Protein AF-0000000082319466 (afdb_homodimer)

Organism: Lepeophtheirus salmonis (NCBI:txid72036)

Foldseek 3Di:
DPPDPPPDPPPPDPPPPPPPPPDDDPDDDPPCPVPCPVPPVVVPVPPVDDDDDDQVQLVVQLCQCWVVVVPAQEWEDEDPDITRHHLVLLCVFVLSVVVCVPVPPRDHHYYDYDDDDDPLADPVLLSQLSSVSSHPDDDDDPVCLLSNLVNCLNSVVPVVNVVSLVVLLVPDDPVRLVSQLVSCVVSVPVVSVVSSVVVCCVVVLVVPPPVPNVPPVVPPPPPD/DPPDCPDDPPPPPPDPPPPPPDDDDPDDPCPCPVPVPVPPVVVPVPPVDDDDDDQVQLVVQLCQCWVVVVPAQEWEDEDDDITRHHLVLLCVFPLSVVVCVPVPPPDHHYYDYDDDDDPLADPVLLSQLSSVSSHPDDDDDPVCLLSNLVNCLNSVVPVVNVVSLVVLLVPDDPVRLVSQLVSCVVSVPVVSVVSSVVVCCVVVLVVPPPVPNVPPVVPPPPPD

pLDDT: mean 73.17, std 29.46, range [19.33, 98.75]

Solvent-accessible surface area (backbone atoms only — not comparable to full-atom values): 26877 Å² total; per-residue (Å²): 138,81,87,70,85,86,70,72,75,72,72,65,75,71,78,80,78,76,79,77,76,82,78,74,86,79,72,77,85,70,70,71,69,66,67,72,63,69,68,73,70,70,76,56,77,69,66,48,60,45,83,38,81,40,67,68,47,33,56,51,44,28,46,45,34,59,74,66,24,57,87,43,48,30,32,43,35,40,90,94,44,74,45,43,34,45,59,82,57,45,46,75,17,65,58,44,32,66,64,52,71,73,54,77,70,79,86,58,74,40,76,46,78,50,84,81,78,60,83,61,48,44,67,64,38,48,49,54,56,58,49,49,58,46,30,53,59,46,78,41,48,63,89,46,45,61,35,35,50,53,36,29,56,72,47,41,35,62,71,59,43,52,47,49,46,51,49,49,59,73,63,54,42,91,85,40,34,61,62,47,32,54,46,20,63,74,69,69,36,61,70,43,31,52,53,37,52,52,51,44,54,59,53,50,52,64,69,38,56,75,81,59,49,59,62,66,70,63,59,72,71,79,80,119,138,82,87,68,86,86,69,75,74,73,72,69,76,68,75,83,75,77,79,82,76,85,75,78,88,76,83,72,86,66,73,74,72,70,71,76,65,70,69,71,69,70,75,56,76,68,66,49,59,46,84,39,81,39,68,68,47,32,56,52,44,28,47,44,34,59,72,67,26,58,87,42,49,30,32,43,34,38,90,95,45,76,44,44,35,45,59,82,58,44,44,75,17,64,56,44,31,67,64,50,70,74,53,76,70,80,86,60,73,41,76,46,78,52,84,81,78,62,82,62,48,44,67,64,40,46,49,54,56,59,50,48,59,44,30,52,60,46,76,41,47,65,87,47,45,60,34,35,50,54,34,29,54,72,46,41,37,61,72,60,42,52,47,48,46,51,48,49,60,74,62,54,43,91,85,39,34,60,62,45,31,54,47,20,64,73,68,68,35,61,69,46,32,51,51,36,51,51,51,46,54,58,52,50,50,65,66,38,55,75,82,58,48,58,60,64,69,62,60,70,72,78,78,120

InterPro domains:
  IPR000210 BTB/POZ domain [PF00651] (64-170)
  IPR000210 BTB/POZ domain [PS50097] (72-142)
  IPR000210 BTB/POZ domain [SM00225] (72-172)
  IPR011333 SKP1/BTB/POZ domain superfamily [G3DSA:3.30.710.10] (43-202)
  IPR011333 SKP1/BTB/POZ domain superfamily [SSF54695] (60-169)
  IPR043380 Germ cell-less protein-like [PTHR23231] (22-211)

Secondary structure (DSSP, 8-state):
--------GGGG---------------S--------------------EEEEE-THHHHHHIIIIIIT-TT--EEEEETTEEEEE-HHHHTTSHHHHHHHTT----SS-EEEEE----TT--HHHHHHHHHHTT-SEEEEEGGGHHHHHHHHHHHT-HHHHHHHHHHHHHT--TTTHHHHHHHHHHHT-HHHHHHHHHHHHHHHHHHS-HHHHHHHHT------/--------GGGGGG-------------S--------------------EEEEE-THHHHHHIIIIIIT-TT--EEEEETTEEEEE-HHHHTTSHHHHHHHTT----SS-EEEEE----TT--HHHHHHHHHHTT-SEEEEEGGGHHHHHHHHHHHT-HHHHHHHHHHHHHT--TTTHHHHHHHHHHHT-HHHHHHHHHHHHHHHHHHS-HHHHHHHHT------

Structure (mmCIF, N/CA/C/O backbone):
data_AF-0000000082319466-model_v1
#
loop_
_entity.id
_entity.type
_entity.pdbx_description
1 polymer BTBD13
#
loop_
_atom_site.group_PDB
_atom_site.id
_atom_site.type_symbol
_atom_site.label_atom_id
_atom_site.label_alt_id
_a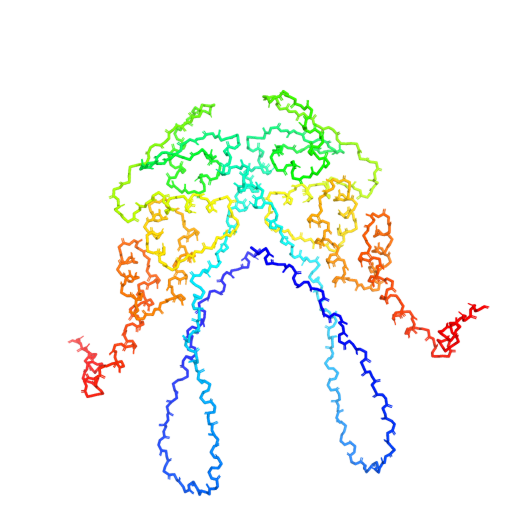tom_site.label_comp_id
_atom_site.label_asym_id
_atom_site.label_entity_id
_atom_site.label_seq_id
_atom_site.pdbx_PDB_ins_code
_atom_site.Cartn_x
_atom_site.Cartn_y
_atom_site.Cartn_z
_atom_site.occupancy
_atom_site.B_iso_or_equiv
_atom_site.auth_seq_id
_atom_site.auth_comp_id
_atom_site.auth_asym_id
_atom_site.auth_atom_id
_atom_site.pdbx_PDB_model_num
ATOM 1 N N . MET A 1 1 ? -4.402 -2.807 19.688 1 22.5 1 MET A N 1
ATOM 2 C CA . MET A 1 1 ? -5.305 -3.949 19.766 1 22.5 1 MET A CA 1
ATOM 3 C C . MET A 1 1 ? -6.145 -4.07 18.5 1 22.5 1 MET A C 1
ATOM 5 O O . MET A 1 1 ? -6.91 -3.166 18.172 1 22.5 1 MET A O 1
ATOM 9 N N . SER A 1 2 ? -5.527 -4.73 17.453 1 22.81 2 SER A N 1
ATOM 10 C CA . SER A 1 2 ? -5.367 -4.992 16.031 1 22.81 2 SER A CA 1
ATOM 11 C C . SER A 1 2 ? -6.629 -5.609 15.43 1 22.81 2 SER A C 1
ATOM 13 O O . SER A 1 2 ? -7.07 -6.672 15.867 1 22.81 2 SER A O 1
ATOM 15 N N . GLU A 1 3 ? -7.734 -4.75 15.141 1 24.84 3 GLU A N 1
ATOM 16 C CA . GLU A 1 3 ? -9.117 -5.066 14.805 1 24.84 3 GLU A CA 1
ATOM 17 C C . GLU A 1 3 ? -9.195 -6.156 13.742 1 24.84 3 GLU A C 1
ATOM 19 O O . GLU A 1 3 ? -8.609 -6.02 12.664 1 24.84 3 GLU A O 1
ATOM 24 N N . ASP A 1 4 ? -9.453 -7.461 14.164 1 24.33 4 ASP A N 1
ATOM 25 C CA . ASP A 1 4 ? -9.594 -8.859 13.75 1 24.33 4 ASP A CA 1
ATOM 26 C C . ASP A 1 4 ? -10.594 -8.992 12.602 1 24.33 4 ASP A C 1
ATOM 28 O O . ASP A 1 4 ? -11.57 -8.242 12.531 1 24.33 4 ASP A O 1
ATOM 32 N N . CYS A 1 5 ? -10.203 -9.508 11.43 1 24.47 5 CYS A N 1
ATOM 33 C CA . CYS A 1 5 ? -10.938 -10.055 10.289 1 24.47 5 CYS A CA 1
ATOM 34 C C . CYS A 1 5 ? -12.148 -10.852 10.75 1 24.47 5 CYS A C 1
ATOM 36 O O . CYS A 1 5 ? -12.023 -12 11.172 1 24.47 5 CYS A O 1
ATOM 38 N N . ARG A 1 6 ? -13.148 -10.266 11.445 1 25.3 6 ARG A N 1
ATOM 39 C CA . ARG A 1 6 ? -14.477 -10.781 11.758 1 25.3 6 ARG A CA 1
ATOM 40 C C . ARG A 1 6 ? -15.117 -11.438 10.539 1 25.3 6 ARG A C 1
ATOM 42 O O . ARG A 1 6 ? -15.633 -10.75 9.656 1 25.3 6 ARG A O 1
ATOM 49 N N . MET A 1 7 ? -14.445 -12.492 10.039 1 20.83 7 MET A N 1
ATOM 50 C CA . MET A 1 7 ? -14.672 -13.352 8.883 1 20.83 7 MET A CA 1
ATOM 51 C C . MET A 1 7 ? -16.109 -13.875 8.859 1 20.83 7 MET A C 1
ATOM 53 O O . MET A 1 7 ? -16.797 -13.742 7.852 1 20.83 7 MET A O 1
ATOM 57 N N . LEU A 1 8 ? -16.375 -15.094 9.531 1 23.03 8 LEU A N 1
ATOM 58 C CA . LEU A 1 8 ? -17.047 -16.297 9.031 1 23.03 8 LEU A CA 1
ATOM 59 C C . LEU A 1 8 ? -18.516 -16.312 9.43 1 23.03 8 LEU A C 1
ATOM 61 O O . LEU A 1 8 ? -19.203 -17.312 9.242 1 23.03 8 LEU A O 1
ATOM 65 N N . ASP A 1 9 ? -18.984 -15.305 10.07 1 23.44 9 ASP A N 1
ATOM 66 C CA . ASP A 1 9 ? -20.234 -15.656 10.727 1 23.44 9 ASP A CA 1
ATOM 67 C C . ASP A 1 9 ? -21.359 -15.844 9.711 1 23.44 9 ASP A C 1
ATOM 69 O O . ASP A 1 9 ? -22.531 -15.766 10.055 1 23.44 9 ASP A O 1
ATOM 73 N N . VAL A 1 10 ? -21.031 -15.828 8.43 1 22.72 10 VAL A N 1
ATOM 74 C CA . VAL A 1 10 ? -22.172 -15.742 7.527 1 22.72 10 VAL A CA 1
ATOM 75 C C . VAL A 1 10 ? -23.094 -16.938 7.75 1 22.72 10 VAL A C 1
ATOM 77 O O . VAL A 1 10 ? -24.297 -16.844 7.523 1 22.72 10 VAL A O 1
ATOM 80 N N . TRP A 1 11 ? -22.516 -18.109 8.047 1 23.78 11 TRP A N 1
ATOM 81 C CA . TRP A 1 11 ? -23.359 -19.219 7.605 1 23.78 11 TRP A CA 1
ATOM 82 C C . TRP A 1 11 ? -24.5 -19.453 8.586 1 23.78 11 TRP A C 1
ATOM 84 O O . TRP A 1 11 ? -25.188 -20.469 8.508 1 23.78 11 TRP A O 1
ATOM 94 N N . ARG A 1 12 ? -24.516 -18.719 9.688 1 21.55 12 ARG A N 1
ATOM 95 C CA . ARG A 1 12 ? -25.328 -19.328 10.734 1 21.55 12 ARG A CA 1
ATOM 96 C C . ARG A 1 12 ? -26.781 -19.453 10.289 1 21.55 12 ARG A C 1
ATOM 98 O O . ARG A 1 12 ? -27.484 -20.391 10.672 1 21.55 12 ARG A O 1
ATOM 105 N N . ARG A 1 13 ? -27.312 -18.375 9.844 1 23.38 13 ARG A N 1
ATOM 106 C CA . ARG A 1 13 ? -28.734 -18.297 10.211 1 23.38 13 ARG A CA 1
ATOM 107 C C . ARG A 1 13 ? -29.562 -19.25 9.375 1 23.38 13 ARG A C 1
ATOM 109 O O . ARG A 1 13 ? -30.062 -18.891 8.312 1 23.38 13 ARG A O 1
ATOM 116 N N . ARG A 1 14 ? -29.141 -20.344 8.766 1 21.97 14 ARG A N 1
ATOM 117 C CA . ARG A 1 14 ? -30.188 -20.984 7.98 1 21.97 14 ARG A CA 1
ATOM 118 C C . ARG A 1 14 ? -31.344 -21.422 8.867 1 21.97 14 ARG A C 1
ATOM 120 O O . ARG A 1 14 ? -31.172 -22.234 9.766 1 21.97 14 ARG A O 1
ATOM 127 N N . ARG A 1 15 ? -32.406 -20.453 9.164 1 22.78 15 ARG A N 1
ATOM 128 C CA . ARG A 1 15 ? -33.75 -20.688 9.719 1 22.78 15 ARG A CA 1
ATOM 129 C C . ARG A 1 15 ? -34.344 -21.969 9.156 1 22.78 15 ARG A C 1
ATOM 131 O O . ARG A 1 15 ? -34.406 -22.156 7.941 1 22.78 15 ARG A O 1
ATOM 138 N N . LEU A 1 16 ? -34.312 -23.078 9.852 1 21.94 16 LEU A N 1
ATOM 139 C CA . LEU A 1 16 ? -35.062 -24.312 9.727 1 21.94 16 LEU A CA 1
ATOM 140 C C . LEU A 1 16 ? -36.562 -24.031 9.609 1 21.94 16 LEU A C 1
ATOM 142 O O . LEU A 1 16 ? -37.188 -23.562 10.562 1 21.94 16 LEU A O 1
ATOM 146 N N . VAL A 1 17 ? -37.156 -23.453 8.461 1 20.98 17 VAL A N 1
ATOM 147 C CA . VAL A 1 17 ? -38.562 -23.281 8.156 1 20.98 17 VAL A CA 1
ATOM 148 C C . VAL A 1 17 ? -39.281 -24.609 8.375 1 20.98 17 VAL A C 1
ATOM 150 O O . VAL A 1 17 ? -39.031 -25.594 7.684 1 20.98 17 VAL A O 1
ATOM 153 N N . ASN A 1 18 ? -39.312 -25.141 9.602 1 20.48 18 ASN A N 1
ATOM 154 C CA . ASN A 1 18 ? -40.219 -26.266 9.859 1 20.48 18 ASN A CA 1
ATOM 155 C C . ASN A 1 18 ? -41.656 -25.922 9.461 1 20.48 18 ASN A C 1
ATOM 157 O O . ASN A 1 18 ? -42.312 -25.062 10.078 1 20.48 18 ASN A O 1
ATOM 161 N N . GLU A 1 19 ? -42.156 -25.812 8.117 1 22.05 19 GLU A N 1
ATOM 162 C CA . GLU A 1 19 ? -43.5 -25.625 7.594 1 22.05 19 GLU A CA 1
ATOM 163 C C . GLU A 1 19 ? -44.438 -26.688 8.117 1 22.05 19 GLU A C 1
ATOM 165 O O . GLU A 1 19 ? -44.375 -27.844 7.695 1 22.05 19 GLU A O 1
ATOM 170 N N . GLN A 1 20 ? -44.75 -26.766 9.453 1 21.5 20 GLN A N 1
ATOM 171 C CA . GLN A 1 20 ? -45.844 -27.578 9.891 1 21.5 20 GLN A CA 1
ATOM 172 C C . GLN A 1 20 ? -47.125 -27.25 9.109 1 21.5 20 GLN A C 1
ATOM 174 O O . GLN A 1 20 ? -47.469 -26.078 8.93 1 21.5 20 GLN A O 1
ATOM 179 N N . THR A 1 21 ? -47.844 -28.203 8.375 1 21.27 21 THR A N 1
ATOM 180 C CA . THR A 1 21 ? -48.906 -28.328 7.387 1 21.27 21 THR A CA 1
ATOM 181 C C . THR A 1 21 ? -50.25 -27.922 7.992 1 21.27 21 THR A C 1
ATOM 183 O O . THR A 1 21 ? -51.312 -28.125 7.379 1 21.27 21 THR A O 1
ATOM 186 N N . SER A 1 22 ? -50.406 -27.172 9.117 1 21.12 22 SER A N 1
ATOM 187 C CA . SER A 1 22 ? -51.75 -27.219 9.625 1 21.12 22 SER A CA 1
ATOM 188 C C . SER A 1 22 ? -52.75 -26.703 8.594 1 21.12 22 SER A C 1
ATOM 190 O O . SER A 1 22 ? -52.469 -25.75 7.863 1 21.12 22 SER A O 1
ATOM 192 N N . MET A 1 23 ? -53.969 -27.406 8.203 1 21.75 23 MET A N 1
ATOM 193 C CA . MET A 1 23 ? -55.031 -27.531 7.215 1 21.75 23 MET A CA 1
ATOM 194 C C . MET A 1 23 ? -55.969 -26.328 7.266 1 21.75 23 MET A C 1
ATOM 196 O O . MET A 1 23 ? -56.906 -26.234 6.492 1 21.75 23 MET A O 1
ATOM 200 N N . THR A 1 24 ? -55.938 -25.453 8.359 1 22.19 24 THR A N 1
ATOM 201 C CA . THR A 1 24 ? -57.281 -24.938 8.57 1 22.19 24 THR A CA 1
ATOM 202 C C . THR A 1 24 ? -57.719 -24.125 7.355 1 22.19 24 THR A C 1
ATOM 204 O O . THR A 1 24 ? -56.906 -23.688 6.551 1 22.19 24 THR A O 1
ATOM 207 N N . GLU A 1 25 ? -58.969 -23.297 7.527 1 25.48 25 GLU A N 1
ATOM 208 C CA . GLU A 1 25 ? -60.156 -22.781 6.859 1 25.48 25 GLU A CA 1
ATOM 209 C C . GLU A 1 25 ? -59.812 -21.531 6.039 1 25.48 25 GLU A C 1
ATOM 211 O O . GLU A 1 25 ? -60.656 -20.625 5.91 1 25.48 25 GLU A O 1
ATOM 216 N N . MET A 1 26 ? -58.75 -21.406 5.316 1 24.67 26 MET A N 1
ATOM 217 C CA . MET A 1 26 ? -58.125 -20.141 4.918 1 24.67 26 MET A CA 1
ATOM 218 C C . MET A 1 26 ? -58.906 -19.484 3.779 1 24.67 26 MET A C 1
ATOM 220 O O . MET A 1 26 ? -58.875 -19.984 2.648 1 24.67 26 MET A O 1
ATOM 224 N N . CYS A 1 27 ? -60.156 -18.953 4.273 1 22.39 27 CYS A N 1
ATOM 225 C CA . CYS A 1 27 ? -61.094 -18.484 3.234 1 22.39 27 CYS A CA 1
ATOM 226 C C . CYS A 1 27 ? -60.312 -17.766 2.131 1 22.39 27 CYS A C 1
ATOM 228 O O . CYS A 1 27 ? -60.125 -18.312 1.046 1 22.39 27 CYS A O 1
ATOM 230 N N . GLY A 1 28 ? -60.812 -16.391 1.995 1 21.19 28 GLY A N 1
ATOM 231 C CA . GLY A 1 28 ? -61.219 -15.602 0.848 1 21.19 28 GLY A CA 1
ATOM 232 C C . GLY A 1 28 ? -60.094 -15.227 -0.073 1 21.19 28 GLY A C 1
ATOM 233 O O . GLY A 1 28 ? -59 -15.828 -0.014 1 21.19 28 GLY A O 1
ATOM 234 N N . GLY A 1 29 ? -60.156 -13.75 -0.476 1 23.27 29 GLY A N 1
ATOM 235 C CA . GLY A 1 29 ? -59.719 -12.961 -1.621 1 23.27 29 GLY A CA 1
ATOM 236 C C . GLY A 1 29 ? -58.219 -12.953 -1.821 1 23.27 29 GLY A C 1
ATOM 237 O O . GLY A 1 29 ? -57.469 -12.438 -0.982 1 23.27 29 GLY A O 1
ATOM 238 N N . GLU A 1 30 ? -57.844 -13.992 -2.324 1 23.28 30 GLU A N 1
ATOM 239 C CA . GLU A 1 30 ? -56.469 -14.484 -2.371 1 23.28 30 GLU A CA 1
ATOM 240 C C . GLU A 1 30 ? -55.562 -13.547 -3.174 1 23.28 30 GLU A C 1
ATOM 242 O O . GLU A 1 30 ? -55.625 -13.523 -4.406 1 23.28 30 GLU A O 1
ATOM 247 N N . GLU A 1 31 ? -55.781 -12.133 -2.805 1 24.34 31 GLU A N 1
ATOM 248 C CA . GLU A 1 31 ? -54.906 -11.211 -3.502 1 24.34 31 GLU A CA 1
ATOM 249 C C . GLU A 1 31 ? -53.531 -11.82 -3.715 1 24.34 31 GLU A C 1
ATOM 251 O O . GLU A 1 31 ? -52.938 -12.391 -2.787 1 24.34 31 GLU A O 1
ATOM 256 N N . ARG A 1 32 ? -53.438 -12.258 -4.984 1 21.7 32 ARG A N 1
ATOM 257 C CA . ARG A 1 32 ? -52.25 -12.797 -5.652 1 21.7 32 ARG A CA 1
ATOM 258 C C . ARG A 1 32 ? -51 -12.078 -5.195 1 21.7 32 ARG A C 1
ATOM 260 O O . ARG A 1 32 ? -50.75 -10.93 -5.555 1 21.7 32 ARG A O 1
ATOM 267 N N . LYS A 1 33 ? -50.875 -11.953 -3.863 1 25.41 33 LYS A N 1
ATOM 268 C CA . LYS A 1 33 ? -49.531 -11.492 -3.531 1 25.41 33 LYS A CA 1
ATOM 269 C C . LYS A 1 33 ? -48.5 -12.055 -4.508 1 25.41 33 LYS A C 1
ATOM 271 O O . LYS A 1 33 ? -48.25 -13.258 -4.539 1 25.41 33 LYS A O 1
ATOM 276 N N . ARG A 1 34 ? -48.656 -11.641 -5.77 1 21.27 34 ARG A N 1
ATOM 277 C CA . ARG A 1 34 ? -47.562 -11.891 -6.703 1 21.27 34 ARG A CA 1
ATOM 278 C C . ARG A 1 34 ? -46.219 -11.859 -5.984 1 21.27 34 ARG A C 1
ATOM 280 O O . ARG A 1 34 ? -45.844 -10.836 -5.402 1 21.27 34 ARG A O 1
ATOM 287 N N . LYS A 1 35 ? -46.031 -12.766 -5.242 1 25.02 35 LYS A N 1
ATOM 288 C CA . LYS A 1 35 ? -44.656 -12.977 -4.82 1 25.02 35 LYS A CA 1
ATOM 289 C C . LYS A 1 35 ? -43.656 -12.531 -5.906 1 25.02 35 LYS A C 1
ATOM 291 O O . LYS A 1 35 ? -43.688 -13.055 -7.023 1 25.02 35 LYS A O 1
ATOM 296 N N . ARG A 1 36 ? -43.625 -11.172 -6.117 1 22.42 36 ARG A N 1
ATOM 297 C CA . ARG A 1 36 ? -42.469 -10.688 -6.867 1 22.42 36 ARG A CA 1
ATOM 298 C C . ARG A 1 36 ? -41.25 -11.586 -6.656 1 22.42 36 ARG A C 1
ATOM 300 O O . ARG A 1 36 ? -40.719 -11.641 -5.555 1 22.42 36 ARG A O 1
ATOM 307 N N . ILE A 1 37 ? -41.438 -12.844 -6.973 1 24.7 37 ILE A N 1
ATOM 308 C CA . ILE A 1 37 ? -40.281 -13.664 -7.262 1 24.7 37 ILE A CA 1
ATOM 309 C C . ILE A 1 37 ? -39.188 -12.797 -7.891 1 24.7 37 ILE A C 1
ATOM 311 O O . ILE A 1 37 ? -39.344 -12.281 -9 1 24.7 37 ILE A O 1
ATOM 315 N N . HIS A 1 38 ? -38.781 -11.82 -7.086 1 24.53 38 HIS A N 1
ATOM 316 C CA . HIS A 1 38 ? -37.562 -11.211 -7.594 1 24.53 38 HIS A CA 1
ATOM 317 C C . HIS A 1 38 ? -36.75 -12.195 -8.43 1 24.53 38 HIS A C 1
ATOM 319 O O . HIS A 1 38 ? -36.344 -13.258 -7.938 1 24.53 38 HIS A O 1
ATOM 325 N N . GLU A 1 39 ? -37.219 -12.469 -9.656 1 27.17 39 GLU A N 1
ATOM 326 C CA . GLU A 1 39 ? -36.375 -13 -10.719 1 27.17 39 GLU A CA 1
ATOM 327 C C . GLU A 1 39 ? -34.906 -12.719 -10.438 1 27.17 39 GLU A C 1
ATOM 329 O O . GLU A 1 39 ? -34.5 -11.562 -10.336 1 27.17 39 GLU A O 1
ATOM 334 N N . PHE A 1 40 ? -34.406 -13.461 -9.539 1 26.25 40 PHE A N 1
ATOM 335 C CA . PHE A 1 40 ? -32.938 -13.594 -9.531 1 26.25 40 PHE A CA 1
ATOM 336 C C . PHE A 1 40 ? -32.375 -13.5 -10.945 1 26.25 40 PHE A C 1
ATOM 338 O O . PHE A 1 40 ? -32.531 -14.438 -11.734 1 26.25 40 PHE A O 1
ATOM 345 N N . ASP A 1 41 ? -32.875 -12.547 -11.789 1 30.42 41 ASP A N 1
ATOM 346 C CA . ASP A 1 41 ? -32.125 -12.281 -13 1 30.42 41 ASP A CA 1
ATOM 347 C C . ASP A 1 41 ? -30.641 -12.609 -12.797 1 30.42 41 ASP A C 1
ATOM 349 O O . ASP A 1 41 ? -29.938 -11.922 -12.055 1 30.42 41 ASP A O 1
ATOM 353 N N . LEU A 1 42 ? -30.156 -13.758 -12.664 1 29.36 42 LEU A N 1
ATOM 354 C CA . LEU A 1 42 ? -28.984 -14.617 -12.789 1 29.36 42 LEU A CA 1
ATOM 355 C C . LEU A 1 42 ? -27.984 -14.047 -13.789 1 29.36 42 LEU A C 1
ATOM 357 O O . LEU A 1 42 ? -26.969 -14.672 -14.086 1 29.36 42 LEU A O 1
ATOM 361 N N . THR A 1 43 ? -28.484 -13.297 -14.797 1 32.97 43 THR A N 1
ATOM 362 C CA . THR A 1 43 ? -27.406 -12.844 -15.672 1 32.97 43 THR A CA 1
ATOM 363 C C . THR A 1 43 ? -26.391 -12.023 -14.891 1 32.97 43 THR A C 1
ATOM 365 O O . THR A 1 43 ? -26.406 -10.789 -14.945 1 32.97 43 THR A O 1
ATOM 368 N N . GLU A 1 44 ? -26.516 -12.008 -13.648 1 35.84 44 GLU A N 1
ATOM 369 C CA . GLU A 1 44 ? -25.484 -11.25 -12.945 1 35.84 44 GLU A CA 1
ATOM 370 C C . GLU A 1 44 ? -24.156 -11.312 -13.68 1 35.84 44 GLU A C 1
ATOM 372 O O . GLU A 1 44 ? -23.625 -12.398 -13.93 1 35.84 44 GLU A O 1
ATOM 377 N N . TYR A 1 45 ? -23.922 -10.594 -14.617 1 37.19 45 TYR A N 1
ATOM 378 C CA . TYR A 1 45 ? -22.594 -10.352 -15.172 1 37.19 45 TYR A CA 1
ATOM 379 C C . TYR A 1 45 ? -21.516 -10.578 -14.117 1 37.19 45 TYR A C 1
ATOM 381 O O . TYR A 1 45 ? -21.484 -9.906 -13.094 1 37.19 45 TYR A O 1
ATOM 389 N N . VAL A 1 46 ? -21.328 -11.805 -13.578 1 43.81 46 VAL A N 1
ATOM 390 C CA . VAL A 1 46 ? -20.266 -12.242 -12.688 1 43.81 46 VAL A CA 1
ATOM 391 C C . VAL A 1 46 ? -19.016 -11.375 -12.883 1 43.81 46 VAL A C 1
ATOM 393 O O . VAL A 1 46 ? -18.391 -11.422 -13.945 1 43.81 46 VAL A O 1
ATOM 396 N N . ASN A 1 47 ? -19.031 -10.297 -12.672 1 52.03 47 ASN A N 1
ATOM 397 C CA . ASN A 1 47 ? -17.797 -9.516 -12.539 1 52.03 47 ASN A CA 1
ATOM 398 C C . ASN A 1 47 ? -16.641 -10.383 -12.07 1 52.03 47 ASN A C 1
ATOM 400 O O . ASN A 1 47 ? -16.578 -10.789 -10.906 1 52.03 47 ASN A O 1
ATOM 404 N N . THR A 1 48 ? -16.125 -11.141 -13.039 1 64.56 48 THR A N 1
ATOM 405 C CA . THR A 1 48 ? -15.086 -12.156 -12.875 1 64.56 48 THR A CA 1
ATOM 406 C C . THR A 1 48 ? -13.859 -11.555 -12.195 1 64.56 48 THR A C 1
ATOM 408 O O . THR A 1 48 ? -12.93 -12.281 -11.836 1 64.56 48 THR A O 1
ATOM 411 N N . ARG A 1 49 ? -13.953 -10.211 -12.055 1 65.5 49 ARG A N 1
ATOM 412 C CA . ARG A 1 49 ? -12.82 -9.594 -11.383 1 65.5 49 ARG A CA 1
ATOM 413 C C . ARG A 1 49 ? -13.18 -9.203 -9.953 1 65.5 49 ARG A C 1
ATOM 415 O O . ARG A 1 49 ? -14.203 -8.562 -9.719 1 65.5 49 ARG A O 1
ATOM 422 N N . LYS A 1 50 ? -12.375 -9.766 -9.047 1 72.12 50 LYS A N 1
ATOM 423 C CA . LYS A 1 50 ? -12.562 -9.477 -7.629 1 72.12 50 LYS A CA 1
ATOM 424 C C . LYS A 1 50 ? -11.336 -8.789 -7.039 1 72.12 50 LYS A C 1
ATOM 426 O O . LYS A 1 50 ? -10.203 -9.172 -7.34 1 72.12 50 LYS A O 1
ATOM 431 N N . ARG A 1 51 ? -11.594 -7.664 -6.34 1 66.44 51 ARG A N 1
ATOM 432 C CA . ARG A 1 51 ? -10.523 -6.891 -5.715 1 66.44 51 ARG A CA 1
ATOM 433 C C . ARG A 1 51 ? -10.109 -7.512 -4.383 1 66.44 51 ARG A C 1
ATOM 435 O O . ARG A 1 51 ? -10.961 -7.879 -3.57 1 66.44 51 ARG A O 1
ATOM 442 N N . CYS A 1 52 ? -8.656 -7.73 -4.238 1 69.5 52 CYS A N 1
ATOM 443 C CA . CYS A 1 52 ? -8.078 -8.297 -3.025 1 69.5 52 CYS A CA 1
ATOM 444 C C . CYS A 1 52 ? -7.113 -7.316 -2.373 1 69.5 52 CYS A C 1
ATOM 446 O O . CYS A 1 52 ? -6.246 -6.758 -3.041 1 69.5 52 CYS A O 1
ATOM 448 N N . LYS A 1 53 ? -7.359 -7.02 -1.065 1 65.75 53 LYS A N 1
ATOM 449 C CA . LYS A 1 53 ? -6.496 -6.113 -0.316 1 65.75 53 LYS A CA 1
ATOM 450 C C . LYS A 1 53 ? -5.344 -6.871 0.342 1 65.75 53 LYS A C 1
ATOM 452 O O . LYS A 1 53 ? -5.535 -7.977 0.858 1 65.75 53 LYS A O 1
ATOM 457 N N . LEU A 1 54 ? -4.207 -6.27 0.152 1 67.06 54 LEU A N 1
ATOM 458 C CA . LEU A 1 54 ? -3.008 -6.875 0.725 1 67.06 54 LEU A CA 1
ATOM 459 C C . LEU A 1 54 ? -2.35 -5.934 1.728 1 67.06 54 LEU A C 1
ATOM 461 O O . LEU A 1 54 ? -1.365 -5.266 1.404 1 67.06 54 LEU A O 1
ATOM 465 N N . ARG A 1 55 ? -2.732 -5.812 3.016 1 63.38 55 ARG A N 1
ATOM 466 C CA . ARG A 1 55 ? -2.291 -4.859 4.027 1 63.38 55 ARG A CA 1
ATOM 467 C C . ARG A 1 55 ? -0.939 -5.258 4.605 1 63.38 55 ARG A C 1
ATOM 469 O O . ARG A 1 55 ? -0.135 -4.398 4.973 1 63.38 55 ARG A O 1
ATOM 476 N N . SER A 1 56 ? -0.575 -6.465 4.551 1 70.88 56 SER A N 1
ATOM 477 C CA . SER A 1 56 ? 0.621 -6.961 5.223 1 70.88 56 SER A CA 1
ATOM 478 C C . SER A 1 56 ? 1.888 -6.402 4.586 1 70.88 56 SER A C 1
ATOM 480 O O . SER A 1 56 ? 2.857 -6.098 5.281 1 70.88 56 SER A O 1
ATOM 482 N N . THR A 1 57 ? 1.762 -6.023 3.408 1 75.94 57 THR A N 1
ATOM 483 C CA . THR A 1 57 ? 2.938 -5.523 2.705 1 75.94 57 THR A CA 1
ATOM 484 C C . THR A 1 57 ? 3.297 -4.121 3.184 1 75.94 57 THR A C 1
ATOM 486 O O . THR A 1 57 ? 4.469 -3.82 3.42 1 75.94 57 THR A O 1
ATOM 489 N N . CYS A 1 58 ? 2.322 -3.393 3.475 1 78.56 58 CYS A N 1
ATOM 490 C CA . CYS A 1 58 ? 2.547 -2.006 3.863 1 78.56 58 CYS A CA 1
ATOM 491 C C . CYS A 1 58 ? 3.264 -1.925 5.203 1 78.56 58 CYS A C 1
ATOM 493 O O . CYS A 1 58 ? 4.199 -1.141 5.367 1 78.56 58 CYS A O 1
ATOM 495 N N . ASP A 1 59 ? 2.867 -2.764 6.098 1 86.44 59 ASP A N 1
ATOM 496 C CA . ASP A 1 59 ? 3.488 -2.758 7.418 1 86.44 59 ASP A CA 1
ATOM 497 C C . ASP A 1 59 ? 4.957 -3.178 7.336 1 86.44 59 ASP A C 1
ATOM 499 O O . ASP A 1 59 ? 5.812 -2.582 7.992 1 86.44 59 ASP A O 1
ATOM 503 N N . HIS A 1 60 ? 5.137 -4.176 6.574 1 90.75 60 HIS A N 1
ATOM 504 C CA . HIS A 1 60 ? 6.5 -4.664 6.391 1 90.75 60 HIS A CA 1
ATOM 505 C C . HIS A 1 60 ? 7.391 -3.59 5.781 1 90.75 60 HIS A C 1
ATOM 507 O O . HIS A 1 60 ? 8.492 -3.34 6.27 1 90.75 60 HIS A O 1
ATOM 513 N N . ILE A 1 61 ? 6.953 -2.98 4.855 1 91.56 61 ILE A N 1
ATOM 514 C CA . ILE A 1 61 ? 7.695 -1.96 4.129 1 91.56 61 ILE A CA 1
ATOM 515 C C . ILE A 1 61 ? 7.93 -0.75 5.031 1 91.56 61 ILE A C 1
ATOM 517 O O . ILE A 1 61 ? 9.039 -0.213 5.086 1 91.56 61 ILE A O 1
ATOM 521 N N . TYR A 1 62 ? 6.895 -0.379 5.703 1 93.44 62 TYR A N 1
ATOM 522 C CA . TYR A 1 62 ? 7.035 0.712 6.66 1 93.44 62 TYR A CA 1
ATOM 523 C C . TYR A 1 62 ? 8.133 0.412 7.672 1 93.44 62 TYR A C 1
ATOM 525 O O . TYR A 1 62 ? 9.008 1.247 7.914 1 93.44 62 TYR A O 1
ATOM 533 N N . GLY A 1 63 ? 8.133 -0.763 8.18 1 95.38 63 GLY A N 1
ATOM 534 C CA . GLY A 1 63 ? 9.125 -1.155 9.164 1 95.38 63 GLY A CA 1
ATOM 535 C C . GLY A 1 63 ? 10.531 -1.217 8.609 1 95.38 63 GLY A C 1
ATOM 536 O O . GLY A 1 63 ? 11.438 -0.569 9.133 1 95.38 63 GLY A O 1
ATOM 537 N N . ARG A 1 64 ? 10.727 -1.852 7.527 1 94.69 64 ARG A N 1
ATOM 538 C CA . ARG A 1 64 ? 12.055 -2.135 6.996 1 94.69 64 ARG A CA 1
ATOM 539 C C . ARG A 1 64 ? 12.648 -0.903 6.316 1 94.69 64 ARG A C 1
ATOM 541 O O . ARG A 1 64 ? 13.844 -0.632 6.445 1 94.69 64 ARG A O 1
ATOM 548 N N . LEU A 1 65 ? 11.781 -0.167 5.637 1 95.31 65 LEU A N 1
ATOM 549 C CA . LEU A 1 65 ? 12.305 0.936 4.836 1 95.31 65 LEU A CA 1
ATOM 550 C C . LEU A 1 65 ? 12.242 2.246 5.617 1 95.31 65 LEU A C 1
ATOM 552 O O . LEU A 1 65 ? 13.266 2.922 5.777 1 95.31 65 LEU A O 1
ATOM 556 N N . PHE A 1 66 ? 11.164 2.561 6.18 1 97 66 PHE A N 1
ATOM 557 C CA . PHE A 1 66 ? 11.047 3.863 6.824 1 97 66 PHE A CA 1
ATOM 558 C C . PHE A 1 66 ? 11.719 3.852 8.195 1 97 66 PHE A C 1
ATOM 560 O O . PHE A 1 66 ? 12.531 4.723 8.5 1 97 66 PHE A O 1
ATOM 567 N N . LEU A 1 67 ? 11.312 2.879 9.016 1 97.31 67 LEU A N 1
ATOM 568 C CA . LEU A 1 67 ? 11.797 2.877 10.391 1 97.31 67 LEU A CA 1
ATOM 569 C C . LEU A 1 67 ? 13.266 2.48 10.453 1 97.31 67 LEU A C 1
ATOM 571 O O . LEU A 1 67 ? 14.062 3.133 11.133 1 97.31 67 LEU A O 1
ATOM 575 N N . GLU A 1 68 ? 13.664 1.427 9.695 1 96.56 68 GLU A N 1
ATOM 576 C CA . GLU A 1 68 ? 15.023 0.895 9.781 1 96.56 68 GLU A CA 1
ATOM 577 C C . GLU A 1 68 ? 15.945 1.564 8.766 1 96.56 68 GLU A C 1
ATOM 579 O O . GLU A 1 68 ? 17.172 1.514 8.906 1 96.56 68 GLU A O 1
ATOM 584 N N . GLY A 1 69 ? 15.406 2.143 7.703 1 96.12 69 GLY A N 1
ATOM 585 C CA . GLY A 1 69 ? 16.203 2.82 6.699 1 96.12 69 GLY A CA 1
ATOM 586 C C . GLY A 1 69 ? 17 1.863 5.82 1 96.12 69 GLY A C 1
ATOM 587 O O . GLY A 1 69 ? 18.078 2.201 5.34 1 96.12 69 GLY A O 1
ATOM 588 N N . HIS A 1 70 ? 16.453 0.619 5.668 1 92.69 70 HIS A N 1
ATOM 589 C CA . HIS A 1 70 ? 17.141 -0.38 4.863 1 92.69 70 HIS A CA 1
ATOM 590 C C . HIS A 1 70 ? 17.328 0.1 3.426 1 92.69 70 HIS A C 1
ATOM 592 O O . HIS A 1 70 ? 16.375 0.534 2.785 1 92.69 70 HIS A O 1
ATOM 598 N N . ASN A 1 71 ? 18.578 0.149 2.979 1 89.81 71 ASN A N 1
ATOM 599 C CA . ASN A 1 71 ? 18.953 0.507 1.616 1 89.81 71 ASN A CA 1
ATOM 600 C C . ASN A 1 71 ? 18.547 1.938 1.277 1 89.81 71 ASN A C 1
ATOM 602 O O . ASN A 1 71 ? 18.172 2.227 0.142 1 89.81 71 ASN A O 1
ATOM 606 N N . SER A 1 72 ? 18.516 2.814 2.264 1 94 72 SER A N 1
ATOM 607 C CA . SER A 1 72 ? 18.219 4.219 2.02 1 94 72 SER A CA 1
ATOM 608 C C . SER A 1 72 ? 19.25 4.859 1.098 1 94 72 SER A C 1
ATOM 610 O O . SER A 1 72 ? 20.406 4.438 1.071 1 94 72 SER A O 1
ATOM 612 N N . ASP A 1 73 ? 18.797 5.875 0.342 1 92.12 73 ASP A N 1
ATOM 613 C CA . ASP A 1 73 ? 19.703 6.543 -0.583 1 92.12 73 ASP A CA 1
ATOM 614 C C . ASP A 1 73 ? 19.656 8.055 -0.41 1 92.12 73 ASP A C 1
ATOM 616 O O . ASP A 1 73 ? 20.312 8.797 -1.152 1 92.12 73 ASP A O 1
ATOM 620 N N . VAL A 1 74 ? 18.984 8.547 0.65 1 94.62 74 VAL A N 1
ATOM 621 C CA . VAL A 1 74 ? 18.953 9.969 0.954 1 94.62 74 VAL A CA 1
ATOM 622 C C . VAL A 1 74 ? 18.656 10.172 2.438 1 94.62 74 VAL A C 1
ATOM 624 O O . VAL A 1 74 ? 17.875 9.422 3.029 1 94.62 74 VAL A O 1
ATOM 627 N N . VAL A 1 75 ? 19.234 11.117 2.984 1 96.56 75 VAL A N 1
ATOM 628 C CA . VAL A 1 75 ? 18.984 11.523 4.359 1 96.56 75 VAL A CA 1
ATOM 629 C C . VAL A 1 75 ? 18.328 12.906 4.367 1 96.56 75 VAL A C 1
ATOM 631 O O . VAL A 1 75 ? 18.859 13.852 3.768 1 96.56 75 VAL A O 1
ATOM 634 N N . ILE A 1 76 ? 17.203 13.031 5.008 1 97.31 76 ILE A N 1
ATOM 635 C CA . ILE A 1 76 ? 16.531 14.312 5.195 1 97.31 76 ILE A CA 1
ATOM 636 C C . ILE A 1 76 ? 16.766 14.812 6.621 1 97.31 76 ILE A C 1
ATOM 638 O O . ILE A 1 76 ? 16.562 14.078 7.586 1 97.31 76 ILE A O 1
ATOM 642 N N . ARG A 1 77 ? 17.266 15.977 6.727 1 97.75 77 ARG A N 1
ATOM 643 C CA . ARG A 1 77 ? 17.453 16.609 8.031 1 97.75 77 ARG A CA 1
ATOM 644 C C . ARG A 1 77 ? 16.578 17.844 8.164 1 97.75 77 ARG A C 1
ATOM 646 O O . ARG A 1 77 ? 16.547 18.688 7.273 1 97.75 77 ARG A O 1
ATOM 653 N N . ALA A 1 78 ? 15.844 17.938 9.227 1 97.62 78 ALA A N 1
ATOM 654 C CA . ALA A 1 78 ? 15 19.094 9.531 1 97.62 78 ALA A CA 1
ATOM 655 C C . ALA A 1 78 ? 14.789 19.234 11.031 1 97.62 78 ALA A C 1
ATOM 657 O O . ALA A 1 78 ? 14.484 18.266 11.719 1 97.62 78 ALA A O 1
ATOM 658 N N . LEU A 1 79 ? 14.953 20.438 11.414 1 97.5 79 LEU A N 1
ATOM 659 C CA . LEU A 1 79 ? 14.82 20.719 12.836 1 97.5 79 LEU A CA 1
ATOM 660 C C . LEU A 1 79 ? 15.766 19.859 13.656 1 97.5 79 LEU A C 1
ATOM 662 O O . LEU A 1 79 ? 16.984 19.922 13.492 1 97.5 79 LEU A O 1
ATOM 666 N N . ASP A 1 80 ? 15.328 18.922 14.539 1 96.38 80 ASP A N 1
ATOM 667 C CA . ASP A 1 80 ? 16.203 18.156 15.422 1 96.38 80 ASP A CA 1
ATOM 668 C C . ASP A 1 80 ? 16.203 16.672 15.031 1 96.38 80 ASP A C 1
ATOM 670 O O . ASP A 1 80 ? 16.578 15.812 15.828 1 96.38 80 ASP A O 1
ATOM 674 N N . ARG A 1 81 ? 15.766 16.469 13.781 1 97.75 81 ARG A N 1
ATOM 675 C CA . ARG A 1 81 ? 15.609 15.062 13.43 1 97.75 81 ARG A CA 1
ATOM 676 C C . ARG A 1 81 ? 16.172 14.781 12.039 1 97.75 81 ARG A C 1
ATOM 678 O O . ARG A 1 81 ? 16.328 15.695 11.227 1 97.75 81 ARG A O 1
ATOM 685 N N . GLU A 1 82 ? 16.562 13.539 11.93 1 97.88 82 GLU A N 1
ATOM 686 C CA . GLU A 1 82 ? 17.031 13.047 10.641 1 97.88 82 GLU A CA 1
ATOM 687 C C . GLU A 1 82 ? 16.25 11.797 10.219 1 97.88 82 GLU A C 1
ATOM 689 O O . GLU A 1 82 ? 15.891 10.977 11.062 1 97.88 82 GLU A O 1
ATOM 694 N N . TRP A 1 83 ? 15.938 11.625 8.922 1 98.12 83 TRP A N 1
ATOM 695 C CA . TRP A 1 83 ? 15.281 10.461 8.336 1 98.12 83 TRP A CA 1
ATOM 696 C C . TRP A 1 83 ? 16.125 9.852 7.227 1 98.12 83 TRP A C 1
ATOM 698 O O . TRP A 1 83 ? 16.578 10.562 6.32 1 98.12 83 TRP A O 1
ATOM 708 N N . ARG A 1 84 ? 16.453 8.602 7.316 1 97.31 84 ARG A N 1
ATOM 709 C CA . ARG A 1 84 ? 17.031 7.852 6.203 1 97.31 84 ARG A CA 1
ATOM 710 C C . ARG A 1 84 ? 15.945 7.293 5.297 1 97.31 84 ARG A C 1
ATOM 712 O O . ARG A 1 84 ? 15.227 6.363 5.68 1 97.31 84 ARG A O 1
ATOM 719 N N . LEU A 1 85 ? 15.859 7.859 4.102 1 96.69 85 LEU A N 1
ATOM 720 C CA . LEU A 1 85 ? 14.695 7.602 3.25 1 96.69 85 LEU A CA 1
ATOM 721 C C . LEU A 1 85 ? 15.133 7.148 1.861 1 96.69 85 LEU A C 1
ATOM 723 O O . LEU A 1 85 ? 16.266 6.703 1.677 1 96.69 85 LEU A O 1
ATOM 727 N N . HIS A 1 86 ? 14.258 7.047 0.94 1 94.69 86 HIS A N 1
ATOM 728 C CA . HIS A 1 86 ? 14.453 6.574 -0.426 1 94.69 86 HIS A CA 1
ATOM 729 C C . HIS A 1 86 ? 13.922 7.582 -1.438 1 94.69 86 HIS A C 1
ATOM 731 O O . HIS A 1 86 ? 12.75 7.98 -1.37 1 94.69 86 HIS A O 1
ATOM 737 N N . LYS A 1 87 ? 14.711 7.992 -2.365 1 94 87 LYS A N 1
ATOM 738 C CA . LYS A 1 87 ? 14.328 8.992 -3.361 1 94 87 LYS A CA 1
ATOM 739 C C . LYS A 1 87 ? 13.078 8.562 -4.121 1 94 87 LYS A C 1
ATOM 741 O O . LYS A 1 87 ? 12.227 9.398 -4.441 1 94 87 LYS A O 1
ATOM 746 N N . VAL A 1 88 ? 12.93 7.273 -4.371 1 93.25 88 VAL A N 1
ATOM 747 C CA . VAL A 1 88 ? 11.812 6.754 -5.16 1 93.25 88 VAL A CA 1
ATOM 748 C C . VAL A 1 88 ? 10.492 7.055 -4.457 1 93.25 88 VAL A C 1
ATOM 750 O O . VAL A 1 88 ? 9.477 7.297 -5.109 1 93.25 88 VAL A O 1
ATOM 753 N N . TYR A 1 89 ? 10.477 7.043 -3.162 1 94.38 89 TYR A N 1
ATOM 754 C CA . TYR A 1 89 ? 9.273 7.379 -2.404 1 94.38 89 TYR A CA 1
ATOM 755 C C . TYR A 1 89 ? 9.07 8.891 -2.354 1 94.38 89 TYR A C 1
ATOM 757 O O . TYR A 1 89 ? 7.941 9.375 -2.504 1 94.38 89 TYR A O 1
ATOM 765 N N . LEU A 1 90 ? 10.141 9.625 -2.227 1 95.12 90 LEU A N 1
ATOM 766 C CA . LEU A 1 90 ? 10.078 11.07 -2.049 1 95.12 90 LEU A CA 1
ATOM 767 C C . LEU A 1 90 ? 9.711 11.758 -3.359 1 95.12 90 LEU A C 1
ATOM 769 O O . LEU A 1 90 ? 9.047 12.797 -3.354 1 95.12 90 LEU A O 1
ATOM 773 N N . GLU A 1 91 ? 10.156 11.203 -4.398 1 92.5 91 GLU A N 1
ATOM 774 C CA . GLU A 1 91 ? 9.992 11.852 -5.695 1 92.5 91 GLU A CA 1
ATOM 775 C C . GLU A 1 91 ? 8.523 11.906 -6.105 1 92.5 91 GLU A C 1
ATOM 777 O O . GLU A 1 91 ? 8.18 12.531 -7.109 1 92.5 91 GLU A O 1
ATOM 782 N N . GLN A 1 92 ? 7.684 11.227 -5.355 1 90.56 92 GLN A N 1
ATOM 783 C CA . GLN A 1 92 ? 6.25 11.367 -5.582 1 90.56 92 GLN A CA 1
ATOM 784 C C . GLN A 1 92 ? 5.793 12.805 -5.344 1 90.56 92 GLN A C 1
ATOM 786 O O . GLN A 1 92 ? 4.742 13.211 -5.84 1 90.56 92 GLN A O 1
ATOM 791 N N . SER A 1 93 ? 6.5 13.555 -4.562 1 93.5 93 SER A N 1
ATOM 792 C CA . SER A 1 93 ? 6.246 14.961 -4.266 1 93.5 93 SER A CA 1
ATOM 793 C C . SER A 1 93 ? 7.012 15.875 -5.223 1 93.5 93 SER A C 1
ATOM 795 O O . SER A 1 93 ? 8.227 15.734 -5.383 1 93.5 93 SER A O 1
ATOM 797 N N . PRO A 1 94 ? 6.336 16.859 -5.801 1 93.75 94 PRO A N 1
ATOM 798 C CA . PRO A 1 94 ? 7.055 17.828 -6.625 1 93.75 94 PRO A CA 1
ATOM 799 C C . PRO A 1 94 ? 8.148 18.562 -5.852 1 93.75 94 PRO A C 1
ATOM 801 O O . PRO A 1 94 ? 9.188 18.906 -6.422 1 93.75 94 PRO A O 1
ATOM 804 N N . TYR A 1 95 ? 7.949 18.812 -4.598 1 94.31 95 TYR A N 1
ATOM 805 C CA . TYR A 1 95 ? 8.93 19.453 -3.732 1 94.31 95 TYR A CA 1
ATOM 806 C C . TYR A 1 95 ? 10.266 18.719 -3.787 1 94.31 95 TYR A C 1
ATOM 808 O O . TYR A 1 95 ? 11.312 19.328 -4.023 1 94.31 95 TYR A O 1
ATOM 816 N N . PHE A 1 96 ? 10.219 17.406 -3.689 1 93.31 96 PHE A N 1
ATOM 817 C CA . PHE A 1 96 ? 11.438 16.594 -3.662 1 93.31 96 PHE A CA 1
ATOM 818 C C . PHE A 1 96 ? 11.898 16.266 -5.074 1 93.31 96 PHE A C 1
ATOM 820 O O . PHE A 1 96 ? 13.102 16.125 -5.324 1 93.31 96 PHE A O 1
ATOM 827 N N . GLN A 1 97 ? 10.922 16.078 -5.945 1 89.69 97 GLN A N 1
ATOM 828 C CA . GLN A 1 97 ? 11.273 15.789 -7.332 1 89.69 97 GLN A CA 1
ATOM 829 C C . GLN A 1 97 ? 12.227 16.844 -7.887 1 89.69 97 GLN A C 1
ATOM 831 O O . GLN A 1 97 ? 13.203 16.5 -8.57 1 89.69 97 GLN A O 1
ATOM 836 N N . SER A 1 98 ? 11.984 18.078 -7.629 1 85.25 98 SER A N 1
ATOM 837 C CA . SER A 1 98 ? 12.805 19.203 -8.109 1 85.25 98 SER A CA 1
ATOM 838 C C . SER A 1 98 ? 14.195 19.172 -7.484 1 85.25 98 SER A C 1
ATOM 840 O O . SER A 1 98 ? 15.164 19.641 -8.086 1 85.25 98 SER A O 1
ATOM 842 N N . MET A 1 99 ? 14.32 18.562 -6.383 1 84.19 99 MET A N 1
ATOM 843 C CA . MET A 1 99 ? 15.578 18.547 -5.633 1 84.19 99 MET A CA 1
ATOM 844 C C . MET A 1 99 ? 16.5 17.453 -6.168 1 84.19 99 MET A C 1
ATOM 846 O O . MET A 1 99 ? 17.734 17.594 -6.109 1 84.19 99 MET A O 1
ATOM 850 N N . PHE A 1 100 ? 15.836 16.391 -6.633 1 82.56 100 PHE A N 1
ATOM 851 C CA . PHE A 1 100 ? 16.625 15.242 -7.059 1 82.56 100 PHE A CA 1
ATOM 852 C C . PHE A 1 100 ? 16.922 15.312 -8.555 1 82.56 100 PHE A C 1
ATOM 854 O O . PHE A 1 100 ? 17.781 14.57 -9.055 1 82.56 100 PHE A O 1
ATOM 861 N N . SER A 1 101 ? 16.203 15.977 -9.344 1 73.44 101 SER A N 1
ATOM 862 C CA . SER A 1 101 ? 16.375 16.062 -10.789 1 73.44 101 SER A CA 1
ATOM 863 C C . SER A 1 101 ? 17.766 16.578 -11.141 1 73.44 101 SER A C 1
ATOM 865 O O . SER A 1 101 ? 18.297 16.266 -12.211 1 73.44 101 SER A O 1
ATOM 867 N N . GLY A 1 102 ? 18.422 17.406 -10.398 1 61.53 102 GLY A N 1
ATOM 868 C CA . GLY A 1 102 ? 19.734 17.922 -10.734 1 61.53 102 GLY A CA 1
ATOM 869 C C . GLY A 1 102 ? 20.859 17 -10.32 1 61.53 102 GLY A C 1
ATOM 870 O O . GLY A 1 102 ? 22.031 17.234 -10.656 1 61.53 102 GLY A O 1
ATOM 871 N N . SER A 1 103 ? 20.516 16.078 -9.445 1 57.44 103 SER A N 1
ATOM 872 C CA . SER A 1 103 ? 21.609 15.305 -8.859 1 57.44 103 SER A CA 1
ATOM 873 C C . SER A 1 103 ? 22.016 14.148 -9.766 1 57.44 103 SER A C 1
ATOM 875 O O . SER A 1 103 ? 21.25 13.211 -9.969 1 57.44 103 SER A O 1
ATOM 877 N N . TRP A 1 104 ? 22.656 14.5 -10.797 1 53.12 104 TRP A N 1
ATOM 878 C CA . TRP A 1 104 ? 23.203 13.5 -11.703 1 53.12 104 TRP A CA 1
ATOM 879 C C . TRP A 1 104 ? 23.938 12.406 -10.93 1 53.12 104 TRP A C 1
ATOM 881 O O . TRP A 1 104 ? 24.453 11.461 -11.523 1 53.12 104 TRP A O 1
ATOM 891 N N . ILE A 1 105 ? 24.422 12.711 -9.695 1 50.5 105 ILE A N 1
ATOM 892 C CA . ILE A 1 105 ? 25.375 11.734 -9.156 1 50.5 105 ILE A CA 1
ATOM 893 C C . ILE A 1 105 ? 24.609 10.656 -8.383 1 50.5 105 ILE A C 1
ATOM 895 O O . ILE A 1 105 ? 23.922 10.945 -7.402 1 50.5 105 ILE A O 1
ATOM 899 N N . GLU A 1 106 ? 24.266 9.547 -8.984 1 51 106 GLU A N 1
ATOM 900 C CA . GLU A 1 106 ? 23.531 8.375 -8.508 1 51 106 GLU A CA 1
ATOM 901 C C . GLU A 1 106 ? 23.938 8.016 -7.082 1 51 106 GLU A C 1
ATOM 903 O O . GLU A 1 106 ? 23.094 7.59 -6.285 1 51 106 GLU A O 1
ATOM 908 N N . SER A 1 107 ? 25.297 7.605 -6.867 1 53.16 107 SER A N 1
ATOM 909 C CA . SER A 1 107 ? 25.75 6.551 -5.965 1 53.16 107 SER A CA 1
ATOM 910 C C . SER A 1 107 ? 25.672 7 -4.512 1 53.16 107 SER A C 1
ATOM 912 O O . SER A 1 107 ? 25.609 6.172 -3.602 1 53.16 107 SER A O 1
ATOM 914 N N . SER A 1 108 ? 25.969 8.344 -4.113 1 62.22 108 SER A N 1
ATOM 915 C CA . SER A 1 108 ? 26.281 8.578 -2.705 1 62.22 108 SER A CA 1
ATOM 916 C C . SER A 1 108 ? 25.047 9.047 -1.938 1 62.22 108 SER A C 1
ATOM 918 O O . SER A 1 108 ? 24.109 9.586 -2.531 1 62.22 108 SER A O 1
ATOM 920 N N . LEU A 1 109 ? 24.969 8.422 -0.792 1 71.5 109 LEU A N 1
ATOM 921 C CA . LEU A 1 109 ? 23.984 8.906 0.172 1 71.5 109 LEU A CA 1
ATOM 922 C C . LEU A 1 109 ? 23.984 10.43 0.231 1 71.5 109 LEU A C 1
ATOM 924 O O . LEU A 1 109 ? 25 11.039 0.569 1 71.5 109 LEU A O 1
ATOM 928 N N . GLU A 1 110 ? 22.953 11.07 -0.287 1 84.12 110 GLU A N 1
ATOM 929 C CA . GLU A 1 110 ? 22.781 12.516 -0.309 1 84.12 110 GLU A CA 1
ATOM 930 C C . GLU A 1 110 ? 22.031 13 0.93 1 84.12 110 GLU A C 1
ATOM 932 O O . GLU A 1 110 ? 21.141 12.32 1.431 1 84.12 110 GLU A O 1
ATOM 937 N N . THR A 1 111 ? 22.562 14.039 1.513 1 91.06 111 THR A N 1
ATOM 938 C CA . THR A 1 111 ? 21.859 14.648 2.635 1 91.06 111 THR A CA 1
ATOM 939 C C . THR A 1 111 ? 21.156 15.93 2.197 1 91.06 111 THR A C 1
ATOM 941 O O . THR A 1 111 ? 21.766 16.797 1.58 1 91.06 111 THR A O 1
ATOM 944 N N . VAL A 1 112 ? 19.938 16.047 2.42 1 92.69 112 VAL A N 1
ATOM 945 C CA . VAL A 1 112 ? 19.125 17.219 2.111 1 92.69 112 VAL A CA 1
ATOM 946 C C . VAL A 1 112 ? 18.703 17.906 3.406 1 92.69 112 VAL A C 1
ATOM 948 O O . VAL A 1 112 ? 18.109 17.281 4.293 1 92.69 112 VAL A O 1
ATOM 951 N N . GLU A 1 113 ? 18.984 19.172 3.547 1 95 113 GLU A N 1
ATOM 952 C CA . GLU A 1 113 ? 18.594 19.969 4.707 1 95 113 GLU A CA 1
ATOM 953 C C . GLU A 1 113 ? 17.344 20.797 4.414 1 95 113 GLU A C 1
ATOM 955 O O . GLU A 1 113 ? 17.328 21.594 3.484 1 95 113 GLU A O 1
ATOM 960 N N . LEU A 1 114 ? 16.359 20.578 5.191 1 96.19 114 LEU A N 1
ATOM 961 C CA . LEU A 1 114 ? 15.148 21.391 5.062 1 96.19 114 LEU A CA 1
ATOM 962 C C . LEU A 1 114 ? 15.164 22.547 6.051 1 96.19 114 LEU A C 1
ATOM 964 O O . LEU A 1 114 ? 15.352 22.344 7.254 1 96.19 114 LEU A O 1
ATOM 968 N N . ASN A 1 115 ? 15.008 23.688 5.574 1 95.75 115 ASN A N 1
ATOM 969 C CA . ASN A 1 115 ? 14.883 24.875 6.414 1 95.75 115 ASN A CA 1
ATOM 970 C C . ASN A 1 115 ? 13.422 25.203 6.719 1 95.75 115 ASN A C 1
ATOM 972 O O . ASN A 1 115 ? 12.734 25.797 5.891 1 95.75 115 ASN A O 1
ATOM 976 N N . ILE A 1 116 ? 13.094 24.875 7.883 1 97.88 116 ILE A N 1
ATOM 977 C CA . ILE A 1 116 ? 11.703 25.047 8.289 1 97.88 116 ILE A CA 1
ATOM 978 C C . ILE A 1 116 ? 11.508 26.406 8.945 1 97.88 116 ILE A C 1
ATOM 980 O O . ILE A 1 116 ? 12.047 26.656 10.031 1 97.88 116 ILE A O 1
ATOM 984 N N . ILE A 1 117 ? 10.703 27.281 8.398 1 97.19 117 ILE A N 1
ATOM 985 C CA . ILE A 1 117 ? 10.469 28.625 8.898 1 97.19 117 ILE A CA 1
ATOM 986 C C . ILE A 1 117 ? 9.109 28.688 9.578 1 97.19 117 ILE A C 1
ATOM 988 O O . ILE A 1 117 ? 8.938 29.406 10.578 1 97.19 117 ILE A O 1
ATOM 992 N N . ASP A 1 118 ? 8.156 27.906 9.062 1 97.88 118 ASP A N 1
ATOM 993 C CA . ASP A 1 118 ? 6.801 27.891 9.602 1 97.88 118 ASP A CA 1
ATOM 994 C C . ASP A 1 118 ? 6.773 27.281 11 1 97.88 118 ASP A C 1
ATOM 996 O O . ASP A 1 118 ? 7.117 26.109 11.172 1 97.88 118 ASP A O 1
ATOM 1000 N N . PRO A 1 119 ? 6.367 28.031 11.984 1 97.69 119 PRO A N 1
ATOM 1001 C CA . PRO A 1 119 ? 6.43 27.547 13.367 1 97.69 119 PRO A CA 1
ATOM 1002 C C . PRO A 1 119 ? 5.418 26.438 13.648 1 97.69 119 PRO A C 1
ATOM 1004 O O . PRO A 1 119 ? 5.5 25.781 14.68 1 97.69 119 PRO A O 1
ATOM 1007 N N . LEU A 1 120 ? 4.461 26.234 12.773 1 98 120 LEU A N 1
ATOM 1008 C CA . LEU A 1 120 ? 3.465 25.188 13.008 1 98 120 LEU A CA 1
ATOM 1009 C C . LEU A 1 120 ? 4.02 23.828 12.633 1 98 120 LEU A C 1
ATOM 1011 O O . LEU A 1 120 ? 3.443 22.797 13 1 98 120 LEU A O 1
ATOM 1015 N N . ILE A 1 121 ? 5.062 23.828 11.906 1 98.56 121 ILE A N 1
ATOM 1016 C CA . ILE A 1 121 ? 5.648 22.578 11.453 1 98.56 121 ILE A CA 1
ATOM 1017 C C . ILE A 1 121 ? 6.629 22.047 12.5 1 98.56 121 ILE A C 1
ATOM 1019 O O . ILE A 1 121 ? 7.5 22.797 12.969 1 98.56 121 ILE A O 1
ATOM 1023 N N . SER A 1 122 ? 6.441 20.828 12.898 1 98.25 122 SER A N 1
ATOM 1024 C CA . SER A 1 122 ? 7.277 20.188 13.906 1 98.25 122 SER A CA 1
ATOM 1025 C C . SER A 1 122 ? 7.902 18.906 13.375 1 98.25 122 SER A C 1
ATOM 1027 O O . SER A 1 122 ? 7.539 18.438 12.297 1 98.25 122 SER A O 1
ATOM 1029 N N . SER A 1 123 ? 8.836 18.359 14.172 1 98.12 123 SER A N 1
ATOM 1030 C CA . SER A 1 123 ? 9.438 17.062 13.828 1 98.12 123 SER A CA 1
ATOM 1031 C C . SER A 1 123 ? 8.383 15.961 13.781 1 98.12 123 SER A C 1
ATOM 1033 O O . SER A 1 123 ? 8.477 15.039 12.977 1 98.12 123 SER A O 1
ATOM 1035 N N . GLU A 1 124 ? 7.387 16.109 14.578 1 97.38 124 GLU A N 1
ATOM 1036 C CA . GLU A 1 124 ? 6.324 15.117 14.633 1 97.38 124 GLU A CA 1
ATOM 1037 C C . GLU A 1 124 ? 5.469 15.148 13.375 1 97.38 124 GLU A C 1
ATOM 1039 O O . GLU A 1 124 ? 5.148 14.094 12.812 1 97.38 124 GLU A O 1
ATOM 1044 N N . THR A 1 125 ? 5.094 16.312 12.922 1 98.06 125 THR A N 1
ATOM 1045 C CA . THR A 1 125 ? 4.27 16.406 11.727 1 98.06 125 THR A CA 1
ATOM 1046 C C . THR A 1 125 ? 5.074 16.016 10.484 1 98.06 125 THR A C 1
ATOM 1048 O O . THR A 1 125 ? 4.539 15.43 9.547 1 98.06 125 THR A O 1
ATOM 1051 N N . LEU A 1 126 ? 6.391 16.375 10.508 1 98.56 126 LEU A N 1
ATOM 1052 C CA . LEU A 1 126 ? 7.262 15.93 9.422 1 98.56 126 LEU A CA 1
ATOM 1053 C C . LEU A 1 126 ? 7.344 14.406 9.383 1 98.56 126 LEU A C 1
ATOM 1055 O O . LEU A 1 126 ? 7.234 13.805 8.312 1 98.56 126 LEU A O 1
ATOM 1059 N N . ASN A 1 127 ? 7.523 13.82 10.516 1 98 127 ASN A N 1
ATOM 1060 C CA . ASN A 1 127 ? 7.586 12.367 10.609 1 98 127 ASN A CA 1
ATOM 1061 C C . ASN A 1 127 ? 6.305 11.719 10.102 1 98 127 ASN A C 1
ATOM 1063 O O . ASN A 1 127 ? 6.352 10.742 9.359 1 98 127 ASN A O 1
ATOM 1067 N N . THR A 1 128 ? 5.164 12.242 10.492 1 96.44 128 THR A N 1
ATOM 1068 C CA . THR A 1 128 ? 3.875 11.711 10.07 1 96.44 128 THR A CA 1
ATOM 1069 C C . THR A 1 128 ? 3.713 11.836 8.555 1 96.44 128 THR A C 1
ATOM 1071 O O . THR A 1 128 ? 3.311 10.875 7.891 1 96.44 128 THR A O 1
ATOM 1074 N N . ALA A 1 129 ? 4.059 12.961 8.016 1 97 129 ALA A N 1
ATOM 1075 C CA . ALA A 1 129 ? 3.922 13.18 6.578 1 97 129 ALA A CA 1
ATOM 1076 C C . ALA A 1 129 ? 4.859 12.273 5.789 1 97 129 ALA A C 1
ATOM 1078 O O . ALA A 1 129 ? 4.43 11.586 4.859 1 97 129 ALA A O 1
ATOM 1079 N N . LEU A 1 130 ? 6.098 12.227 6.203 1 97.25 130 LEU A N 1
ATOM 1080 C CA . LEU A 1 130 ? 7.082 11.406 5.504 1 97.25 130 LEU A CA 1
ATOM 1081 C C . LEU A 1 130 ? 6.723 9.922 5.602 1 97.25 130 LEU A C 1
ATOM 1083 O O . LEU A 1 130 ? 6.855 9.18 4.625 1 97.25 130 LEU A O 1
ATOM 1087 N N . SER A 1 131 ? 6.301 9.516 6.742 1 95.62 131 SER A N 1
ATOM 1088 C CA . SER A 1 131 ? 5.938 8.117 6.941 1 95.62 131 SER A CA 1
ATOM 1089 C C . SER A 1 131 ? 4.766 7.719 6.051 1 95.62 131 SER A C 1
ATOM 1091 O O . SER A 1 131 ? 4.668 6.562 5.625 1 95.62 131 SER A O 1
ATOM 1093 N N . SER A 1 132 ? 3.902 8.656 5.727 1 93.5 132 SER A N 1
ATOM 1094 C CA . SER A 1 132 ? 2.715 8.359 4.93 1 93.5 132 SER A CA 1
ATOM 1095 C C . SER A 1 132 ? 3.092 7.887 3.531 1 93.5 132 SER A C 1
ATOM 1097 O O . SER A 1 132 ? 2.324 7.168 2.887 1 93.5 132 SER A O 1
ATOM 1099 N N . LEU A 1 133 ? 4.246 8.234 3.066 1 93.38 133 LEU A N 1
ATOM 1100 C CA . LEU A 1 133 ? 4.707 7.809 1.748 1 93.38 133 LEU A CA 1
ATOM 1101 C C . LEU A 1 133 ? 5 6.312 1.729 1 93.38 133 LEU A C 1
ATOM 1103 O O . LEU A 1 133 ? 5.098 5.707 0.658 1 93.38 133 LEU A O 1
ATOM 1107 N N . TYR A 1 134 ? 5.148 5.707 2.939 1 91.88 134 TYR A N 1
ATOM 1108 C CA . TYR A 1 134 ? 5.52 4.301 3.059 1 91.88 134 TYR A CA 1
ATOM 1109 C C . TYR A 1 134 ? 4.336 3.463 3.521 1 91.88 134 TYR A C 1
ATOM 1111 O O . TYR A 1 134 ? 4.461 2.25 3.709 1 91.88 134 TYR A O 1
ATOM 1119 N N . ARG A 1 135 ? 3.307 4.148 3.729 1 86.56 135 ARG A N 1
ATOM 1120 C CA . ARG A 1 135 ? 2.143 3.475 4.293 1 86.56 135 ARG A CA 1
ATOM 1121 C C . ARG A 1 135 ? 0.939 3.586 3.363 1 86.56 135 ARG A C 1
ATOM 1123 O O . ARG A 1 135 ? 0.853 4.52 2.562 1 86.56 135 ARG A O 1
ATOM 1130 N N . GLY A 1 136 ? 0.015 2.605 3.436 1 77.19 136 GLY A N 1
ATOM 1131 C CA . GLY A 1 136 ? -1.219 2.658 2.668 1 77.19 136 GLY A CA 1
ATOM 1132 C C . GLY A 1 136 ? -2.336 3.391 3.387 1 77.19 136 GLY A C 1
ATOM 1133 O O . GLY A 1 136 ? -3.314 3.809 2.762 1 77.19 136 GLY A O 1
ATOM 1134 N N . GLU A 1 137 ? -2.141 3.545 4.688 1 80.69 137 GLU A N 1
ATOM 1135 C CA . GLU A 1 137 ? -3.125 4.23 5.516 1 80.69 137 GLU A CA 1
ATOM 1136 C C . GLU A 1 137 ? -2.475 4.84 6.754 1 80.69 137 GLU A C 1
ATOM 1138 O O . GLU A 1 137 ? -1.411 4.391 7.188 1 80.69 137 GLU A O 1
ATOM 1143 N N . ILE A 1 138 ? -3.178 5.949 7.215 1 84.44 138 ILE A N 1
ATOM 1144 C CA . ILE A 1 138 ? -2.65 6.574 8.422 1 84.44 138 ILE A CA 1
ATOM 1145 C C . ILE A 1 138 ? -3.803 7 9.328 1 84.44 138 ILE A C 1
ATOM 1147 O O . ILE A 1 138 ? -4.879 7.359 8.852 1 84.44 138 ILE A O 1
ATOM 1151 N N . ASP A 1 139 ? -3.539 6.859 10.625 1 86.38 139 ASP A N 1
ATOM 1152 C CA . ASP A 1 139 ? -4.469 7.352 11.641 1 86.38 139 ASP A CA 1
ATOM 1153 C C . ASP A 1 139 ? -4.059 8.742 12.125 1 86.38 139 ASP A C 1
ATOM 1155 O O . ASP A 1 139 ? -2.945 8.93 12.625 1 86.38 139 ASP A O 1
ATOM 1159 N N . LEU A 1 140 ? -5.047 9.656 11.977 1 92.81 140 LEU A N 1
ATOM 1160 C CA . LEU A 1 140 ? -4.727 11.023 12.359 1 92.81 140 LEU A CA 1
ATOM 1161 C C . LEU A 1 140 ? -5.617 11.484 13.516 1 92.81 140 LEU A C 1
ATOM 1163 O O . LEU A 1 140 ? -6.809 11.172 13.547 1 92.81 140 LEU A O 1
ATOM 1167 N N . GLU A 1 141 ? -5.016 12.195 14.414 1 91.81 141 GLU A N 1
ATOM 1168 C CA . GLU A 1 141 ? -5.766 12.836 15.492 1 91.81 141 GLU A CA 1
ATOM 1169 C C . GLU A 1 141 ? -6.211 14.242 15.086 1 91.81 141 GLU A C 1
ATOM 1171 O O . GLU A 1 141 ? -5.496 14.938 14.367 1 91.81 141 GLU A O 1
ATOM 1176 N N . VAL A 1 142 ? -7.242 14.695 15.68 1 93.12 142 VAL A N 1
ATOM 1177 C CA . VAL A 1 142 ? -7.855 15.969 15.32 1 93.12 142 VAL A CA 1
ATOM 1178 C C . VAL A 1 142 ? -6.902 17.109 15.656 1 93.12 142 VAL A C 1
ATOM 1180 O O . VAL A 1 142 ? -6.773 18.078 14.891 1 93.12 142 VAL A O 1
ATOM 1183 N N . ASP A 1 143 ? -6.211 16.969 16.719 1 94.69 143 ASP A N 1
ATOM 1184 C CA . ASP A 1 143 ? -5.363 18.062 17.188 1 94.69 143 ASP A CA 1
ATOM 1185 C C . ASP A 1 143 ? -4.148 18.25 16.281 1 94.69 143 ASP A C 1
ATOM 1187 O O . ASP A 1 143 ? -3.467 19.266 16.344 1 94.69 143 ASP A O 1
ATOM 1191 N N . MET A 1 144 ? -3.961 17.297 15.438 1 95.88 144 MET A N 1
ATOM 1192 C CA . MET A 1 144 ? -2.779 17.359 14.578 1 95.88 144 MET A CA 1
ATOM 1193 C C . MET A 1 144 ? -3.143 17.906 13.203 1 95.88 144 MET A C 1
ATOM 1195 O O . MET A 1 144 ? -2.26 18.156 12.375 1 95.88 144 MET A O 1
ATOM 1199 N N . LEU A 1 145 ? -4.344 18.156 12.938 1 97.81 145 LEU A N 1
ATOM 1200 C CA . LEU A 1 145 ? -4.781 18.438 11.57 1 97.81 145 LEU A CA 1
ATOM 1201 C C . LEU A 1 145 ? -4.242 19.766 11.086 1 97.81 145 LEU A C 1
ATOM 1203 O O . LEU A 1 145 ? -3.771 19.875 9.953 1 97.81 145 LEU A O 1
ATOM 1207 N N . VAL A 1 146 ? -4.25 20.75 11.938 1 98.38 146 VAL A N 1
ATOM 1208 C CA . VAL A 1 146 ? -3.805 22.078 11.531 1 98.38 146 VAL A CA 1
ATOM 1209 C C . VAL A 1 146 ? -2.297 22.062 11.289 1 98.38 146 VAL A C 1
ATOM 1211 O O . VAL A 1 146 ? -1.833 22.422 10.203 1 98.38 146 VAL A O 1
ATOM 1214 N N . PRO A 1 147 ? -1.537 21.625 12.242 1 98.75 147 PRO A N 1
ATOM 1215 C CA . PRO A 1 147 ? -0.098 21.578 11.961 1 98.75 147 PRO A CA 1
ATOM 1216 C C . PRO A 1 147 ? 0.257 20.656 10.805 1 98.75 147 PRO A C 1
ATOM 1218 O O . PRO A 1 147 ? 1.209 20.922 10.062 1 98.75 147 PRO A O 1
ATOM 1221 N N . LEU A 1 148 ? -0.457 19.609 10.602 1 98.56 148 LEU A N 1
ATOM 1222 C CA . LEU A 1 148 ? -0.193 18.688 9.508 1 98.56 148 LEU A CA 1
ATOM 1223 C C . LEU A 1 148 ? -0.511 19.328 8.164 1 98.56 148 LEU A C 1
ATOM 1225 O O . LEU A 1 148 ? 0.18 19.078 7.172 1 98.56 148 LEU A O 1
ATOM 1229 N N . LEU A 1 149 ? -1.531 20.172 8.133 1 98.69 149 LEU A N 1
ATOM 1230 C CA . LEU A 1 149 ? -1.839 20.891 6.906 1 98.69 149 LEU A CA 1
ATOM 1231 C C . LEU A 1 149 ? -0.671 21.797 6.5 1 98.69 149 LEU A C 1
ATOM 1233 O O . LEU A 1 149 ? -0.309 21.844 5.324 1 98.69 149 LEU A O 1
ATOM 1237 N N . ALA A 1 150 ? -0.083 22.453 7.457 1 98.75 150 ALA A N 1
ATOM 1238 C CA . ALA A 1 150 ? 1.093 23.281 7.195 1 98.75 150 ALA A CA 1
ATOM 1239 C C . ALA A 1 150 ? 2.229 22.438 6.609 1 98.75 150 ALA A C 1
ATOM 1241 O O . ALA A 1 150 ? 2.846 22.828 5.617 1 98.75 150 ALA A O 1
ATOM 1242 N N . THR A 1 151 ? 2.461 21.281 7.145 1 98.75 151 THR A N 1
ATOM 1243 C CA . THR A 1 151 ? 3.566 20.406 6.773 1 98.75 151 THR A CA 1
ATOM 1244 C C . THR A 1 151 ? 3.385 19.875 5.355 1 98.75 151 THR A C 1
ATOM 1246 O O . THR A 1 151 ? 4.305 19.953 4.535 1 98.75 151 THR A O 1
ATOM 1249 N N . VAL A 1 152 ? 2.188 19.391 5.066 1 98.06 152 VAL A N 1
ATOM 1250 C CA . VAL A 1 152 ? 1.961 18.734 3.781 1 98.06 152 VAL A CA 1
ATOM 1251 C C . VAL A 1 152 ? 1.911 19.797 2.672 1 98.06 152 VAL A C 1
ATOM 1253 O O . VAL A 1 152 ? 2.219 19.5 1.515 1 98.06 152 VAL A O 1
ATOM 1256 N N . THR A 1 153 ? 1.497 21.031 3.047 1 97.94 153 THR A N 1
ATOM 1257 C CA . THR A 1 153 ? 1.542 22.125 2.082 1 97.94 153 THR A CA 1
ATOM 1258 C C . THR A 1 153 ? 2.984 22.469 1.724 1 97.94 153 THR A C 1
ATOM 1260 O O . THR A 1 153 ? 3.322 22.609 0.545 1 97.94 153 THR A O 1
ATOM 1263 N N . LEU A 1 154 ? 3.867 22.578 2.674 1 97.81 154 LEU A N 1
ATOM 1264 C CA . LEU A 1 154 ? 5.281 22.844 2.42 1 97.81 154 LEU A CA 1
ATOM 1265 C C . LEU A 1 154 ? 5.887 21.734 1.55 1 97.81 154 LEU A C 1
ATOM 1267 O O . LEU A 1 154 ? 6.582 22.031 0.574 1 97.81 154 LEU A O 1
ATOM 1271 N N . LEU A 1 155 ? 5.598 20.484 1.866 1 97.44 155 LEU A N 1
ATOM 1272 C CA . LEU A 1 155 ? 6.227 19.344 1.208 1 97.44 155 LEU A CA 1
ATOM 1273 C C . LEU A 1 155 ? 5.488 18.984 -0.077 1 97.44 155 LEU A C 1
ATOM 1275 O O . LEU A 1 155 ? 5.918 18.094 -0.817 1 97.44 155 LEU A O 1
ATOM 1279 N N . GLN A 1 156 ? 4.363 19.562 -0.241 1 96.88 156 GLN A N 1
ATOM 1280 C CA . GLN A 1 156 ? 3.531 19.359 -1.422 1 96.88 156 GLN A CA 1
ATOM 1281 C C . GLN A 1 156 ? 3.059 17.922 -1.521 1 96.88 156 GLN A C 1
ATOM 1283 O O . GLN A 1 156 ? 3.158 17.297 -2.582 1 96.88 156 GLN A O 1
ATOM 1288 N N . PHE A 1 157 ? 2.629 17.359 -0.456 1 95.69 157 PHE A N 1
ATOM 1289 C CA . PHE A 1 157 ? 1.984 16.047 -0.414 1 95.69 157 PHE A CA 1
ATOM 1290 C C . PHE A 1 157 ? 0.49 16.172 -0.687 1 95.69 157 PHE A C 1
ATOM 1292 O O . PHE A 1 157 ? -0.32 16.141 0.242 1 95.69 157 PHE A O 1
ATOM 1299 N N . HIS A 1 158 ? 0.108 16.188 -1.922 1 92.88 158 HIS A N 1
ATOM 1300 C CA . HIS A 1 158 ? -1.253 16.531 -2.324 1 92.88 158 HIS A CA 1
ATOM 1301 C C . HIS A 1 158 ? -2.242 15.453 -1.89 1 92.88 158 HIS A C 1
ATOM 1303 O O . HIS A 1 158 ? -3.346 15.766 -1.438 1 92.88 158 HIS A O 1
ATOM 1309 N N . GLY A 1 159 ? -1.874 14.227 -2.002 1 91.19 159 GLY A N 1
ATOM 1310 C CA . GLY A 1 159 ? -2.762 13.164 -1.562 1 91.19 159 GLY A CA 1
ATOM 1311 C C . GLY A 1 159 ? -3.102 13.242 -0.085 1 91.19 159 GLY A C 1
ATOM 1312 O O . GLY A 1 159 ? -4.273 13.148 0.293 1 91.19 159 GLY A O 1
ATOM 1313 N N . LEU A 1 160 ? -2.162 13.391 0.648 1 94 160 LEU A N 1
ATOM 1314 C CA . LEU A 1 160 ? -2.365 13.492 2.09 1 94 160 LEU A CA 1
ATOM 1315 C C . LEU A 1 160 ? -3.09 14.789 2.441 1 94 160 LEU A C 1
ATOM 1317 O O . LEU A 1 160 ? -3.898 14.82 3.373 1 94 160 LEU A O 1
ATOM 1321 N N . GLN A 1 161 ? -2.832 15.852 1.733 1 96.31 161 GLN A N 1
ATOM 1322 C CA . GLN A 1 161 ? -3.521 17.125 1.952 1 96.31 161 GLN A CA 1
ATOM 1323 C C . GLN A 1 161 ? -5.031 16.953 1.797 1 96.31 161 GLN A C 1
ATOM 1325 O O . GLN A 1 161 ? -5.801 17.438 2.631 1 96.31 161 GLN A O 1
ATOM 1330 N N . LEU A 1 162 ? -5.371 16.266 0.821 1 94.69 162 LEU A N 1
ATOM 1331 C CA . LEU A 1 162 ? -6.793 16.062 0.567 1 94.69 162 LEU A CA 1
ATOM 1332 C C . LEU A 1 162 ? -7.438 15.273 1.707 1 94.69 162 LEU A C 1
ATOM 1334 O O . LEU A 1 162 ? -8.562 15.578 2.111 1 94.69 162 LEU A O 1
ATOM 1338 N N . GLN A 1 163 ? -6.742 14.328 2.184 1 93.88 163 GLN A N 1
ATOM 1339 C CA . GLN A 1 163 ? -7.266 13.539 3.295 1 93.88 163 GLN A CA 1
ATOM 1340 C C . GLN A 1 163 ? -7.41 14.391 4.551 1 93.88 163 GLN A C 1
ATOM 1342 O O . GLN A 1 163 ? -8.391 14.258 5.293 1 93.88 163 GLN A O 1
ATOM 1347 N N . ILE A 1 164 ? -6.492 15.188 4.805 1 96.19 164 ILE A N 1
ATOM 1348 C CA . ILE A 1 164 ? -6.535 16.078 5.957 1 96.19 164 ILE A CA 1
ATOM 1349 C C . ILE A 1 164 ? -7.727 17.031 5.832 1 96.19 164 ILE A C 1
ATOM 1351 O O . ILE A 1 164 ? -8.469 17.234 6.793 1 96.19 164 ILE A O 1
ATOM 1355 N N . GLU A 1 165 ? -7.891 17.578 4.648 1 96.94 165 GLU A N 1
ATOM 1356 C CA . GLU A 1 165 ? -9.008 18.484 4.395 1 96.94 165 GLU A CA 1
ATOM 1357 C C . GLU A 1 165 ? -10.344 17.781 4.609 1 96.94 165 GLU A C 1
ATOM 1359 O O . GLU A 1 165 ? -11.25 18.344 5.227 1 96.94 165 GLU A O 1
ATOM 1364 N N . ALA A 1 166 ? -10.406 16.594 4.145 1 95.06 166 ALA A N 1
ATOM 1365 C CA . ALA A 1 166 ? -11.633 15.828 4.332 1 95.06 166 ALA A CA 1
ATOM 1366 C C . ALA A 1 166 ? -11.906 15.586 5.812 1 95.06 166 ALA A C 1
ATOM 1368 O O . ALA A 1 166 ? -13.055 15.695 6.262 1 95.06 166 ALA A O 1
ATOM 1369 N N . LEU A 1 167 ? -10.953 15.297 6.508 1 95.25 167 LEU A N 1
ATOM 1370 C CA . LEU A 1 167 ? -11.102 15.055 7.938 1 95.25 167 LEU A CA 1
ATOM 1371 C C . LEU A 1 167 ? -11.484 16.344 8.672 1 95.25 167 LEU A C 1
ATOM 1373 O O . LEU A 1 167 ? -12.281 16.312 9.609 1 95.25 167 LEU A O 1
ATOM 1377 N N . MET A 1 168 ? -10.898 17.453 8.266 1 96.69 168 MET A N 1
ATOM 1378 C CA . MET A 1 168 ? -11.266 18.734 8.852 1 96.69 168 MET A CA 1
ATOM 1379 C C . MET A 1 168 ? -12.75 19.031 8.648 1 96.69 168 MET A C 1
ATOM 1381 O O . MET A 1 168 ? -13.43 19.453 9.57 1 96.69 168 MET A O 1
ATOM 1385 N N . ILE A 1 169 ? -13.195 18.703 7.473 1 96.56 169 ILE A N 1
ATOM 1386 C CA . ILE A 1 169 ? -14.602 18.938 7.156 1 96.56 169 ILE A CA 1
ATOM 1387 C C . ILE A 1 169 ? -15.484 18.031 8.008 1 96.56 169 ILE A C 1
ATOM 1389 O O . ILE A 1 169 ? -16.484 18.484 8.578 1 96.56 169 ILE A O 1
ATOM 1393 N N . GLU A 1 170 ? -15.062 16.797 8.141 1 95.25 170 GLU A N 1
ATOM 1394 C CA . GLU A 1 170 ? -15.828 15.797 8.891 1 95.25 170 GLU A CA 1
ATOM 1395 C C . GLU A 1 170 ? -15.859 16.141 10.375 1 95.25 170 GLU A C 1
ATOM 1397 O O . GLU A 1 170 ? -16.844 15.836 11.062 1 95.25 170 GLU A O 1
ATOM 1402 N N . THR A 1 171 ? -14.859 16.75 10.82 1 95.06 171 THR A N 1
ATOM 1403 C CA . THR A 1 171 ? -14.727 16.953 12.258 1 95.06 171 THR A CA 1
ATOM 1404 C C . THR A 1 171 ? -14.992 18.406 12.625 1 95.06 171 THR A C 1
ATOM 1406 O O . THR A 1 171 ? -14.688 18.844 13.734 1 95.06 171 THR A O 1
ATOM 1409 N N . MET A 1 172 ? -15.531 19.219 11.75 1 95.38 172 MET A N 1
ATOM 1410 C CA . MET A 1 172 ? -15.789 20.641 11.969 1 95.38 172 MET A CA 1
ATOM 1411 C C . MET A 1 172 ? -16.891 20.844 13.008 1 95.38 172 MET A C 1
ATOM 1413 O O . MET A 1 172 ? -17.938 20.203 12.938 1 95.38 172 MET A O 1
ATOM 1417 N N . ASN A 1 173 ? -16.609 21.547 14 1 92.88 173 ASN A N 1
ATOM 1418 C CA . ASN A 1 173 ? -17.562 21.922 15.047 1 92.88 173 ASN A CA 1
ATOM 1419 C C . ASN A 1 173 ? -17.25 23.297 15.617 1 92.88 173 ASN A C 1
ATOM 1421 O O . ASN A 1 173 ? -16.453 24.047 15.047 1 92.88 173 ASN A O 1
ATOM 1425 N N . GLU A 1 174 ? -17.906 23.641 16.766 1 92.88 174 GLU A N 1
ATOM 1426 C CA . GLU A 1 174 ? -17.797 24.984 17.312 1 92.88 174 GLU A CA 1
ATOM 1427 C C . GLU A 1 174 ? -16.359 25.266 17.781 1 92.88 174 GLU A C 1
ATOM 1429 O O . GLU A 1 174 ? -15.891 26.406 17.688 1 92.88 174 GLU A O 1
ATOM 1434 N N . ASP A 1 175 ? -15.656 24.25 18.172 1 94.31 175 ASP A N 1
ATOM 1435 C CA . ASP A 1 175 ? -14.312 24.438 18.719 1 94.31 175 ASP A CA 1
ATOM 1436 C C . ASP A 1 175 ? -13.266 24.438 17.594 1 94.31 175 ASP A C 1
ATOM 1438 O O . ASP A 1 175 ? -12.195 25.031 17.75 1 94.31 175 ASP A O 1
ATOM 1442 N N . THR A 1 176 ? -13.648 23.812 16.438 1 95.94 176 THR A N 1
ATOM 1443 C CA . THR A 1 176 ? -12.609 23.594 15.438 1 95.94 176 THR A CA 1
ATOM 1444 C C . THR A 1 176 ? -12.805 24.516 14.242 1 95.94 176 THR A C 1
ATOM 1446 O O . THR A 1 176 ? -11.883 24.734 13.461 1 95.94 176 THR A O 1
ATOM 1449 N N . VAL A 1 177 ? -13.938 25.078 14.062 1 96.56 177 VAL A N 1
ATOM 1450 C CA . VAL A 1 177 ? -14.289 25.781 12.828 1 96.56 177 VAL A CA 1
ATOM 1451 C C . VAL A 1 177 ? -13.359 26.984 12.641 1 96.56 177 VAL A C 1
ATOM 1453 O O . VAL A 1 177 ? -12.875 27.219 11.531 1 96.56 177 VAL A O 1
ATOM 1456 N N . LEU A 1 178 ? -13.078 27.688 13.664 1 96.38 178 LEU A N 1
ATOM 1457 C CA . LEU A 1 178 ? -12.273 28.891 13.508 1 96.38 178 LEU A CA 1
ATOM 1458 C C . LEU A 1 178 ? -10.812 28.547 13.242 1 96.38 178 LEU A C 1
ATOM 1460 O O . LEU A 1 178 ? -10.211 29.047 12.297 1 96.38 178 LEU A O 1
ATOM 1464 N N . PRO A 1 179 ? -10.234 27.656 14.039 1 97.25 179 PRO A N 1
ATOM 1465 C CA . PRO A 1 179 ? -8.875 27.219 13.703 1 97.25 179 PRO A CA 1
ATOM 1466 C C . PRO A 1 179 ? -8.773 26.641 12.297 1 97.25 179 PRO A C 1
ATOM 1468 O O . PRO A 1 179 ? -7.777 26.875 11.602 1 97.25 179 PRO A O 1
ATOM 1471 N N . TYR A 1 180 ? -9.742 25.969 11.859 1 97.94 180 TYR A N 1
ATOM 1472 C CA . TYR A 1 180 ? -9.742 25.359 10.539 1 97.94 180 TYR A CA 1
ATOM 1473 C C . TYR A 1 180 ? -9.781 26.422 9.445 1 97.94 180 TYR A C 1
ATOM 1475 O O . TYR A 1 180 ? -9.016 26.344 8.484 1 97.94 180 TYR A O 1
ATOM 1483 N N . ILE A 1 181 ? -10.711 27.281 9.562 1 97.81 181 ILE A N 1
ATOM 1484 C CA . ILE A 1 181 ? -10.844 28.281 8.508 1 97.81 181 ILE A CA 1
ATOM 1485 C C . ILE A 1 181 ? -9.57 29.125 8.438 1 97.81 181 ILE A C 1
ATOM 1487 O O . ILE A 1 181 ? -9.117 29.484 7.348 1 97.81 181 ILE A O 1
ATOM 1491 N N . ASN A 1 182 ? -8.945 29.516 9.57 1 97.69 182 ASN A N 1
ATOM 1492 C CA . ASN A 1 182 ? -7.691 30.25 9.586 1 97.69 182 ASN A CA 1
ATOM 1493 C C . ASN A 1 182 ? -6.574 29.484 8.898 1 97.69 182 ASN A C 1
ATOM 1495 O O . ASN A 1 182 ? -5.855 30.031 8.062 1 97.69 182 ASN A O 1
ATOM 1499 N N . ALA A 1 183 ? -6.426 28.234 9.25 1 98.31 183 ALA A N 1
ATOM 1500 C CA . ALA A 1 183 ? -5.402 27.391 8.641 1 98.31 183 ALA A CA 1
ATOM 1501 C C . ALA A 1 183 ? -5.645 27.234 7.141 1 98.31 183 ALA A C 1
ATOM 1503 O O . ALA A 1 183 ? -4.719 27.375 6.34 1 98.31 183 ALA A O 1
ATOM 1504 N N . ALA A 1 184 ? -6.867 26.953 6.812 1 98.5 184 ALA A N 1
ATOM 1505 C CA . ALA A 1 184 ? -7.227 26.734 5.414 1 98.5 184 ALA A CA 1
ATOM 1506 C C . ALA A 1 184 ? -6.949 27.969 4.566 1 98.5 184 ALA A C 1
ATOM 1508 O O . ALA A 1 184 ? -6.504 27.859 3.422 1 98.5 184 ALA A O 1
ATOM 1509 N N . SER A 1 185 ? -7.23 29.094 5.098 1 97.88 185 SER A N 1
ATOM 1510 C CA . SER A 1 185 ? -6.953 30.344 4.402 1 97.88 185 SER A CA 1
ATOM 1511 C C . SER A 1 185 ? -5.453 30.578 4.238 1 97.88 185 SER A C 1
ATOM 1513 O O . SER A 1 185 ? -5 31.062 3.201 1 97.88 185 SER A O 1
ATOM 1515 N N . THR A 1 186 ? -4.75 30.266 5.211 1 97.75 186 THR A N 1
ATOM 1516 C CA . THR A 1 186 ? -3.303 30.469 5.211 1 97.75 186 THR A CA 1
ATOM 1517 C C . THR A 1 186 ? -2.625 29.516 4.234 1 97.75 186 THR A C 1
ATOM 1519 O O . THR A 1 186 ? -1.694 29.906 3.525 1 97.75 186 THR A O 1
ATOM 1522 N N . TYR A 1 187 ? -3.107 28.266 4.152 1 98.19 187 TYR A N 1
ATOM 1523 C CA . TYR A 1 187 ? -2.389 27.234 3.416 1 98.19 187 TYR A CA 1
ATOM 1524 C C . TYR A 1 187 ? -3.109 26.891 2.117 1 98.19 187 TYR A C 1
ATOM 1526 O O . TYR A 1 187 ? -2.73 25.938 1.421 1 98.19 187 TYR A O 1
ATOM 1534 N N . GLY A 1 188 ? -4.145 27.516 1.814 1 96.81 188 GLY A N 1
ATOM 1535 C CA . GLY A 1 188 ? -4.766 27.438 0.502 1 96.81 188 GLY A CA 1
ATOM 1536 C C . GLY A 1 188 ? -5.695 26.25 0.354 1 96.81 188 GLY A C 1
ATOM 1537 O O . GLY A 1 188 ? -5.703 25.578 -0.687 1 96.81 188 GLY A O 1
ATOM 1538 N N . SER A 1 189 ? -6.441 25.922 1.328 1 97.31 189 SER A N 1
ATOM 1539 C CA . SER A 1 189 ? -7.445 24.859 1.266 1 97.31 189 SER A CA 1
ATOM 1540 C C . SER A 1 189 ? -8.844 25.438 1.062 1 97.31 189 SER A C 1
ATOM 1542 O O . SER A 1 189 ? -9.594 25.625 2.025 1 97.31 189 SER A O 1
ATOM 1544 N N . PHE A 1 190 ? -9.281 25.578 -0.098 1 96 190 PHE A N 1
ATOM 1545 C CA . PHE A 1 190 ? -10.492 26.312 -0.437 1 96 190 PHE A CA 1
ATOM 1546 C C . PHE A 1 190 ? -11.734 25.531 -0.032 1 96 190 PHE A C 1
ATOM 1548 O O . PHE A 1 190 ? -12.727 26.125 0.404 1 96 190 PHE A O 1
ATOM 1555 N N . SER A 1 191 ? -11.664 24.25 -0.178 1 96.94 191 SER A N 1
ATOM 1556 C CA . SER A 1 191 ? -12.82 23.438 0.192 1 96.94 191 SER A CA 1
ATOM 1557 C C . SER A 1 191 ? -13.141 23.594 1.675 1 96.94 191 SER A C 1
ATOM 1559 O O . SER A 1 191 ? -14.312 23.672 2.055 1 96.94 191 SER A O 1
ATOM 1561 N N . VAL A 1 192 ? -12.156 23.625 2.426 1 98.25 192 VAL A N 1
ATOM 1562 C CA . VAL A 1 192 ? -12.344 23.766 3.867 1 98.25 192 VAL A CA 1
ATOM 1563 C C . VAL A 1 192 ? -12.859 25.156 4.188 1 98.25 192 VAL A C 1
ATOM 1565 O O . VAL A 1 192 ? -13.75 25.328 5.023 1 98.25 192 VAL A O 1
ATOM 1568 N N . VAL A 1 193 ? -12.336 26.188 3.551 1 97.94 193 VAL A N 1
ATOM 1569 C CA . VAL A 1 193 ? -12.789 27.562 3.75 1 97.94 193 VAL A CA 1
ATOM 1570 C C . VAL A 1 193 ? -14.273 27.672 3.412 1 97.94 193 VAL A C 1
ATOM 1572 O O . VAL A 1 193 ? -15.055 28.234 4.188 1 97.94 193 VAL A O 1
ATOM 1575 N N . GLU A 1 194 ? -14.586 27.109 2.342 1 97.69 194 GLU A N 1
ATOM 1576 C CA . GLU A 1 194 ? -15.969 27.172 1.889 1 97.69 194 GLU A CA 1
ATOM 1577 C C . GLU A 1 194 ? -16.906 26.484 2.879 1 97.69 194 GLU A C 1
ATOM 1579 O O . GLU A 1 194 ? -17.906 27.062 3.291 1 97.69 194 GLU A O 1
ATOM 1584 N N . THR A 1 195 ? -16.562 25.359 3.244 1 97.19 195 THR A N 1
ATOM 1585 C CA . THR A 1 195 ? -17.391 24.594 4.164 1 97.19 195 THR A CA 1
ATOM 1586 C C . THR A 1 195 ? -17.484 25.297 5.523 1 97.19 195 THR A C 1
ATOM 1588 O O . THR A 1 195 ? -18.547 25.328 6.137 1 97.19 195 THR A O 1
ATOM 1591 N N . ALA A 1 196 ? -16.391 25.828 5.973 1 96.31 196 ALA A N 1
ATOM 1592 C CA . ALA A 1 196 ? -16.359 26.516 7.258 1 96.31 196 ALA A CA 1
ATOM 1593 C C . ALA A 1 196 ? -17.203 27.781 7.215 1 96.31 196 ALA A C 1
ATOM 1595 O O . ALA A 1 196 ? -17.938 28.078 8.164 1 96.31 196 ALA A O 1
ATOM 1596 N N . THR A 1 197 ? -17.094 28.516 6.121 1 95 197 THR A N 1
ATOM 1597 C CA . THR A 1 197 ? -17.906 29.719 5.941 1 95 197 THR A CA 1
ATOM 1598 C C . THR A 1 197 ? -19.391 29.375 5.961 1 95 197 THR A C 1
ATOM 1600 O O . THR A 1 197 ? -20.172 30.047 6.625 1 95 197 THR A O 1
ATOM 1603 N N . ASP A 1 198 ? -19.703 28.359 5.289 1 94.06 198 ASP A N 1
ATOM 1604 C CA . ASP A 1 198 ? -21.094 27.906 5.277 1 94.06 198 ASP A CA 1
ATOM 1605 C C . ASP A 1 198 ? -21.547 27.469 6.672 1 94.06 198 ASP A C 1
ATOM 1607 O O . ASP A 1 198 ? -22.656 27.766 7.09 1 94.06 198 ASP A O 1
ATOM 1611 N N . TRP A 1 199 ? -20.734 26.75 7.34 1 94.62 199 TRP A N 1
ATOM 1612 C CA . TRP A 1 199 ? -21.016 26.297 8.695 1 94.62 199 TRP A CA 1
ATOM 1613 C C . TRP A 1 199 ? -21.281 27.484 9.617 1 94.62 199 TRP A C 1
ATOM 1615 O O . TRP A 1 199 ? -22.234 27.469 10.398 1 94.62 199 TRP A O 1
ATOM 1625 N N . LEU A 1 200 ? -20.5 28.516 9.562 1 92 200 LEU A N 1
ATOM 1626 C CA . LEU A 1 200 ? -20.641 29.703 10.391 1 92 200 LEU A CA 1
ATOM 1627 C C . LEU A 1 200 ? -21.922 30.453 10.062 1 92 200 LEU A C 1
ATOM 1629 O O . LEU A 1 200 ? -22.625 30.906 10.961 1 92 200 LEU A O 1
ATOM 1633 N N . LYS A 1 201 ? -22.203 30.578 8.789 1 89.94 201 LYS A N 1
ATOM 1634 C CA . LYS A 1 201 ? -23.438 31.234 8.367 1 89.94 201 LYS A CA 1
ATOM 1635 C C . LYS A 1 201 ? -24.656 30.547 8.945 1 89.94 201 LYS A C 1
ATOM 1637 O O . LYS A 1 201 ? -25.562 31.203 9.477 1 89.94 201 LYS A O 1
ATOM 1642 N N . VAL A 1 202 ? -24.672 29.312 8.938 1 88.5 202 VAL A N 1
ATOM 1643 C CA . VAL A 1 202 ? -25.828 28.531 9.375 1 88.5 202 VAL A CA 1
ATOM 1644 C C . VAL A 1 202 ? -25.922 28.547 10.898 1 88.5 202 VAL A C 1
ATOM 1646 O O . VAL A 1 202 ? -27 28.688 11.461 1 88.5 202 VAL A O 1
ATOM 1649 N N . ASN A 1 203 ? -24.844 28.469 11.555 1 86.38 203 ASN A N 1
ATOM 1650 C CA . ASN A 1 203 ? -24.844 28.359 13.008 1 86.38 203 ASN A CA 1
ATOM 1651 C C . ASN A 1 203 ? -24.844 29.719 13.688 1 86.38 203 ASN A C 1
ATOM 1653 O O . ASN A 1 203 ? -25.359 29.859 14.797 1 86.38 203 ASN A O 1
ATOM 1657 N N . LEU A 1 204 ? -24.172 30.688 13.164 1 77.62 204 LEU A N 1
ATOM 1658 C CA . LEU A 1 204 ? -24.219 32.031 13.719 1 77.62 204 LEU A CA 1
ATOM 1659 C C . LEU A 1 204 ? -25.578 32.688 13.461 1 77.62 204 LEU A C 1
ATOM 1661 O O . LEU A 1 204 ? -26.109 33.375 14.32 1 77.62 204 LEU A O 1
ATOM 1665 N N . LEU A 1 205 ? -26.078 32.469 12.32 1 69.5 205 LEU A N 1
ATOM 1666 C CA . LEU A 1 205 ? -27.438 32.938 12.031 1 69.5 205 LEU A CA 1
ATOM 1667 C C . LEU A 1 205 ? -28.438 32.344 13 1 69.5 205 LEU A C 1
ATOM 1669 O O . LEU A 1 205 ? -29.391 33.031 13.414 1 69.5 205 LEU A O 1
ATOM 1673 N N . HIS A 1 206 ? -28.141 31.141 13.344 1 65.5 206 HIS A N 1
ATOM 1674 C CA . HIS A 1 206 ? -29.062 30.484 14.258 1 65.5 206 HIS A CA 1
ATOM 1675 C C . HIS A 1 206 ? -28.922 31.016 15.68 1 65.5 206 HIS A C 1
ATOM 1677 O O . HIS A 1 206 ? -29.844 30.953 16.484 1 65.5 206 HIS A O 1
ATOM 1683 N N . SER A 1 207 ? -27.75 31.5 16 1 62.09 207 SER A N 1
ATOM 1684 C CA . SER A 1 207 ? -27.547 32.062 17.328 1 62.09 207 SER A CA 1
ATOM 1685 C C . SER A 1 207 ? -28.016 33.5 17.406 1 62.09 207 SER A C 1
ATOM 1687 O O . SER A 1 207 ? -28.078 34.094 18.5 1 62.09 207 SER A O 1
ATOM 1689 N N . LEU A 1 208 ? -28.203 34.219 16.266 1 60.94 208 LEU A N 1
ATOM 1690 C CA . LEU A 1 208 ? -28.734 35.562 16.266 1 60.94 208 LEU A CA 1
ATOM 1691 C C . LEU A 1 208 ? -30.234 35.562 16.578 1 60.94 208 LEU A C 1
ATOM 1693 O O . LEU A 1 208 ? -30.953 34.688 16.109 1 60.94 208 LEU A O 1
ATOM 1697 N N . PRO A 1 209 ? -30.641 36.344 17.625 1 57.88 209 PRO A N 1
ATOM 1698 C CA . PRO A 1 209 ? -32.062 36.469 17.891 1 57.88 209 PRO A CA 1
ATOM 1699 C C . PRO A 1 209 ? -32.875 36.719 16.609 1 57.88 209 PRO A C 1
ATOM 1701 O O . PRO A 1 209 ? -32.375 37.312 15.664 1 57.88 209 PRO A O 1
ATOM 1704 N N . GLN A 1 210 ? -33.938 35.844 16.422 1 54.84 210 GLN A N 1
ATOM 1705 C CA . GLN A 1 210 ? -34.844 35.938 15.281 1 54.84 210 GLN A CA 1
ATOM 1706 C C . GLN A 1 210 ? -35.062 37.375 14.867 1 54.84 210 GLN A C 1
ATOM 1708 O O . GLN A 1 210 ? -35.25 37.656 13.68 1 54.84 210 GLN A O 1
ATOM 1713 N N . ASN A 1 211 ? -35 38.156 15.828 1 55.06 211 ASN A N 1
ATOM 1714 C CA . ASN A 1 211 ? -35.281 39.562 15.531 1 55.06 211 ASN A CA 1
ATOM 1715 C C . ASN A 1 211 ? -34.156 40.219 14.758 1 55.06 211 ASN A C 1
ATOM 1717 O O . ASN A 1 211 ? -34.344 41.281 14.133 1 55.06 211 ASN A O 1
ATOM 1721 N N . LEU A 1 212 ? -33 39.75 14.82 1 51.5 212 LEU A N 1
ATOM 1722 C CA . LEU A 1 212 ? -31.859 40.375 14.156 1 51.5 212 LEU A CA 1
ATOM 1723 C C . LEU A 1 212 ? -31.625 39.75 12.781 1 51.5 212 LEU A C 1
ATOM 1725 O O . LEU A 1 212 ? -30.938 40.344 11.945 1 51.5 212 LEU A O 1
ATOM 1729 N N . THR A 1 213 ? -32 38.562 12.633 1 52.34 213 THR A N 1
ATOM 1730 C CA . THR A 1 213 ? -31.688 37.844 11.391 1 52.34 213 THR A CA 1
ATOM 1731 C C . THR A 1 213 ? -32.531 38.406 10.234 1 52.34 213 THR A C 1
ATOM 1733 O O . THR A 1 213 ? -32.156 38.219 9.07 1 52.34 213 THR A O 1
ATOM 1736 N N . THR A 1 214 ? -33.688 38.969 10.445 1 49.88 214 THR A N 1
ATOM 1737 C CA . THR A 1 214 ? -34.531 39.438 9.367 1 49.88 214 THR A CA 1
ATOM 1738 C C . THR A 1 214 ? -33.875 40.562 8.594 1 49.88 214 THR A C 1
ATOM 1740 O O . THR A 1 214 ? -33.969 40.625 7.363 1 49.88 214 THR A O 1
ATOM 1743 N N . PRO A 1 215 ? -33.281 41.562 9.273 1 45.97 215 PRO A N 1
ATOM 1744 C CA . PRO A 1 215 ? -32.812 42.656 8.453 1 45.97 215 PRO A CA 1
ATOM 1745 C C . PRO A 1 215 ? -31.562 42.312 7.621 1 45.97 215 PRO A C 1
ATOM 1747 O O . PRO A 1 215 ? -31.406 42.812 6.512 1 45.97 215 PRO A O 1
ATOM 1750 N N . LEU A 1 216 ? -30.688 41.5 8.125 1 46.34 216 LEU A N 1
ATOM 1751 C CA . LEU A 1 216 ? -29.391 41.375 7.453 1 46.34 216 LEU A CA 1
ATOM 1752 C C . LEU A 1 216 ? -29.547 40.625 6.129 1 46.34 216 LEU A C 1
ATOM 1754 O O . LEU A 1 216 ? -28.797 40.875 5.184 1 46.34 216 LEU A O 1
ATOM 1758 N N . PHE A 1 217 ? -30.312 39.594 6.027 1 44.31 217 PHE A N 1
ATOM 1759 C CA . PHE A 1 217 ? -30.469 38.906 4.754 1 44.31 217 PHE A CA 1
ATOM 1760 C C . PHE A 1 217 ? -31.344 39.719 3.811 1 44.31 217 PHE A C 1
ATOM 1762 O O . PHE A 1 217 ? -31.422 39.438 2.617 1 44.31 217 PHE A O 1
ATOM 1769 N N . SER A 1 218 ? -32.125 40.594 4.266 1 42.16 218 SER A N 1
ATOM 1770 C CA . SER A 1 218 ? -32.906 41.344 3.312 1 42.16 218 SER A CA 1
ATOM 1771 C C . SER A 1 218 ? -32.031 42.344 2.564 1 42.16 218 SER A C 1
ATOM 1773 O O . SER A 1 218 ? -32.531 43.062 1.673 1 42.16 218 SER A O 1
ATOM 1775 N N . SER A 1 219 ? -30.844 42.75 3.078 1 38.53 219 SER A N 1
ATOM 1776 C CA . SER A 1 219 ? -30.156 43.781 2.279 1 38.53 219 SER A CA 1
ATOM 1777 C C . SER A 1 219 ? -29.5 43.156 1.055 1 38.53 219 SER A C 1
ATOM 1779 O O . SER A 1 219 ? -28.297 43.312 0.842 1 38.53 219 SER A O 1
ATOM 1781 N N . ASN A 1 220 ? -29.891 42.062 0.449 1 40.69 220 ASN A N 1
ATOM 1782 C CA . ASN A 1 220 ? -29.516 41.969 -0.956 1 40.69 220 ASN A CA 1
ATOM 1783 C C . ASN A 1 220 ? -29.688 43.281 -1.684 1 40.69 220 ASN A C 1
ATOM 1785 O O . ASN A 1 220 ? -30.797 43.812 -1.799 1 40.69 220 ASN A O 1
ATOM 1789 N N . GLY A 1 221 ? -28.781 44.344 -1.466 1 36.31 221 GLY A N 1
ATOM 1790 C CA . GLY A 1 221 ? -28.516 45.5 -2.307 1 36.31 221 GLY A CA 1
ATOM 1791 C C . GLY A 1 221 ? -28.5 45.188 -3.787 1 36.31 221 GLY A C 1
ATOM 1792 O O . GLY A 1 221 ? -27.688 44.375 -4.242 1 36.31 221 GLY A O 1
ATOM 1793 N N . THR A 1 222 ? -29.609 45.156 -4.488 1 31.81 222 THR A N 1
ATOM 1794 C CA . THR A 1 222 ? -29.781 45.531 -5.887 1 31.81 222 THR A CA 1
ATOM 1795 C C . THR A 1 222 ? -29.047 46.844 -6.18 1 31.81 222 THR A C 1
ATOM 1797 O O . THR A 1 222 ? -29.516 47.938 -5.789 1 31.81 222 THR A O 1
ATOM 1800 N N . PHE A 1 223 ? -27.703 46.969 -5.957 1 28.94 223 PHE A N 1
ATOM 1801 C CA . PHE A 1 223 ? -26.969 48 -6.664 1 28.94 223 PHE A CA 1
ATOM 1802 C C . PHE A 1 223 ? -27.141 47.844 -8.172 1 28.94 223 PHE A C 1
ATOM 1804 O O . PHE A 1 223 ? -26.656 46.875 -8.766 1 28.94 223 PHE A O 1
ATOM 1811 N N . ASN A 1 224 ? -28.359 48.125 -8.727 1 22.2 224 ASN A N 1
ATOM 1812 C CA . ASN A 1 224 ? -28.406 48.812 -10.016 1 22.2 224 ASN A CA 1
ATOM 1813 C C . ASN A 1 224 ? -27.781 50.188 -9.93 1 22.2 224 ASN A C 1
ATOM 1815 O O . ASN A 1 224 ? -27.969 50.906 -8.938 1 22.2 224 ASN A O 1
ATOM 1819 N N . MET B 1 1 ? -10.195 2.877 -17.156 1 21.05 1 MET B N 1
ATOM 1820 C CA . MET B 1 1 ? -11.18 3.898 -16.797 1 21.05 1 MET B CA 1
ATOM 1821 C C . MET B 1 1 ? -11.422 3.908 -15.289 1 21.05 1 MET B C 1
ATOM 1823 O O . MET B 1 1 ? -11.805 2.889 -14.711 1 21.05 1 MET B O 1
ATOM 1827 N N . SER B 1 2 ? -10.648 4.801 -14.594 1 21.64 2 SER B N 1
ATOM 1828 C CA . SER B 1 2 ? -10.078 5.258 -13.328 1 21.64 2 SER B CA 1
ATOM 1829 C C . SER B 1 2 ? -11.172 5.625 -12.328 1 21.64 2 SER B C 1
ATOM 1831 O O . SER B 1 2 ? -11.938 6.562 -12.562 1 21.64 2 SER B O 1
ATOM 1833 N N . GLU B 1 3 ? -11.922 4.574 -11.797 1 23.8 3 GLU B N 1
ATOM 1834 C CA . GLU B 1 3 ? -13.133 4.691 -10.984 1 23.8 3 GLU B CA 1
ATOM 1835 C C . GLU B 1 3 ? -12.945 5.695 -9.852 1 23.8 3 GLU B C 1
ATOM 1837 O O . GLU B 1 3 ? -12.031 5.547 -9.031 1 23.8 3 GLU B O 1
ATOM 1842 N N . ASP B 1 4 ? -13.391 6.988 -10.047 1 23.55 4 ASP B N 1
ATOM 1843 C CA . ASP B 1 4 ? -13.484 8.336 -9.5 1 23.55 4 ASP B CA 1
ATOM 1844 C C . ASP B 1 4 ? -14.039 8.312 -8.078 1 23.55 4 ASP B C 1
ATOM 1846 O O . ASP B 1 4 ? -14.875 7.469 -7.742 1 23.55 4 ASP B O 1
ATOM 1850 N N . CYS B 1 5 ? -13.328 8.859 -7.098 1 22.86 5 CYS B N 1
ATOM 1851 C CA . CYS B 1 5 ? -13.68 9.305 -5.754 1 22.86 5 CYS B CA 1
ATOM 1852 C C . CYS B 1 5 ? -15.047 9.969 -5.738 1 22.86 5 CYS B C 1
ATOM 1854 O O . CYS B 1 5 ? -15.18 11.141 -6.109 1 22.86 5 CYS B O 1
ATOM 1856 N N . ARG B 1 6 ? -16.188 9.32 -6.09 1 25.94 6 ARG B N 1
ATOM 1857 C CA . ARG B 1 6 ? -17.578 9.695 -5.941 1 25.94 6 ARG B CA 1
ATOM 1858 C C . ARG B 1 6 ? -17.859 10.25 -4.551 1 25.94 6 ARG B C 1
ATOM 1860 O O . ARG B 1 6 ? -18.047 9.492 -3.598 1 25.94 6 ARG B O 1
ATOM 1867 N N . MET B 1 7 ? -17.094 11.297 -4.207 1 20.52 7 MET B N 1
ATOM 1868 C CA . MET B 1 7 ? -17.031 12.023 -2.941 1 20.52 7 MET B CA 1
ATOM 1869 C C . MET B 1 7 ? -18.406 12.445 -2.471 1 20.52 7 MET B C 1
ATOM 1871 O O . MET B 1 7 ? -18.828 12.102 -1.358 1 20.52 7 MET B O 1
ATOM 1875 N N . LEU B 1 8 ? -18.781 13.844 -2.57 1 22.3 8 LEU B N 1
ATOM 1876 C CA . LEU B 1 8 ? -19.312 14.836 -1.643 1 22.3 8 LEU B CA 1
ATOM 1877 C C . LEU B 1 8 ? -20.828 14.977 -1.799 1 22.3 8 LEU B C 1
ATOM 1879 O O . LEU B 1 8 ? -21.422 15.938 -1.317 1 22.3 8 LEU B O 1
ATOM 1883 N N . ASP B 1 9 ? -21.484 14.047 -2.342 1 24.08 9 ASP B N 1
ATOM 1884 C CA . ASP B 1 9 ? -22.875 14.352 -2.678 1 24.08 9 ASP B CA 1
ATOM 1885 C C . ASP B 1 9 ? -23.719 14.5 -1.418 1 24.08 9 ASP B C 1
ATOM 1887 O O . ASP B 1 9 ? -24.953 14.5 -1.489 1 24.08 9 ASP B O 1
ATOM 1891 N N . VAL B 1 10 ? -23.109 14.273 -0.257 1 23.05 10 VAL B N 1
ATOM 1892 C CA . VAL B 1 10 ? -24.047 14.102 0.84 1 23.05 10 VAL B CA 1
ATOM 1893 C C . VAL B 1 10 ? -24.875 15.375 1.012 1 23.05 10 VAL B C 1
ATOM 1895 O O . VAL B 1 10 ? -26.031 15.32 1.434 1 23.05 10 VAL B O 1
ATOM 1898 N N . TRP B 1 11 ? -24.281 16.562 0.71 1 23.28 11 TRP B N 1
ATOM 1899 C CA . TRP B 1 11 ? -24.859 17.656 1.489 1 23.28 11 TRP B CA 1
ATOM 1900 C C . TRP B 1 11 ? -26.188 18.109 0.893 1 23.28 11 TRP B C 1
ATOM 1902 O O . TRP B 1 11 ? -26.781 19.078 1.357 1 23.28 11 TRP B O 1
ATOM 1912 N N . ARG B 1 12 ? -26.516 17.625 -0.264 1 22.88 12 ARG B N 1
ATOM 1913 C CA . ARG B 1 12 ? -27.5 18.453 -0.947 1 22.88 12 ARG B CA 1
ATOM 1914 C C . ARG B 1 12 ? -28.844 18.406 -0.236 1 22.88 12 ARG B C 1
ATOM 1916 O O . ARG B 1 12 ? -29.766 19.156 -0.571 1 22.88 12 ARG B O 1
ATOM 1923 N N . ARG B 1 13 ? -29.141 17.266 0.355 1 25.25 13 ARG B N 1
ATOM 1924 C CA . ARG B 1 13 ? -30.594 17.109 0.432 1 25.25 13 ARG B CA 1
ATOM 1925 C C . ARG B 1 13 ? -31.203 18.094 1.417 1 25.25 13 ARG B C 1
ATOM 1927 O O . ARG B 1 13 ? -32.344 17.922 1.878 1 25.25 13 ARG B O 1
ATOM 1934 N N . ARG B 1 14 ? -30.562 19.094 2.037 1 21.88 14 ARG B N 1
ATOM 1935 C CA . ARG B 1 14 ? -31.25 19.641 3.201 1 21.88 14 ARG B CA 1
ATOM 1936 C C . ARG B 1 14 ? -32.531 20.359 2.791 1 21.88 14 ARG B C 1
ATOM 1938 O O . ARG B 1 14 ? -33.531 20.297 3.498 1 21.88 14 ARG B O 1
ATOM 1945 N N . ARG B 1 15 ? -32.656 21.328 1.886 1 22.94 15 ARG B N 1
ATOM 1946 C CA . ARG B 1 15 ? -33.406 22.484 2.412 1 22.94 15 ARG B CA 1
ATOM 1947 C C . ARG B 1 15 ? -34.906 22.328 2.182 1 22.94 15 ARG B C 1
ATOM 1949 O O . ARG B 1 15 ? -35.656 23.234 2.48 1 22.94 15 ARG B O 1
ATOM 1956 N N . LEU B 1 16 ? -35.625 21.328 1.567 1 21.8 16 LEU B N 1
ATOM 1957 C CA . LEU B 1 16 ? -36.875 21.812 1.018 1 21.8 16 LEU B CA 1
ATOM 1958 C C . LEU B 1 16 ? -37.906 22.031 2.123 1 21.8 16 LEU B C 1
ATOM 1960 O O . LEU B 1 16 ? -38.469 21.062 2.645 1 21.8 16 LEU B O 1
ATOM 1964 N N . VAL B 1 17 ? -37.75 22.812 3.213 1 20.64 17 VAL B N 1
ATOM 1965 C CA . VAL B 1 17 ? -38.781 23.031 4.234 1 20.64 17 VAL B CA 1
ATOM 1966 C C . VAL B 1 17 ? -40 23.719 3.605 1 20.64 17 VAL B C 1
ATOM 1968 O O . VAL B 1 17 ? -39.906 24.859 3.156 1 20.64 17 VAL B O 1
ATOM 1971 N N . ASN B 1 18 ? -40.75 23.047 2.625 1 19.33 18 ASN B N 1
ATOM 1972 C CA . ASN B 1 18 ? -42 23.625 2.162 1 19.33 18 ASN B CA 1
ATOM 1973 C C . ASN B 1 18 ? -42.969 23.859 3.318 1 19.33 18 ASN B C 1
ATOM 1975 O O . ASN B 1 18 ? -43.375 22.922 3.99 1 19.33 18 ASN B O 1
ATOM 1979 N N . GLU B 1 19 ? -43.094 25 4.062 1 21.42 19 GLU B N 1
ATOM 1980 C CA . GLU B 1 19 ? -43.938 25.469 5.172 1 21.42 19 GLU B CA 1
ATOM 1981 C C . GLU B 1 19 ? -45.375 25.578 4.766 1 21.42 19 GLU B C 1
ATOM 1983 O O . GLU B 1 19 ? -45.906 26.672 4.512 1 21.42 19 GLU B O 1
ATOM 1988 N N . GLN B 1 20 ? -46.062 24.734 3.811 1 20.83 20 GLN B N 1
ATOM 1989 C CA . GLN B 1 20 ? -47.438 25.172 3.57 1 20.83 20 GLN B CA 1
ATOM 1990 C C . GLN B 1 20 ? -48.281 25.062 4.836 1 20.83 20 GLN B C 1
ATOM 1992 O O . GLN B 1 20 ? -48.281 24.016 5.496 1 20.83 20 GLN B O 1
ATOM 1997 N N . THR B 1 21 ? -48.969 26.188 5.414 1 20.33 21 THR B N 1
ATOM 1998 C CA . THR B 1 21 ? -49.688 26.625 6.609 1 20.33 21 THR B CA 1
ATOM 1999 C C . THR B 1 21 ? -51.062 26 6.668 1 20.33 21 THR B C 1
ATOM 2001 O O . THR B 1 21 ? -51.875 26.328 7.543 1 20.33 21 THR B O 1
ATOM 2004 N N . SER B 1 22 ? -51.531 24.953 5.926 1 20.44 22 SER B N 1
ATOM 2005 C CA . SER B 1 22 ? -53 24.875 5.941 1 20.44 22 SER B CA 1
ATOM 2006 C C . SER B 1 22 ? -53.531 24.594 7.348 1 20.44 22 SER B C 1
ATOM 2008 O O . SER B 1 22 ? -52.938 23.812 8.094 1 20.44 22 SER B O 1
ATOM 2010 N N . MET B 1 23 ? -54.625 25.328 7.988 1 20.94 23 MET B N 1
ATOM 2011 C CA . MET B 1 23 ? -55.281 25.688 9.25 1 20.94 23 MET B CA 1
ATOM 2012 C C . MET B 1 23 ? -56.125 24.516 9.766 1 20.94 23 MET B C 1
ATOM 2014 O O . MET B 1 23 ? -56.656 24.578 10.875 1 20.94 23 MET B O 1
ATOM 2018 N N . THR B 1 24 ? -56.562 23.562 8.945 1 21.52 24 THR B N 1
ATOM 2019 C CA . THR B 1 24 ? -57.875 23.141 9.383 1 21.52 24 THR B CA 1
ATOM 2020 C C . THR B 1 24 ? -57.812 22.594 10.805 1 21.52 24 THR B C 1
ATOM 2022 O O . THR B 1 24 ? -56.75 22.266 11.312 1 21.52 24 THR B O 1
ATOM 2025 N N . GLU B 1 25 ? -58.969 21.641 11.203 1 24.5 25 GLU B N 1
ATOM 2026 C CA . GLU B 1 25 ? -59.844 21.203 12.312 1 24.5 25 GLU B CA 1
ATOM 2027 C C . GLU B 1 25 ? -59.062 20.328 13.289 1 24.5 25 GLU B C 1
ATOM 2029 O O . GLU B 1 25 ? -58.469 19.312 12.898 1 24.5 25 GLU B O 1
ATOM 2034 N N . MET B 1 26 ? -58.594 20.859 14.453 1 23.89 26 MET B N 1
ATOM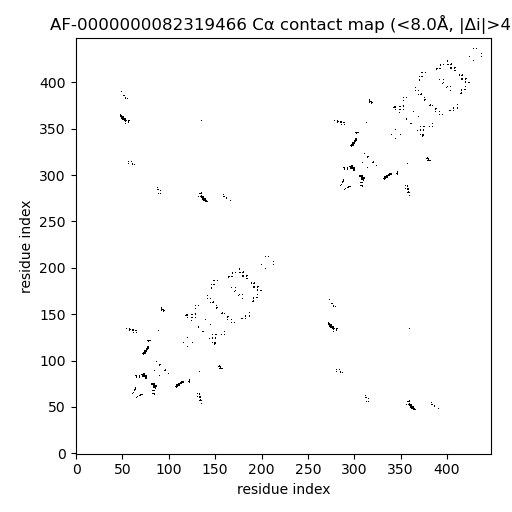 2035 C CA . MET B 1 26 ? -57.531 20.562 15.406 1 23.89 26 MET B CA 1
ATOM 2036 C C . MET B 1 26 ? -57.938 19.469 16.391 1 23.89 26 MET B C 1
ATOM 2038 O O . MET B 1 26 ? -58.312 19.766 17.531 1 23.89 26 MET B O 1
ATOM 2042 N N . CYS B 1 27 ? -58.969 18.531 15.906 1 22.86 27 CYS B N 1
ATOM 2043 C CA . CYS B 1 27 ? -59.469 17.781 17.047 1 22.86 27 CYS B CA 1
ATOM 2044 C C . CYS B 1 27 ? -58.312 17.25 17.891 1 22.86 27 CYS B C 1
ATOM 2046 O O . CYS B 1 27 ? -57.188 17.141 17.422 1 22.86 27 CYS B O 1
ATOM 2048 N N . GLY B 1 28 ? -58.625 17.016 19.391 1 20.23 28 GLY B N 1
ATOM 2049 C CA . GLY B 1 28 ? -58 17.188 20.688 1 20.23 28 GLY B CA 1
ATOM 2050 C C . GLY B 1 28 ? -56.938 16.141 20.969 1 20.23 28 GLY B C 1
ATOM 2051 O O . GLY B 1 28 ? -56.062 16.344 21.812 1 20.23 28 GLY B O 1
ATOM 2052 N N . GLY B 1 29 ? -57.344 14.875 20.766 1 23.77 29 GLY B N 1
ATOM 2053 C CA . GLY B 1 29 ? -56.781 13.859 21.625 1 23.77 29 GLY B CA 1
ATOM 2054 C C . GLY B 1 29 ? -55.281 13.727 21.453 1 23.77 29 GLY B C 1
ATOM 2055 O O . GLY B 1 29 ? -54.781 13.281 20.406 1 23.77 29 GLY B O 1
ATOM 2056 N N . GLU B 1 30 ? -54.594 14.695 21.906 1 22.58 30 GLU B N 1
ATOM 2057 C CA . GLU B 1 30 ? -53.219 15.055 21.578 1 22.58 30 GLU B CA 1
ATOM 2058 C C . GLU B 1 30 ? -52.219 13.969 22.047 1 22.58 30 GLU B C 1
ATOM 2060 O O . GLU B 1 30 ? -51.938 13.875 23.234 1 22.58 30 GLU B O 1
ATOM 2065 N N . GLU B 1 31 ? -52.656 12.633 21.828 1 25.19 31 GLU B N 1
ATOM 2066 C CA . GLU B 1 31 ? -51.656 11.695 22.328 1 25.19 31 GLU B CA 1
ATOM 2067 C C . GLU B 1 31 ? -50.25 12.172 22 1 25.19 31 GLU B C 1
ATOM 2069 O O . GLU B 1 31 ? -49.969 12.57 20.859 1 25.19 31 GLU B O 1
ATOM 2074 N N . ARG B 1 32 ? -49.594 12.609 23.031 1 23.78 32 ARG B N 1
ATOM 2075 C CA . ARG B 1 32 ? -48.219 13.125 23.219 1 23.78 32 ARG B CA 1
ATOM 2076 C C . ARG B 1 32 ? -47.219 12.266 22.469 1 23.78 32 ARG B C 1
ATOM 2078 O O . ARG B 1 32 ? -46.969 11.109 22.828 1 23.78 32 ARG B O 1
ATOM 2085 N N . LYS B 1 33 ? -47.406 12.125 21.234 1 23.73 33 LYS B N 1
ATOM 2086 C CA . LYS B 1 33 ? -46.281 11.555 20.516 1 23.73 33 LYS B CA 1
ATOM 2087 C C . LYS B 1 33 ? -44.938 12.055 21.078 1 23.73 33 LYS B C 1
ATOM 2089 O O . LYS B 1 33 ? -44.625 13.234 20.922 1 23.73 33 LYS B O 1
ATOM 2094 N N . ARG B 1 34 ? -44.688 11.719 22.312 1 23.19 34 ARG B N 1
ATOM 2095 C CA . ARG B 1 34 ? -43.344 11.938 22.828 1 23.19 34 ARG B CA 1
ATOM 2096 C C . ARG B 1 34 ? -42.312 11.703 21.734 1 23.19 34 ARG B C 1
ATOM 2098 O O . ARG B 1 34 ? -42.25 10.625 21.141 1 23.19 34 ARG B O 1
ATOM 2105 N N . LYS B 1 35 ? -42.062 12.664 20.984 1 24.55 35 LYS B N 1
ATOM 2106 C CA . LYS B 1 35 ? -40.844 12.781 20.156 1 24.55 35 LYS B CA 1
ATOM 2107 C C . LYS B 1 35 ? -39.656 12.109 20.828 1 24.55 35 LYS B C 1
ATOM 2109 O O . LYS B 1 35 ? -39.25 12.484 21.938 1 24.55 35 LYS B O 1
ATOM 2114 N N . ARG B 1 36 ? -39.688 10.82 20.906 1 20.89 36 ARG B N 1
ATOM 2115 C CA . ARG B 1 36 ? -38.406 10.164 21.203 1 20.89 36 ARG B CA 1
ATOM 2116 C C . ARG B 1 36 ? -37.25 10.914 20.578 1 20.89 36 ARG B C 1
ATOM 2118 O O . ARG B 1 36 ? -37.094 10.945 19.344 1 20.89 36 ARG B O 1
ATOM 2125 N N . ILE B 1 37 ? -37.094 12.172 20.938 1 23.59 37 ILE B N 1
ATOM 2126 C CA . ILE B 1 37 ? -35.844 12.891 20.781 1 23.59 37 ILE B CA 1
ATOM 2127 C C . ILE B 1 37 ? -34.656 11.93 21 1 23.59 37 ILE B C 1
ATOM 2129 O O . ILE B 1 37 ? -34.5 11.398 22.094 1 23.59 37 ILE B O 1
ATOM 2133 N N . HIS B 1 38 ? -34.594 10.945 20.156 1 23.48 38 HIS B N 1
ATOM 2134 C CA . HIS B 1 38 ? -33.312 10.25 20.188 1 23.48 38 HIS B CA 1
ATOM 2135 C C . HIS B 1 38 ? -32.188 11.164 20.688 1 23.48 38 HIS B C 1
ATOM 2137 O O . HIS B 1 38 ? -31.969 12.25 20.141 1 23.48 38 HIS B O 1
ATOM 2143 N N . GLU B 1 39 ? -32.125 11.391 21.953 1 25.58 39 GLU B N 1
ATOM 2144 C CA . GLU B 1 39 ? -30.953 11.906 22.641 1 25.58 39 GLU B CA 1
ATOM 2145 C C . GLU B 1 39 ? -29.688 11.609 21.859 1 25.58 39 GLU B C 1
ATOM 2147 O O . GLU B 1 39 ? -29.359 10.453 21.609 1 25.58 39 GLU B O 1
ATOM 2152 N N . PHE B 1 40 ? -29.531 12.305 20.766 1 26.14 40 PHE B N 1
ATOM 2153 C CA . PHE B 1 40 ? -28.172 12.422 20.25 1 26.14 40 PHE B CA 1
ATOM 2154 C C . PHE B 1 40 ? -27.156 12.344 21.391 1 26.14 40 PHE B C 1
ATOM 2156 O O . PHE B 1 40 ? -27.031 13.289 22.172 1 26.14 40 PHE B O 1
ATOM 2163 N N . ASP B 1 41 ? -27.328 11.406 22.312 1 29.38 41 ASP B N 1
ATOM 2164 C CA . ASP B 1 41 ? -26.188 11.164 23.172 1 29.38 41 ASP B CA 1
ATOM 2165 C C . ASP B 1 41 ? -24.875 11.586 22.484 1 29.38 41 ASP B C 1
ATOM 2167 O O . ASP B 1 41 ? -24.453 10.961 21.516 1 29.38 41 ASP B O 1
ATOM 2171 N N . LEU B 1 42 ? -24.562 12.742 22.188 1 29 42 LEU B N 1
ATOM 2172 C CA . LEU B 1 42 ? -23.438 13.633 21.922 1 29 42 LEU B CA 1
ATOM 2173 C C . LEU B 1 42 ? -22.156 13.094 22.531 1 29 42 LEU B C 1
ATOM 2175 O O . LEU B 1 42 ? -21.109 13.758 22.469 1 29 42 LEU B O 1
ATOM 2179 N N . THR B 1 43 ? -22.281 12.312 23.625 1 32.72 43 THR B N 1
ATOM 2180 C CA . THR B 1 43 ? -20.969 11.906 24.094 1 32.72 43 THR B CA 1
ATOM 2181 C C . THR B 1 43 ? -20.219 11.141 23.016 1 32.72 43 THR B C 1
ATOM 2183 O O . THR B 1 43 ? -20.156 9.914 23.047 1 32.72 43 THR B O 1
ATOM 2186 N N . GLU B 1 44 ? -20.734 11.094 21.891 1 35.66 44 GLU B N 1
ATOM 2187 C CA . GLU B 1 44 ? -19.953 10.391 20.875 1 35.66 44 GLU B CA 1
ATOM 2188 C C . GLU B 1 44 ? -18.469 10.531 21.141 1 35.66 44 GLU B C 1
ATOM 2190 O O . GLU B 1 44 ? -17.938 11.641 21.172 1 35.66 44 GLU B O 1
ATOM 2195 N N . TYR B 1 45 ? -17.938 9.852 21.969 1 36.88 45 TYR B N 1
ATOM 2196 C CA . TYR B 1 45 ? -16.484 9.656 22.078 1 36.88 45 TYR B CA 1
ATOM 2197 C C . TYR B 1 45 ? -15.812 9.867 20.719 1 36.88 45 TYR B C 1
ATOM 2199 O O . TYR B 1 45 ? -16.094 9.156 19.766 1 36.88 45 TYR B O 1
ATOM 2207 N N . VAL B 1 46 ? -15.852 11.031 20.109 1 43.53 46 VAL B N 1
ATOM 2208 C CA . VAL B 1 46 ? -15.172 11.484 18.906 1 43.53 46 VAL B CA 1
ATOM 2209 C C . VAL B 1 46 ? -13.891 10.672 18.703 1 43.53 46 VAL B C 1
ATOM 2211 O O . VAL B 1 46 ? -12.945 10.781 19.484 1 43.53 46 VAL B O 1
ATOM 2214 N N . ASN B 1 47 ? -13.93 9.57 18.531 1 51.47 47 ASN B N 1
ATOM 2215 C CA . ASN B 1 47 ? -12.781 8.844 18 1 51.47 47 ASN B CA 1
ATOM 2216 C C . ASN B 1 47 ? -11.883 9.75 17.156 1 51.47 47 ASN B C 1
ATOM 2218 O O . ASN B 1 47 ? -12.266 10.148 16.062 1 51.47 47 ASN B O 1
ATOM 2222 N N . THR B 1 48 ? -11.141 10.562 17.891 1 63.88 48 THR B N 1
ATOM 2223 C CA . THR B 1 48 ? -10.266 11.617 17.391 1 63.88 48 THR B CA 1
ATOM 2224 C C . THR B 1 48 ? -9.312 11.07 16.328 1 63.88 48 THR B C 1
ATOM 2226 O O . THR B 1 48 ? -8.594 11.828 15.688 1 63.88 48 THR B O 1
ATOM 2229 N N . ARG B 1 49 ? -9.406 9.703 16.219 1 65.31 49 ARG B N 1
ATOM 2230 C CA . ARG B 1 49 ? -8.539 9.133 15.195 1 65.31 49 ARG B CA 1
ATOM 2231 C C . ARG B 1 49 ? -9.352 8.703 13.977 1 65.31 49 ARG B C 1
ATOM 2233 O O . ARG B 1 49 ? -10.367 8.016 14.109 1 65.31 49 ARG B O 1
ATOM 2240 N N . LYS B 1 50 ? -8.914 9.281 12.852 1 72.12 50 LYS B N 1
ATOM 2241 C CA . LYS B 1 50 ? -9.562 8.969 11.586 1 72.12 50 LYS B CA 1
ATOM 2242 C C . LYS B 1 50 ? -8.578 8.32 10.609 1 72.12 50 LYS B C 1
ATOM 2244 O O . LYS B 1 50 ? -7.43 8.75 10.5 1 72.12 50 LYS B O 1
ATOM 2249 N N . ARG B 1 51 ? -9.031 7.188 10.062 1 67.44 51 ARG B N 1
ATOM 2250 C CA . ARG B 1 51 ? -8.211 6.445 9.109 1 67.44 51 ARG B CA 1
ATOM 2251 C C . ARG B 1 51 ? -8.281 7.074 7.723 1 67.44 51 ARG B C 1
ATOM 2253 O O . ARG B 1 51 ? -9.367 7.395 7.238 1 67.44 51 ARG B O 1
ATOM 2260 N N . CYS B 1 52 ? -6.984 7.344 7.07 1 69.31 52 CYS B N 1
ATOM 2261 C CA . CYS B 1 52 ? -6.863 7.922 5.734 1 69.31 52 CYS B CA 1
ATOM 2262 C C . CYS B 1 52 ? -6.125 6.973 4.797 1 69.31 52 CYS B C 1
ATOM 2264 O O . CYS B 1 52 ? -5.059 6.461 5.137 1 69.31 52 CYS B O 1
ATOM 2266 N N . LYS B 1 53 ? -6.797 6.641 3.668 1 66.38 53 LYS B N 1
ATOM 2267 C CA . LYS B 1 53 ? -6.191 5.766 2.67 1 66.38 53 LYS B CA 1
ATOM 2268 C C . LYS B 1 53 ? -5.355 6.562 1.672 1 66.38 53 LYS B C 1
ATOM 2270 O O . LYS B 1 53 ? -5.75 7.652 1.257 1 66.38 53 LYS B O 1
ATOM 2275 N N . LEU B 1 54 ? -4.211 6 1.443 1 67.69 54 LEU B N 1
ATOM 2276 C CA . LEU B 1 54 ? -3.293 6.652 0.516 1 67.69 54 LEU B CA 1
ATOM 2277 C C . LEU B 1 54 ? -2.967 5.738 -0.661 1 67.69 54 LEU B C 1
ATOM 2279 O O . LEU B 1 54 ? -1.918 5.094 -0.677 1 67.69 54 LEU B O 1
ATOM 2283 N N . ARG B 1 55 ? -3.76 5.559 -1.738 1 63.31 55 ARG B N 1
ATOM 2284 C CA . ARG B 1 55 ? -3.646 4.605 -2.84 1 63.31 55 ARG B CA 1
ATOM 2285 C C . ARG B 1 55 ? -2.59 5.055 -3.842 1 63.31 55 ARG B C 1
ATOM 2287 O O . ARG B 1 55 ? -1.928 4.219 -4.465 1 63.31 55 ARG B O 1
ATOM 2294 N N . SER B 1 56 ? -2.256 6.309 -3.9 1 70.25 56 SER B N 1
ATOM 2295 C CA . SER B 1 56 ? -1.375 6.848 -4.934 1 70.25 56 SER B CA 1
ATOM 2296 C C . SER B 1 56 ? 0.051 6.332 -4.766 1 70.25 56 SER B C 1
ATOM 2298 O O . SER B 1 56 ? 0.734 6.047 -5.75 1 70.25 56 SER B O 1
ATOM 2300 N N . THR B 1 57 ? 0.334 5.969 -3.607 1 75.88 57 THR B N 1
ATOM 2301 C CA . THR B 1 57 ? 1.693 5.512 -3.344 1 75.88 57 THR B CA 1
ATOM 2302 C C . THR B 1 57 ? 1.918 4.117 -3.924 1 75.88 57 THR B C 1
ATOM 2304 O O . THR B 1 57 ? 2.953 3.854 -4.539 1 75.88 57 THR B O 1
ATOM 2307 N N . CYS B 1 58 ? 0.932 3.357 -3.879 1 78.69 58 CYS B N 1
ATOM 2308 C CA . CYS B 1 58 ? 1.058 1.978 -4.332 1 78.69 58 CYS B CA 1
ATOM 2309 C C . CYS B 1 58 ? 1.288 1.915 -5.836 1 78.69 58 CYS B C 1
ATOM 2311 O O . CYS B 1 58 ? 2.145 1.164 -6.309 1 78.69 58 CYS B O 1
ATOM 2313 N N . ASP B 1 59 ? 0.583 2.734 -6.543 1 86.5 59 ASP B N 1
ATOM 2314 C CA . ASP B 1 59 ? 0.724 2.744 -7.996 1 86.5 59 ASP B CA 1
ATOM 2315 C C . ASP B 1 59 ? 2.117 3.213 -8.406 1 86.5 59 ASP B C 1
ATOM 2317 O O . ASP B 1 59 ? 2.727 2.641 -9.312 1 86.5 59 ASP B O 1
ATOM 2321 N N . HIS B 1 60 ? 2.518 4.227 -7.75 1 90.69 60 HIS B N 1
ATOM 2322 C CA . HIS B 1 60 ? 3.846 4.762 -8.031 1 90.69 60 HIS B CA 1
ATOM 2323 C C . HIS B 1 60 ? 4.926 3.719 -7.762 1 90.69 60 HIS B C 1
ATOM 2325 O O . HIS B 1 60 ? 5.812 3.506 -8.594 1 90.69 60 HIS B O 1
ATOM 2331 N N . ILE B 1 61 ? 4.844 3.104 -6.746 1 91.62 61 ILE B N 1
ATOM 2332 C CA . ILE B 1 61 ? 5.824 2.109 -6.316 1 91.62 61 ILE B CA 1
ATOM 2333 C C . ILE B 1 61 ? 5.781 0.907 -7.258 1 91.62 61 ILE B C 1
ATOM 2335 O O . ILE B 1 61 ? 6.828 0.414 -7.691 1 91.62 61 ILE B O 1
ATOM 2339 N N . TYR B 1 62 ? 4.59 0.496 -7.539 1 93.5 62 TYR B N 1
ATOM 2340 C CA . TYR B 1 62 ? 4.438 -0.594 -8.5 1 93.5 62 TYR B CA 1
ATOM 2341 C C . TYR B 1 62 ? 5.125 -0.26 -9.812 1 93.5 62 TYR B C 1
ATOM 2343 O O . TYR B 1 62 ? 5.895 -1.065 -10.344 1 93.5 62 TYR B O 1
ATOM 2351 N N . GLY B 1 63 ? 4.895 0.923 -10.289 1 95.44 63 GLY B N 1
ATOM 2352 C CA . GLY B 1 63 ? 5.48 1.345 -11.547 1 95.44 63 GLY B CA 1
ATOM 2353 C C . GLY B 1 63 ? 6.992 1.456 -11.492 1 95.44 63 GLY B C 1
ATOM 2354 O O . GLY B 1 63 ? 7.695 0.832 -12.297 1 95.44 63 GLY B O 1
ATOM 2355 N N . ARG B 1 64 ? 7.531 2.102 -10.539 1 94.69 64 ARG B N 1
ATOM 2356 C CA . ARG B 1 64 ? 8.953 2.432 -10.477 1 94.69 64 ARG B CA 1
ATOM 2357 C C . ARG B 1 64 ? 9.773 1.227 -10.039 1 94.69 64 ARG B C 1
ATOM 2359 O O . ARG B 1 64 ? 10.875 0.996 -10.562 1 94.69 64 ARG B O 1
ATOM 2366 N N . LEU B 1 65 ? 9.227 0.459 -9.117 1 95.19 65 LEU B N 1
ATOM 2367 C CA . LEU B 1 65 ? 10.023 -0.622 -8.547 1 95.19 65 LEU B CA 1
ATOM 2368 C C . LEU B 1 65 ? 9.75 -1.937 -9.266 1 95.19 65 LEU B C 1
ATOM 2370 O O . LEU B 1 65 ? 10.68 -2.57 -9.773 1 95.19 65 LEU B O 1
ATOM 2374 N N . PHE B 1 66 ? 8.547 -2.297 -9.422 1 97 66 PHE B N 1
ATOM 2375 C CA . PHE B 1 66 ? 8.266 -3.607 -10 1 97 66 PHE B CA 1
ATOM 2376 C C . PHE B 1 66 ? 8.438 -3.582 -11.516 1 97 66 PHE B C 1
ATOM 2378 O O . PHE B 1 66 ? 9.133 -4.43 -12.078 1 97 66 PHE B O 1
ATOM 2385 N N . LEU B 1 67 ? 7.754 -2.623 -12.148 1 97.31 67 LEU B N 1
ATOM 2386 C CA . LEU B 1 67 ? 7.75 -2.615 -13.609 1 97.31 67 LEU B CA 1
ATOM 2387 C C . LEU B 1 67 ? 9.102 -2.17 -14.148 1 97.31 67 LEU B C 1
ATOM 2389 O O . LEU B 1 67 ? 9.648 -2.801 -15.062 1 97.31 67 LEU B O 1
ATOM 2393 N N . GLU B 1 68 ? 9.688 -1.087 -13.57 1 96.56 68 GLU B N 1
ATOM 2394 C CA . GLU B 1 68 ? 10.922 -0.51 -14.102 1 96.56 68 GLU B CA 1
ATOM 2395 C C . GLU B 1 68 ? 12.148 -1.144 -13.461 1 96.56 68 GLU B C 1
ATOM 2397 O O . GLU B 1 68 ? 13.258 -1.055 -14 1 96.56 68 GLU B O 1
ATOM 2402 N N . GLY B 1 69 ? 12.016 -1.729 -12.273 1 96.12 69 GLY B N 1
ATOM 2403 C CA . GLY B 1 69 ? 13.133 -2.371 -11.594 1 96.12 69 GLY B CA 1
ATOM 2404 C C . GLY B 1 69 ? 14.133 -1.381 -11.023 1 96.12 69 GLY B C 1
ATOM 2405 O O . GLY B 1 69 ? 15.32 -1.677 -10.938 1 96.12 69 GLY B O 1
ATOM 2406 N N . HIS B 1 70 ? 13.633 -0.151 -10.695 1 92.62 70 HIS B N 1
ATOM 2407 C CA . HIS B 1 70 ? 14.516 0.877 -10.164 1 92.62 70 HIS B CA 1
ATOM 2408 C C . HIS B 1 70 ? 15.195 0.414 -8.875 1 92.62 70 HIS B C 1
ATOM 2410 O O . HIS B 1 70 ? 14.523 -0.051 -7.953 1 92.62 70 HIS B O 1
ATOM 2416 N N . ASN B 1 71 ? 16.531 0.406 -8.883 1 89.81 71 ASN B N 1
ATOM 2417 C CA . ASN B 1 71 ? 17.359 0.069 -7.73 1 89.81 71 ASN B CA 1
ATOM 2418 C C . ASN B 1 71 ? 17.141 -1.373 -7.281 1 89.81 71 ASN B C 1
ATOM 2420 O O . ASN B 1 71 ? 17.172 -1.668 -6.086 1 89.81 71 ASN B O 1
ATOM 2424 N N . SER B 1 72 ? 16.797 -2.266 -8.211 1 94 72 SER B N 1
ATOM 2425 C CA . SER B 1 72 ? 16.625 -3.678 -7.887 1 94 72 SER B CA 1
ATOM 2426 C C . SER B 1 72 ? 17.938 -4.277 -7.367 1 94 72 SER B C 1
ATOM 2428 O O . SER B 1 72 ? 19.016 -3.824 -7.734 1 94 72 SER B O 1
ATOM 2430 N N . ASP B 1 73 ? 17.797 -5.305 -6.5 1 92.12 73 ASP B N 1
ATOM 2431 C CA . ASP B 1 73 ? 19 -5.934 -5.941 1 92.12 73 ASP B CA 1
ATOM 2432 C C . ASP B 1 73 ? 18.938 -7.453 -6.098 1 92.12 73 ASP B C 1
ATOM 2434 O O . ASP B 1 73 ? 19.828 -8.164 -5.613 1 92.12 73 ASP B O 1
ATOM 2438 N N . VAL B 1 74 ? 17.969 -7.969 -6.879 1 94.62 74 VAL B N 1
ATOM 2439 C CA . VAL B 1 74 ? 17.891 -9.398 -7.16 1 94.62 74 VAL B CA 1
ATOM 2440 C C . VAL B 1 74 ? 17.109 -9.617 -8.461 1 94.62 74 VAL B C 1
ATOM 2442 O O . VAL B 1 74 ? 16.156 -8.898 -8.75 1 94.62 74 VAL B O 1
ATOM 2445 N N . VAL B 1 75 ? 17.516 -10.547 -9.172 1 96.56 75 VAL B N 1
ATOM 2446 C CA . VAL B 1 75 ? 16.812 -10.977 -10.375 1 96.56 75 VAL B CA 1
ATOM 2447 C C . VAL B 1 75 ? 16.25 -12.383 -10.18 1 96.56 75 VAL B C 1
ATOM 2449 O O . VAL B 1 75 ? 16.984 -13.305 -9.797 1 96.56 75 VAL B O 1
ATOM 2452 N N . ILE B 1 76 ? 14.984 -12.539 -10.398 1 97.31 76 ILE B N 1
ATOM 2453 C CA . ILE B 1 76 ? 14.336 -13.844 -10.359 1 97.31 76 ILE B CA 1
ATOM 2454 C C . ILE B 1 76 ? 14.094 -14.344 -11.789 1 97.31 76 ILE B C 1
ATOM 2456 O O . ILE B 1 76 ? 13.539 -13.617 -12.617 1 97.31 76 ILE B O 1
ATOM 2460 N N . ARG B 1 77 ? 14.57 -15.484 -12.062 1 97.75 77 ARG B N 1
ATOM 2461 C CA . ARG B 1 77 ? 14.336 -16.109 -13.352 1 97.75 77 ARG B CA 1
ATOM 2462 C C . ARG B 1 77 ? 13.508 -17.391 -13.203 1 97.75 77 ARG B C 1
ATOM 2464 O O . ARG B 1 77 ? 13.812 -18.234 -12.359 1 97.75 77 ARG B O 1
ATOM 2471 N N . ALA B 1 78 ? 12.469 -17.5 -13.961 1 97.62 78 ALA B N 1
ATOM 2472 C CA . ALA B 1 78 ? 11.609 -18.688 -13.969 1 97.62 78 ALA B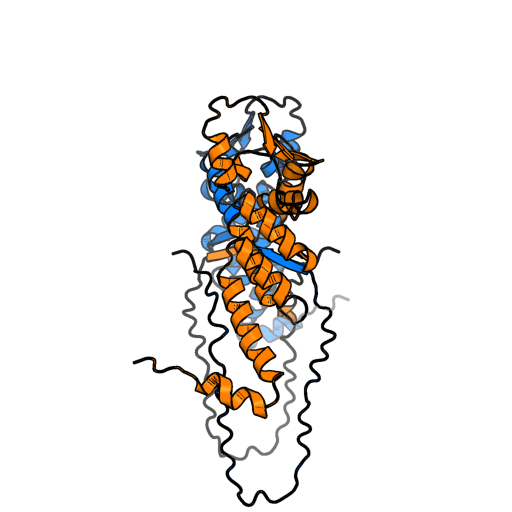 CA 1
ATOM 2473 C C . ALA B 1 78 ? 10.914 -18.844 -15.312 1 97.62 78 ALA B C 1
ATOM 2475 O O . ALA B 1 78 ? 10.367 -17.875 -15.859 1 97.62 78 ALA B O 1
ATOM 2476 N N . LEU B 1 79 ? 10.984 -20.047 -15.742 1 97.56 79 LEU B N 1
ATOM 2477 C CA . LEU B 1 79 ? 10.383 -20.344 -17.047 1 97.56 79 LEU B CA 1
ATOM 2478 C C . LEU B 1 79 ? 10.969 -19.453 -18.125 1 97.56 79 LEU B C 1
ATOM 2480 O O . LEU B 1 79 ? 12.18 -19.484 -18.375 1 97.56 79 LEU B O 1
ATOM 2484 N N . ASP B 1 80 ? 10.234 -18.531 -18.797 1 96.38 80 ASP B N 1
ATOM 2485 C CA . ASP B 1 80 ? 10.734 -17.734 -19.906 1 96.38 80 ASP B CA 1
ATOM 2486 C C . ASP B 1 80 ? 10.812 -16.25 -19.531 1 96.38 80 ASP B C 1
ATOM 2488 O O . ASP B 1 80 ? 10.875 -15.391 -20.406 1 96.38 80 ASP B O 1
ATOM 2492 N N . ARG B 1 81 ? 10.805 -16.078 -18.203 1 97.75 81 ARG B N 1
ATOM 2493 C CA . ARG B 1 81 ? 10.727 -14.672 -17.812 1 97.75 81 ARG B CA 1
ATOM 2494 C C . ARG B 1 81 ? 11.719 -14.359 -16.703 1 97.75 81 ARG B C 1
ATOM 2496 O O . ARG B 1 81 ? 12.164 -15.266 -15.992 1 97.75 81 ARG B O 1
ATOM 2503 N N . GLU B 1 82 ? 12.086 -13.102 -16.719 1 97.88 82 GLU B N 1
ATOM 2504 C CA . GLU B 1 82 ? 12.938 -12.578 -15.648 1 97.88 82 GLU B CA 1
ATOM 2505 C C . GLU B 1 82 ? 12.312 -11.352 -14.984 1 97.88 82 GLU B C 1
ATOM 2507 O O . GLU B 1 82 ? 11.664 -10.547 -15.656 1 97.88 82 GLU B O 1
ATOM 2512 N N . TRP B 1 83 ? 12.438 -11.195 -13.656 1 98.06 83 TRP B N 1
ATOM 2513 C CA . TRP B 1 83 ? 11.977 -10.055 -12.875 1 98.06 83 TRP B CA 1
ATOM 2514 C C . TRP B 1 83 ? 13.125 -9.414 -12.109 1 98.06 83 TRP B C 1
ATOM 2516 O O . TRP B 1 83 ? 13.875 -10.102 -11.414 1 98.06 83 TRP B O 1
ATOM 2526 N N . ARG B 1 84 ? 13.367 -8.148 -12.305 1 97.25 84 ARG B N 1
ATOM 2527 C CA . ARG B 1 84 ? 14.25 -7.371 -11.445 1 97.25 84 ARG B CA 1
ATOM 2528 C C . ARG B 1 84 ? 13.508 -6.852 -10.219 1 97.25 84 ARG B C 1
ATOM 2530 O O . ARG B 1 84 ? 12.672 -5.949 -10.336 1 97.25 84 ARG B O 1
ATOM 2537 N N . LEU B 1 85 ? 13.859 -7.426 -9.062 1 96.69 85 LEU B N 1
ATOM 2538 C CA . LEU B 1 85 ? 13.039 -7.207 -7.875 1 96.69 85 LEU B CA 1
ATOM 2539 C C . LEU B 1 85 ? 13.898 -6.73 -6.707 1 96.69 85 LEU B C 1
ATOM 2541 O O . LEU B 1 85 ? 15.023 -6.258 -6.91 1 96.69 85 LEU B O 1
ATOM 2545 N N . HIS B 1 86 ? 13.367 -6.633 -5.543 1 94.62 86 HIS B N 1
ATOM 2546 C CA . HIS B 1 86 ? 13.992 -6.148 -4.32 1 94.62 86 HIS B CA 1
ATOM 2547 C C . HIS B 1 86 ? 13.867 -7.168 -3.191 1 94.62 86 HIS B C 1
ATOM 2549 O O . HIS B 1 86 ? 12.758 -7.605 -2.869 1 94.62 86 HIS B O 1
ATOM 2555 N N . LYS B 1 87 ? 14.938 -7.535 -2.59 1 94 87 LYS B N 1
ATOM 2556 C CA . LYS B 1 87 ? 14.945 -8.539 -1.531 1 94 87 LYS B CA 1
ATOM 2557 C C . LYS B 1 87 ? 14.008 -8.156 -0.393 1 94 87 LYS B C 1
ATOM 2559 O O . LYS B 1 87 ? 13.344 -9.016 0.187 1 94 87 LYS B O 1
ATOM 2564 N N . VAL B 1 88 ? 13.914 -6.867 -0.094 1 93.19 88 VAL B N 1
ATOM 2565 C CA . VAL B 1 88 ? 13.117 -6.387 1.025 1 93.19 88 VAL B CA 1
ATOM 2566 C C . VAL B 1 88 ? 11.648 -6.734 0.795 1 93.19 88 VAL B C 1
ATOM 2568 O O . VAL B 1 88 ? 10.906 -7.004 1.747 1 93.19 88 VAL B O 1
ATOM 2571 N N . TYR B 1 89 ? 11.188 -6.727 -0.408 1 94.44 89 TYR B N 1
ATOM 2572 C CA . TYR B 1 89 ? 9.812 -7.105 -0.724 1 94.44 89 TYR B CA 1
ATOM 2573 C C . TYR B 1 89 ? 9.648 -8.617 -0.712 1 94.44 89 TYR B C 1
ATOM 2575 O O . TYR B 1 89 ? 8.648 -9.141 -0.2 1 94.44 89 TYR B O 1
ATOM 2583 N N . LEU B 1 90 ? 10.633 -9.312 -1.203 1 95.12 90 LEU B N 1
ATOM 2584 C CA . LEU B 1 90 ? 10.555 -10.766 -1.355 1 95.12 90 LEU B CA 1
ATOM 2585 C C . LEU B 1 90 ? 10.672 -11.461 -0.003 1 95.12 90 LEU B C 1
ATOM 2587 O O . LEU B 1 90 ? 10.078 -12.516 0.207 1 95.12 90 LEU B O 1
ATOM 2591 N N . GLU B 1 91 ? 11.438 -10.891 0.839 1 92.5 91 GLU B N 1
ATOM 2592 C CA . GLU B 1 91 ? 11.734 -11.539 2.111 1 92.5 91 GLU B CA 1
ATOM 2593 C C . GLU B 1 91 ? 10.492 -11.641 2.986 1 92.5 91 GLU B C 1
ATOM 2595 O O . GLU B 1 91 ? 10.523 -12.266 4.051 1 92.5 91 GLU B O 1
ATOM 2600 N N . GLN B 1 92 ? 9.422 -11 2.562 1 90.5 92 GLN B N 1
ATOM 2601 C CA . GLN B 1 92 ? 8.148 -11.188 3.254 1 90.5 92 GLN B CA 1
ATOM 2602 C C . GLN B 1 92 ? 7.688 -12.641 3.174 1 90.5 92 GLN B C 1
ATOM 2604 O O . GLN B 1 92 ? 6.871 -13.078 3.982 1 90.5 92 GLN B O 1
ATOM 2609 N N . SER B 1 93 ? 8.117 -13.383 2.193 1 93.5 93 SER B N 1
ATOM 2610 C CA . SER B 1 93 ? 7.832 -14.797 1.991 1 93.5 93 SER B CA 1
ATOM 2611 C C . SER B 1 93 ? 8.906 -15.68 2.631 1 93.5 93 SER B C 1
ATOM 2613 O O . SER B 1 93 ? 10.094 -15.492 2.379 1 93.5 93 SER B O 1
ATOM 2615 N N . PRO B 1 94 ? 8.5 -16.672 3.4 1 93.75 94 PRO B N 1
ATOM 2616 C CA . PRO B 1 94 ? 9.492 -17.625 3.928 1 93.75 94 PRO B CA 1
ATOM 2617 C C . PRO B 1 94 ? 10.281 -18.328 2.826 1 93.75 94 PRO B C 1
ATOM 2619 O O . PRO B 1 94 ? 11.461 -18.625 3.014 1 93.75 94 PRO B O 1
ATOM 2622 N N . TYR B 1 95 ? 9.695 -18.578 1.696 1 94.38 95 TYR B N 1
ATOM 2623 C CA . TYR B 1 95 ? 10.352 -19.203 0.545 1 94.38 95 TYR B CA 1
ATOM 2624 C C . TYR B 1 95 ? 11.594 -18.422 0.15 1 94.38 95 TYR B C 1
ATOM 2626 O O . TYR B 1 95 ? 12.68 -18.984 0.017 1 94.38 95 TYR B O 1
ATOM 2634 N N . PHE B 1 96 ? 11.461 -17.094 0.091 1 93.31 96 PHE B N 1
ATOM 2635 C CA . PHE B 1 96 ? 12.57 -16.25 -0.338 1 93.31 96 PHE B CA 1
ATOM 2636 C C . PHE B 1 96 ? 13.469 -15.891 0.84 1 93.31 96 PHE B C 1
ATOM 2638 O O . PHE B 1 96 ? 14.672 -15.711 0.675 1 93.31 96 PHE B O 1
ATOM 2645 N N . GLN B 1 97 ? 12.828 -15.727 1.991 1 89.75 97 GLN B N 1
ATOM 2646 C CA . GLN B 1 97 ? 13.617 -15.414 3.18 1 89.75 97 GLN B CA 1
ATOM 2647 C C . GLN B 1 97 ? 14.734 -16.438 3.381 1 89.75 97 GLN B C 1
ATOM 2649 O O . GLN B 1 97 ? 15.867 -16.062 3.697 1 89.75 97 GLN B O 1
ATOM 2654 N N . SER B 1 98 ? 14.469 -17.688 3.219 1 85.44 98 SER B N 1
ATOM 2655 C CA . SER B 1 98 ? 15.438 -18.766 3.393 1 85.44 98 SER B CA 1
ATOM 2656 C C . SER B 1 98 ? 16.547 -18.688 2.336 1 85.44 98 SER B C 1
ATOM 2658 O O . SER B 1 98 ? 17.672 -19.125 2.58 1 85.44 98 SER B O 1
ATOM 2660 N N . MET B 1 99 ? 16.266 -18.094 1.266 1 84.31 99 MET B N 1
ATOM 2661 C CA . MET B 1 99 ? 17.203 -18.031 0.141 1 84.31 99 MET B CA 1
ATOM 2662 C C . MET B 1 99 ? 18.219 -16.906 0.34 1 84.31 99 MET B C 1
ATOM 2664 O O . MET B 1 99 ? 19.344 -17.016 -0.128 1 84.31 99 MET B O 1
ATOM 2668 N N . PHE B 1 100 ? 17.719 -15.867 1.006 1 82.5 100 PHE B N 1
ATOM 2669 C CA . PHE B 1 100 ? 18.562 -14.688 1.149 1 82.5 100 PHE B CA 1
ATOM 2670 C C . PHE B 1 100 ? 19.344 -14.734 2.457 1 82.5 100 PHE B C 1
ATOM 2672 O O . PHE B 1 100 ? 20.281 -13.961 2.656 1 82.5 100 PHE B O 1
ATOM 2679 N N . SER B 1 101 ? 18.938 -15.422 3.451 1 73.5 101 SER B N 1
ATOM 2680 C CA . SER B 1 101 ? 19.594 -15.508 4.754 1 73.5 101 SER B CA 1
ATOM 2681 C C . SER B 1 101 ? 21.047 -15.961 4.617 1 73.5 101 SER B C 1
ATOM 2683 O O . SER B 1 101 ? 21.891 -15.617 5.441 1 73.5 101 SER B O 1
ATOM 2685 N N . GLY B 1 102 ? 21.422 -16.781 3.695 1 61.47 102 GLY B N 1
ATOM 2686 C CA . GLY B 1 102 ? 22.797 -17.25 3.568 1 61.47 102 GLY B CA 1
ATOM 2687 C C . GLY B 1 102 ? 23.688 -16.281 2.801 1 61.47 102 GLY B C 1
ATOM 2688 O O . GLY B 1 102 ? 24.891 -16.484 2.723 1 61.47 102 GLY B O 1
ATOM 2689 N N . SER B 1 103 ? 23.031 -15.391 2.094 1 57.41 103 SER B N 1
ATOM 2690 C CA . SER B 1 103 ? 23.828 -14.586 1.179 1 57.41 103 SER B CA 1
ATOM 2691 C C . SER B 1 103 ? 24.484 -13.414 1.902 1 57.41 103 SER B C 1
ATOM 2693 O O . SER B 1 103 ? 23.812 -12.492 2.342 1 57.41 103 SER B O 1
ATOM 2695 N N . TRP B 1 104 ? 25.438 -13.742 2.656 1 53.09 104 TRP B N 1
ATOM 2696 C CA . TRP B 1 104 ? 26.234 -12.727 3.334 1 53.09 104 TRP B CA 1
ATOM 2697 C C . TRP B 1 104 ? 26.641 -11.617 2.371 1 53.09 104 TRP B C 1
ATOM 2699 O O . TRP B 1 104 ? 27.312 -10.656 2.766 1 53.09 104 TRP B O 1
ATOM 2709 N N . ILE B 1 105 ? 26.688 -11.906 1.035 1 50.09 105 ILE B N 1
ATOM 2710 C CA . ILE B 1 105 ? 27.359 -10.906 0.223 1 50.09 105 ILE B CA 1
ATOM 2711 C C . ILE B 1 105 ? 26.359 -9.859 -0.245 1 50.09 105 ILE B C 1
ATOM 2713 O O . ILE B 1 105 ? 25.391 -10.18 -0.941 1 50.09 105 ILE B O 1
ATOM 2717 N N . GLU B 1 106 ? 26.188 -8.75 0.433 1 50.97 106 GLU B N 1
ATOM 2718 C CA . GLU B 1 106 ? 25.328 -7.59 0.231 1 50.97 106 GLU B CA 1
ATOM 2719 C C . GLU B 1 106 ? 25.172 -7.262 -1.252 1 50.97 106 GLU B C 1
ATOM 2721 O O . GLU B 1 106 ? 24.094 -6.879 -1.706 1 50.97 106 GLU B O 1
ATOM 2726 N N . SER B 1 107 ? 26.375 -6.773 -1.923 1 52.94 107 SER B N 1
ATOM 2727 C CA . SER B 1 107 ? 26.438 -5.715 -2.926 1 52.94 107 SER B CA 1
ATOM 2728 C C . SER B 1 107 ? 25.891 -6.191 -4.27 1 52.94 107 SER B C 1
ATOM 2730 O O . SER B 1 107 ? 25.469 -5.379 -5.094 1 52.94 107 SER B O 1
ATOM 2732 N N . SER B 1 108 ? 26.094 -7.527 -4.754 1 62.06 108 SER B N 1
ATOM 2733 C CA . SER B 1 108 ? 25.922 -7.758 -6.184 1 62.06 108 SER B CA 1
ATOM 2734 C C . SER B 1 108 ? 24.531 -8.273 -6.496 1 62.06 108 SER B C 1
ATOM 2736 O O . SER B 1 108 ? 23.859 -8.844 -5.629 1 62.06 108 SER B O 1
ATOM 2738 N N . LEU B 1 109 ? 24.047 -7.645 -7.543 1 71 109 LEU B N 1
ATOM 2739 C CA . LEU B 1 109 ? 22.812 -8.164 -8.125 1 71 109 LEU B CA 1
ATOM 2740 C C . LEU B 1 109 ? 22.844 -9.688 -8.195 1 71 109 LEU B C 1
ATOM 2742 O O . LEU B 1 109 ? 23.703 -10.258 -8.875 1 71 109 LEU B O 1
ATOM 2746 N N . GLU B 1 110 ? 22.094 -10.359 -7.34 1 83.88 110 GLU B N 1
ATOM 2747 C CA . GLU B 1 110 ? 21.984 -11.812 -7.273 1 83.88 110 GLU B CA 1
ATOM 2748 C C . GLU B 1 110 ? 20.891 -12.328 -8.188 1 83.88 110 GLU B C 1
ATOM 2750 O O . GLU B 1 110 ? 19.859 -11.672 -8.359 1 83.88 110 GLU B O 1
ATOM 2755 N N . THR B 1 111 ? 21.234 -13.344 -8.922 1 90.94 111 THR B N 1
ATOM 2756 C CA . THR B 1 111 ? 20.219 -13.984 -9.75 1 90.94 111 THR B CA 1
ATOM 2757 C C . THR B 1 111 ? 19.75 -15.289 -9.102 1 90.94 111 THR B C 1
ATOM 2759 O O . THR B 1 111 ? 20.562 -16.141 -8.734 1 90.94 111 THR B O 1
ATOM 2762 N N . VAL B 1 112 ? 18.531 -15.453 -8.906 1 92.62 112 VAL B N 1
ATOM 2763 C CA . VAL B 1 112 ? 17.906 -16.641 -8.352 1 92.62 112 VAL B CA 1
ATOM 2764 C C . VAL B 1 112 ? 17.094 -17.359 -9.43 1 92.62 112 VAL B C 1
ATOM 2766 O O . VAL B 1 112 ? 16.234 -16.75 -10.07 1 92.62 112 VAL B O 1
ATOM 2769 N N . GLU B 1 113 ? 17.375 -18.609 -9.672 1 94.88 113 GLU B N 1
ATOM 2770 C CA . GLU B 1 113 ? 16.641 -19.422 -10.633 1 94.88 113 GLU B CA 1
ATOM 2771 C C . GLU B 1 113 ? 15.586 -20.281 -9.945 1 94.88 113 GLU B C 1
ATOM 2773 O O . GLU B 1 113 ? 15.914 -21.078 -9.07 1 94.88 113 GLU B O 1
ATOM 2778 N N . LEU B 1 114 ? 14.391 -20.094 -10.352 1 96.12 114 LEU B N 1
ATOM 2779 C CA . LEU B 1 114 ? 13.32 -20.938 -9.828 1 96.12 114 LEU B CA 1
ATOM 2780 C C . LEU B 1 114 ? 13.039 -22.109 -10.773 1 96.12 114 LEU B C 1
ATOM 2782 O O . LEU B 1 114 ? 12.797 -21.906 -11.961 1 96.12 114 LEU B O 1
ATOM 2786 N N . ASN B 1 115 ? 13.086 -23.25 -10.273 1 95.75 115 ASN B N 1
ATOM 2787 C CA . ASN B 1 115 ? 12.727 -24.453 -11.031 1 95.75 115 ASN B CA 1
ATOM 2788 C C . ASN B 1 115 ? 11.258 -24.812 -10.836 1 95.75 115 ASN B C 1
ATOM 2790 O O . ASN B 1 115 ? 10.898 -25.422 -9.828 1 95.75 115 ASN B O 1
ATOM 2794 N N . ILE B 1 116 ? 10.555 -24.516 -11.812 1 97.88 116 ILE B N 1
ATOM 2795 C CA . ILE B 1 116 ? 9.109 -24.734 -11.742 1 97.88 116 ILE B CA 1
ATOM 2796 C C . ILE B 1 116 ? 8.758 -26.109 -12.305 1 97.88 116 ILE B C 1
ATOM 2798 O O . ILE B 1 116 ? 8.914 -26.344 -13.508 1 97.88 116 ILE B O 1
ATOM 2802 N N . ILE B 1 117 ? 8.219 -27 -11.531 1 97.19 117 ILE B N 1
ATOM 2803 C CA . ILE B 1 117 ? 7.883 -28.359 -11.938 1 97.19 117 ILE B CA 1
ATOM 2804 C C . ILE B 1 117 ? 6.371 -28.484 -12.117 1 97.19 117 ILE B C 1
ATOM 2806 O O . ILE B 1 117 ? 5.906 -29.203 -13 1 97.19 117 ILE B O 1
ATOM 2810 N N . ASP B 1 118 ? 5.617 -27.75 -11.297 1 97.88 118 ASP B N 1
ATOM 2811 C CA . ASP B 1 118 ? 4.16 -27.781 -11.352 1 97.88 118 ASP B CA 1
ATOM 2812 C C . ASP B 1 118 ? 3.645 -27.172 -12.648 1 97.88 118 ASP B C 1
ATOM 2814 O O . ASP B 1 118 ? 3.875 -25.984 -12.93 1 97.88 118 ASP B O 1
ATOM 2818 N N . PRO B 1 119 ? 2.963 -27.938 -13.445 1 97.69 119 PRO B N 1
ATOM 2819 C CA . PRO B 1 119 ? 2.541 -27.469 -14.766 1 97.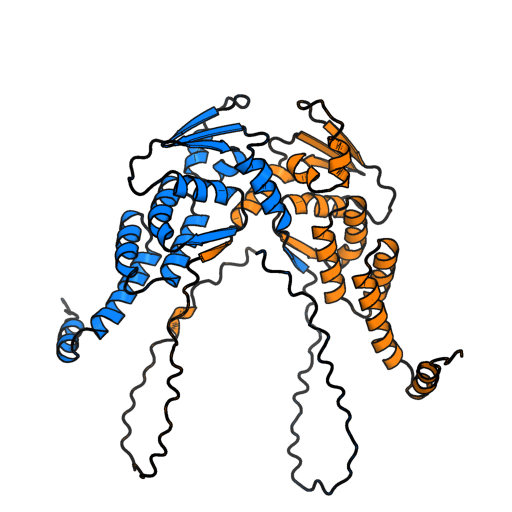69 119 PRO B CA 1
ATOM 2820 C C . PRO B 1 119 ? 1.458 -26.391 -14.68 1 97.69 119 PRO B C 1
ATOM 2822 O O . PRO B 1 119 ? 1.165 -25.719 -15.68 1 97.69 119 PRO B O 1
ATOM 2825 N N . LEU B 1 120 ? 0.847 -26.219 -13.547 1 98.06 120 LEU B N 1
ATOM 2826 C CA . LEU B 1 120 ? -0.205 -25.219 -13.43 1 98.06 120 LEU B CA 1
ATOM 2827 C C . LEU B 1 120 ? 0.39 -23.828 -13.25 1 98.06 120 LEU B C 1
ATOM 2829 O O . LEU B 1 120 ? -0.312 -22.828 -13.398 1 98.06 120 LEU B O 1
ATOM 2833 N N . ILE B 1 121 ? 1.621 -23.797 -12.914 1 98.56 121 ILE B N 1
ATOM 2834 C CA . ILE B 1 121 ? 2.281 -22.516 -12.672 1 98.56 121 ILE B CA 1
ATOM 2835 C C . ILE B 1 121 ? 2.836 -21.969 -13.984 1 98.56 121 ILE B C 1
ATOM 2837 O O . ILE B 1 121 ? 3.529 -22.672 -14.719 1 98.56 121 ILE B O 1
ATOM 2841 N N . SER B 1 122 ? 2.486 -20.734 -14.289 1 98.25 122 SER B N 1
ATOM 2842 C CA . SER B 1 122 ? 2.916 -20.078 -15.516 1 98.25 122 SER B CA 1
ATOM 2843 C C . SER B 1 122 ? 3.631 -18.766 -15.219 1 98.25 122 SER B C 1
ATOM 2845 O O . SER B 1 122 ? 3.635 -18.297 -14.078 1 98.25 122 SER B O 1
ATOM 2847 N N . SER B 1 123 ? 4.227 -18.203 -16.281 1 98.12 123 SER B N 1
ATOM 2848 C CA . SER B 1 123 ? 4.852 -16.891 -16.141 1 98.12 123 SER B CA 1
ATOM 2849 C C . SER B 1 123 ? 3.838 -15.828 -15.742 1 98.12 123 SER B C 1
ATOM 2851 O O . SER B 1 123 ? 4.164 -14.898 -15 1 98.12 123 SER B O 1
ATOM 2853 N N . GLU B 1 124 ? 2.639 -16.016 -16.156 1 97.38 124 GLU B N 1
ATOM 2854 C CA . GLU B 1 124 ? 1.584 -15.055 -15.859 1 97.38 124 GLU B CA 1
ATOM 2855 C C . GLU B 1 124 ? 1.204 -15.102 -14.383 1 97.38 124 GLU B C 1
ATOM 2857 O O . GLU B 1 124 ? 1.055 -14.062 -13.734 1 97.38 124 GLU B O 1
ATOM 2862 N N . THR B 1 125 ? 1.056 -16.281 -13.836 1 98.06 125 THR B N 1
ATOM 2863 C CA . THR B 1 125 ? 0.682 -16.391 -12.43 1 98.06 125 THR B CA 1
ATOM 2864 C C . THR B 1 125 ? 1.84 -15.984 -11.531 1 98.06 125 THR B C 1
ATOM 2866 O O . THR B 1 125 ? 1.626 -15.398 -10.469 1 98.06 125 THR B O 1
ATOM 2869 N N . LEU B 1 126 ? 3.084 -16.281 -11.992 1 98.56 126 LEU B N 1
ATOM 2870 C CA . LEU B 1 126 ? 4.25 -15.805 -11.258 1 98.56 126 LEU B CA 1
ATOM 2871 C C . LEU B 1 126 ? 4.285 -14.273 -11.234 1 98.56 126 LEU B C 1
ATOM 2873 O O . LEU B 1 126 ? 4.516 -13.672 -10.188 1 98.56 126 LEU B O 1
ATOM 2877 N N . ASN B 1 127 ? 4.055 -13.703 -12.367 1 98 127 ASN B N 1
ATOM 2878 C CA . ASN B 1 127 ? 4.031 -12.242 -12.469 1 98 127 ASN B CA 1
ATOM 2879 C C . ASN B 1 127 ? 2.969 -11.633 -11.562 1 98 127 ASN B C 1
ATOM 2881 O O . ASN B 1 127 ? 3.229 -10.656 -10.867 1 98 127 ASN B O 1
ATOM 2885 N N . THR B 1 128 ? 1.786 -12.219 -11.539 1 96.38 128 THR B N 1
ATOM 2886 C CA . THR B 1 128 ? 0.695 -11.734 -10.703 1 96.38 128 THR B CA 1
ATOM 2887 C C . THR B 1 128 ? 1.053 -11.852 -9.227 1 96.38 128 THR B C 1
ATOM 2889 O O . THR B 1 128 ? 0.863 -10.898 -8.461 1 96.38 128 THR B O 1
ATOM 2892 N N . ALA B 1 129 ? 1.609 -12.938 -8.836 1 96.94 129 ALA B N 1
ATOM 2893 C CA . ALA B 1 129 ? 1.969 -13.164 -7.438 1 96.94 129 ALA B CA 1
ATOM 2894 C C . ALA B 1 129 ? 3.08 -12.211 -7 1 96.94 129 ALA B C 1
ATOM 2896 O O . ALA B 1 129 ? 2.961 -11.539 -5.973 1 96.94 129 ALA B O 1
ATOM 2897 N N . LEU B 1 130 ? 4.121 -12.133 -7.801 1 97.19 130 LEU B N 1
ATOM 2898 C CA . LEU B 1 130 ? 5.246 -11.266 -7.465 1 97.19 130 LEU B CA 1
ATOM 2899 C C . LEU B 1 130 ? 4.816 -9.805 -7.426 1 97.19 130 LEU B C 1
ATOM 2901 O O . LEU B 1 130 ? 5.238 -9.055 -6.543 1 97.19 130 LEU B O 1
ATOM 2905 N N . SER B 1 131 ? 4.027 -9.414 -8.367 1 95.56 131 SER B N 1
ATOM 2906 C CA . SER B 1 131 ? 3.57 -8.023 -8.422 1 95.56 131 SER B CA 1
ATOM 2907 C C . SER B 1 131 ? 2.748 -7.664 -7.191 1 95.56 131 SER B C 1
ATOM 2909 O O . SER B 1 131 ? 2.752 -6.512 -6.75 1 95.56 131 SER B O 1
ATOM 2911 N N . SER B 1 132 ? 2.088 -8.648 -6.602 1 93.44 132 SER B N 1
ATOM 2912 C CA . SER B 1 132 ? 1.225 -8.398 -5.453 1 93.44 132 SER B CA 1
ATOM 2913 C C . SER B 1 132 ? 2.027 -7.898 -4.254 1 93.44 132 SER B C 1
ATOM 2915 O O . SER B 1 132 ? 1.493 -7.203 -3.387 1 93.44 132 SER B O 1
ATOM 2917 N N . LEU B 1 133 ? 3.271 -8.172 -4.215 1 93.31 133 LEU B N 1
ATOM 2918 C CA . LEU B 1 133 ? 4.133 -7.73 -3.123 1 93.31 133 LEU B CA 1
ATOM 2919 C C . LEU B 1 133 ? 4.363 -6.223 -3.195 1 93.31 133 LEU B C 1
ATOM 2921 O O . LEU B 1 133 ? 4.801 -5.609 -2.219 1 93.31 133 LEU B O 1
ATOM 2925 N N . TYR B 1 134 ? 4.082 -5.621 -4.379 1 91.81 134 TYR B N 1
ATOM 2926 C CA . TYR B 1 134 ? 4.344 -4.207 -4.609 1 91.81 134 TYR B CA 1
ATOM 2927 C C . TYR B 1 134 ? 3.047 -3.41 -4.648 1 91.81 134 TYR B C 1
ATOM 2929 O O . TYR B 1 134 ? 3.061 -2.195 -4.863 1 91.81 134 TYR B O 1
ATOM 2937 N N . ARG B 1 135 ? 2.029 -4.141 -4.508 1 86.56 135 ARG B N 1
ATOM 2938 C CA . ARG B 1 135 ? 0.719 -3.516 -4.645 1 86.56 135 ARG B CA 1
ATOM 2939 C C . ARG B 1 135 ? -0.097 -3.666 -3.365 1 86.56 135 ARG B C 1
ATOM 2941 O O . ARG B 1 135 ? 0.123 -4.598 -2.588 1 86.56 135 ARG B O 1
ATOM 2948 N N . GLY B 1 136 ? -1.038 -2.719 -3.117 1 76.94 136 GLY B N 1
ATOM 2949 C CA . GLY B 1 136 ? -1.943 -2.82 -1.983 1 76.94 136 GLY B CA 1
ATOM 2950 C C . GLY B 1 136 ? -3.207 -3.6 -2.297 1 76.94 136 GLY B C 1
ATOM 2951 O O . GLY B 1 136 ? -3.908 -4.047 -1.386 1 76.94 136 GLY B O 1
ATOM 2952 N N . GLU B 1 137 ? -3.445 -3.758 -3.576 1 81.06 137 GLU B N 1
ATOM 2953 C CA . GLU B 1 137 ? -4.625 -4.488 -4.035 1 81.06 137 GLU B CA 1
ATOM 2954 C C . GLU B 1 137 ? -4.402 -5.078 -5.426 1 81.06 137 GLU B C 1
ATOM 2956 O O . GLU B 1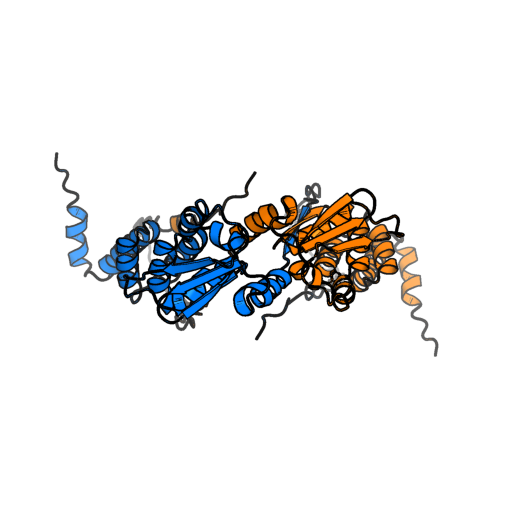 137 ? -3.564 -4.586 -6.184 1 81.06 137 GLU B O 1
ATOM 2961 N N . ILE B 1 138 ? -5.18 -6.215 -5.625 1 84.38 138 ILE B N 1
ATOM 2962 C CA . ILE B 1 138 ? -5.062 -6.828 -6.945 1 84.38 138 ILE B CA 1
ATOM 2963 C C . ILE B 1 138 ? -6.438 -7.301 -7.414 1 84.38 138 ILE B C 1
ATOM 2965 O O . ILE B 1 138 ? -7.273 -7.699 -6.602 1 84.38 138 ILE B O 1
ATOM 2969 N N . ASP B 1 139 ? -6.637 -7.148 -8.719 1 86.38 139 ASP B N 1
ATOM 2970 C CA . ASP B 1 139 ? -7.832 -7.684 -9.367 1 86.38 139 ASP B CA 1
ATOM 2971 C C . ASP B 1 139 ? -7.559 -9.062 -9.977 1 86.38 139 ASP B C 1
ATOM 2973 O O . ASP B 1 139 ? -6.668 -9.203 -10.812 1 86.38 139 ASP B O 1
ATOM 2977 N N . LEU B 1 140 ? -8.414 -10 -9.508 1 92.75 140 LEU B N 1
ATOM 2978 C CA . LEU B 1 140 ? -8.188 -11.359 -10 1 92.75 140 LEU B CA 1
ATOM 2979 C C . LEU B 1 140 ? -9.391 -11.859 -10.789 1 92.75 140 LEU B C 1
ATOM 2981 O O . LEU B 1 140 ? -10.539 -11.586 -10.414 1 92.75 140 LEU B O 1
ATOM 2985 N N . GLU B 1 141 ? -9.109 -12.539 -11.844 1 92.12 141 GLU B N 1
ATOM 2986 C CA . GLU B 1 141 ? -10.148 -13.227 -12.609 1 92.12 141 GLU B CA 1
ATOM 2987 C C . GLU B 1 141 ? -10.375 -14.641 -12.086 1 92.12 141 GLU B C 1
ATOM 2989 O O . GLU B 1 141 ? -9.43 -15.305 -11.656 1 92.12 141 GLU B O 1
ATOM 2994 N N . VAL B 1 142 ? -11.539 -15.133 -12.289 1 93.19 142 VAL B N 1
ATOM 2995 C CA . VAL B 1 142 ? -11.945 -16.422 -11.75 1 93.19 142 VAL B CA 1
ATOM 2996 C C . VAL B 1 142 ? -11.117 -17.531 -12.391 1 93.19 142 VAL B C 1
ATOM 2998 O O . VAL B 1 142 ? -10.703 -18.484 -11.719 1 93.19 142 VAL B O 1
ATOM 3001 N N . ASP B 1 143 ? -10.836 -17.375 -13.617 1 94.75 143 ASP B N 1
ATOM 3002 C CA . ASP B 1 143 ? -10.148 -18.438 -14.344 1 94.75 143 ASP B CA 1
ATOM 3003 C C . ASP B 1 143 ? -8.695 -18.562 -13.898 1 94.75 143 ASP B C 1
ATOM 3005 O O . ASP B 1 143 ? -8.039 -19.562 -14.188 1 94.75 143 ASP B O 1
ATOM 3009 N N . MET B 1 144 ? -8.273 -17.609 -13.18 1 95.88 144 MET B N 1
ATOM 3010 C CA . MET B 1 144 ? -6.875 -17.625 -12.766 1 95.88 144 MET B CA 1
ATOM 3011 C C . MET B 1 144 ? -6.73 -18.156 -11.344 1 95.88 144 MET B C 1
ATOM 3013 O O . MET B 1 144 ? -5.617 -18.375 -10.867 1 95.88 144 MET B O 1
ATOM 3017 N N . LEU B 1 145 ? -7.77 -18.469 -10.695 1 97.81 145 LEU B N 1
ATOM 3018 C CA . LEU B 1 145 ? -7.715 -18.75 -9.266 1 97.81 145 LEU B CA 1
ATOM 3019 C C . LEU B 1 145 ? -6.996 -20.062 -8.992 1 97.81 145 LEU B C 1
ATOM 3021 O O . LEU B 1 145 ? -6.172 -20.156 -8.086 1 97.81 145 LEU B O 1
ATOM 3025 N N . VAL B 1 146 ? -7.258 -21.047 -9.805 1 98.38 146 VAL B N 1
ATOM 3026 C CA . VAL B 1 146 ? -6.652 -22.359 -9.578 1 98.38 146 VAL B CA 1
ATOM 3027 C C . VAL B 1 146 ? -5.152 -22.281 -9.852 1 98.38 146 VAL B C 1
ATOM 3029 O O . VAL B 1 146 ? -4.34 -22.625 -8.992 1 98.38 146 VAL B O 1
ATOM 3032 N N . PRO B 1 147 ? -4.77 -21.828 -11.008 1 98.75 147 PRO B N 1
ATOM 3033 C CA . PRO B 1 147 ? -3.326 -21.734 -11.234 1 98.75 147 PRO B CA 1
ATOM 3034 C C . PRO B 1 147 ? -2.639 -20.797 -10.242 1 98.75 147 PRO B C 1
ATOM 3036 O O . PRO B 1 147 ? -1.485 -21.016 -9.867 1 98.75 147 PRO B O 1
ATOM 3039 N N . LEU B 1 148 ? -3.266 -19.75 -9.805 1 98.56 148 LEU B N 1
ATOM 3040 C CA . LEU B 1 148 ? -2.688 -18.812 -8.852 1 98.56 148 LEU B CA 1
ATOM 3041 C C . LEU B 1 148 ? -2.514 -19.469 -7.484 1 98.56 148 LEU B C 1
ATOM 3043 O O . LEU B 1 148 ? -1.541 -19.188 -6.777 1 98.56 148 LEU B O 1
ATOM 3047 N N . LEU B 1 149 ? -3.449 -20.344 -7.121 1 98.69 149 LEU B N 1
ATOM 3048 C CA . LEU B 1 149 ? -3.301 -21.078 -5.871 1 98.69 149 LEU B CA 1
ATOM 3049 C C . LEU B 1 149 ? -2.033 -21.922 -5.887 1 98.69 149 LEU B C 1
ATOM 3051 O O . LEU B 1 149 ? -1.295 -21.969 -4.898 1 98.69 149 LEU B O 1
ATOM 3055 N N . ALA B 1 150 ? -1.782 -22.578 -6.992 1 98.75 150 ALA B N 1
ATOM 3056 C CA . ALA B 1 150 ? -0.557 -23.359 -7.145 1 98.75 150 ALA B CA 1
ATOM 3057 C C . ALA B 1 150 ? 0.678 -22.469 -6.969 1 98.75 150 ALA B C 1
ATOM 3059 O O . ALA B 1 150 ? 1.607 -22.828 -6.242 1 98.75 150 ALA B O 1
ATOM 3060 N N . THR B 1 151 ? 0.675 -21.312 -7.539 1 98.75 151 THR B N 1
ATOM 3061 C CA . THR B 1 151 ? 1.81 -20.391 -7.555 1 98.75 151 THR B CA 1
ATOM 3062 C C . THR B 1 151 ? 2.096 -19.859 -6.152 1 98.75 151 THR B C 1
ATOM 3064 O O . THR B 1 151 ? 3.238 -19.891 -5.691 1 98.75 151 THR B O 1
ATOM 3067 N N . VAL B 1 152 ? 1.061 -19.422 -5.465 1 98.06 152 VAL B N 1
ATOM 3068 C CA . VAL B 1 152 ? 1.253 -18.766 -4.172 1 98.06 152 VAL B CA 1
ATOM 306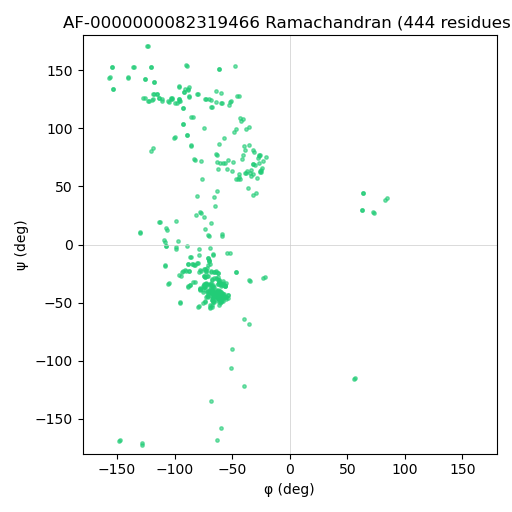9 C C . VAL B 1 152 ? 1.614 -19.812 -3.119 1 98.06 152 VAL B C 1
ATOM 3071 O O . VAL B 1 152 ? 2.273 -19.5 -2.125 1 98.06 152 VAL B O 1
ATOM 3074 N N . THR B 1 153 ? 1.144 -21.062 -3.361 1 97.94 153 THR B N 1
ATOM 3075 C CA . THR B 1 153 ? 1.55 -22.156 -2.475 1 97.94 153 THR B CA 1
ATOM 3076 C C . THR B 1 153 ? 3.039 -22.438 -2.623 1 97.94 153 THR B C 1
ATOM 3078 O O . THR B 1 153 ? 3.76 -22.547 -1.629 1 97.94 153 THR B O 1
ATOM 3081 N N . LEU B 1 154 ? 3.557 -22.531 -3.824 1 97.81 154 LEU B N 1
ATOM 3082 C CA . LEU B 1 154 ? 4.98 -22.734 -4.059 1 97.81 154 LEU B CA 1
ATOM 3083 C C . LEU B 1 154 ? 5.801 -21.609 -3.434 1 97.81 154 LEU B C 1
ATOM 3085 O O . LEU B 1 154 ? 6.797 -21.875 -2.754 1 97.81 154 LEU B O 1
ATOM 3089 N N . LEU B 1 155 ? 5.375 -20.375 -3.607 1 97.44 155 LEU B N 1
ATOM 3090 C CA . LEU B 1 155 ? 6.145 -19.203 -3.188 1 97.44 155 LEU B CA 1
ATOM 3091 C C . LEU B 1 155 ? 5.863 -18.859 -1.728 1 97.44 155 LEU B C 1
ATOM 3093 O O . LEU B 1 155 ? 6.477 -17.953 -1.17 1 97.44 155 LEU B O 1
ATOM 3097 N N . GLN B 1 156 ? 4.891 -19.469 -1.204 1 96.88 156 GLN B N 1
ATOM 3098 C CA . GLN B 1 156 ? 4.492 -19.297 0.188 1 96.88 156 GLN B CA 1
ATOM 3099 C C . GLN B 1 156 ? 4.027 -17.859 0.45 1 96.88 156 GLN B C 1
ATOM 3101 O O . GLN B 1 156 ? 4.449 -17.234 1.422 1 96.88 156 GLN B O 1
ATOM 3106 N N . PHE B 1 157 ? 3.252 -17.328 -0.412 1 95.62 157 PHE B N 1
ATOM 3107 C CA . PHE B 1 157 ? 2.58 -16.047 -0.226 1 95.62 157 PHE B CA 1
ATOM 3108 C C . PHE B 1 157 ? 1.269 -16.234 0.528 1 95.62 157 PHE B C 1
ATOM 3110 O O . PHE B 1 157 ? 0.195 -16.25 -0.077 1 95.62 157 PHE B O 1
ATOM 3117 N N . HIS B 1 158 ? 1.34 -16.25 1.832 1 92.88 158 HIS B N 1
ATOM 3118 C CA . HIS B 1 158 ? 0.205 -16.641 2.66 1 92.88 158 HIS B CA 1
ATOM 3119 C C . HIS B 1 158 ? -0.914 -15.609 2.584 1 92.88 158 HIS B C 1
ATOM 3121 O O . HIS B 1 158 ? -2.092 -15.961 2.523 1 92.88 158 HIS B O 1
ATOM 3127 N N . GLY B 1 159 ? -0.588 -14.367 2.576 1 91.12 159 GLY B N 1
ATOM 3128 C CA . GLY B 1 159 ? -1.61 -13.336 2.463 1 91.12 159 GLY B CA 1
ATOM 3129 C C . GLY B 1 159 ? -2.42 -13.438 1.185 1 91.12 159 GLY B C 1
ATOM 3130 O O . GLY B 1 159 ? -3.652 -13.398 1.219 1 91.12 159 GLY B O 1
ATOM 3131 N N . LEU B 1 160 ? -1.774 -13.539 0.178 1 94 160 LEU B N 1
ATOM 3132 C CA . LEU B 1 160 ? -2.443 -13.672 -1.113 1 94 160 LEU B CA 1
ATOM 3133 C C . LEU B 1 160 ? -3.191 -14.992 -1.21 1 94 160 LEU B C 1
ATOM 3135 O O . LEU B 1 160 ? -4.262 -15.062 -1.821 1 94 160 LEU B O 1
ATOM 3139 N N .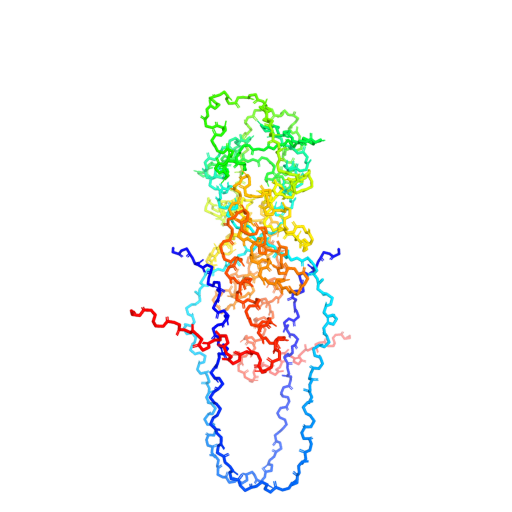 GLN B 1 161 ? -2.672 -16.031 -0.634 1 96.38 161 GLN B N 1
ATOM 3140 C CA . GLN B 1 161 ? -3.342 -17.328 -0.619 1 96.38 161 GLN B CA 1
ATOM 3141 C C . GLN B 1 161 ? -4.719 -17.219 0.031 1 96.38 161 GLN B C 1
ATOM 3143 O O . GLN B 1 161 ? -5.703 -17.734 -0.502 1 96.38 161 GLN B O 1
ATOM 3148 N N . LEU B 1 162 ? -4.746 -16.547 1.079 1 94.75 162 LEU B N 1
ATOM 3149 C CA . LEU B 1 162 ? -6.008 -16.391 1.793 1 94.75 162 LEU B CA 1
ATOM 3150 C C . LEU B 1 162 ? -7.027 -15.648 0.938 1 94.75 162 LEU B C 1
ATOM 3152 O O . LEU B 1 162 ? -8.211 -15.992 0.932 1 94.75 162 LEU B O 1
ATOM 3156 N N . GLN B 1 163 ? -6.578 -14.68 0.26 1 93.94 163 GLN B N 1
ATOM 3157 C CA . GLN B 1 163 ? -7.469 -13.922 -0.608 1 93.94 163 GLN B CA 1
ATOM 3158 C C . GLN B 1 163 ? -7.992 -14.781 -1.751 1 93.94 163 GLN B C 1
ATOM 3160 O O . GLN B 1 163 ? -9.164 -14.688 -2.121 1 93.94 163 GLN B O 1
ATOM 3165 N N . ILE B 1 164 ? -7.184 -15.531 -2.297 1 96.12 164 ILE B N 1
ATOM 3166 C CA . ILE B 1 164 ? -7.574 -16.438 -3.373 1 96.12 164 ILE B CA 1
ATOM 3167 C C . ILE B 1 164 ? -8.617 -17.422 -2.861 1 96.12 164 ILE B C 1
ATOM 3169 O O . ILE B 1 164 ? -9.633 -17.672 -3.52 1 96.12 164 ILE B O 1
ATOM 3173 N N . GLU B 1 165 ? -8.336 -17.984 -1.694 1 96.94 165 GLU B N 1
ATOM 3174 C CA . GLU B 1 165 ? -9.266 -18.922 -1.091 1 96.94 165 GLU B CA 1
ATOM 3175 C C . GLU B 1 165 ? -10.633 -18.281 -0.848 1 96.94 165 GLU B C 1
ATOM 3177 O O . GLU B 1 165 ? -11.664 -18.891 -1.127 1 96.94 165 GLU B O 1
ATOM 3182 N N . ALA B 1 166 ? -10.609 -17.094 -0.365 1 95.25 166 ALA B N 1
ATOM 3183 C CA . ALA B 1 166 ? -11.852 -16.375 -0.129 1 95.25 166 ALA B CA 1
ATOM 3184 C C . ALA B 1 166 ? -12.617 -16.156 -1.433 1 95.25 166 ALA B C 1
ATOM 3186 O O . ALA B 1 166 ? -13.844 -16.312 -1.474 1 95.25 166 ALA B O 1
ATOM 3187 N N . LEU B 1 167 ? -11.953 -15.828 -2.41 1 95.38 167 LEU B N 1
ATOM 3188 C CA . LEU B 1 167 ? -12.586 -15.609 -3.707 1 95.38 167 LEU B CA 1
ATOM 3189 C C . LEU B 1 167 ? -13.125 -16.906 -4.277 1 95.38 167 LEU B C 1
ATOM 3191 O O . LEU B 1 167 ? -14.188 -16.922 -4.902 1 95.38 167 LEU B O 1
ATOM 3195 N N . MET B 1 168 ? -12.398 -17.969 -4.094 1 96.75 168 MET B N 1
ATOM 3196 C CA . MET B 1 168 ? -12.883 -19.281 -4.527 1 96.75 168 MET B CA 1
ATOM 3197 C C . MET B 1 168 ? -14.203 -19.625 -3.842 1 96.75 168 MET B C 1
ATOM 3199 O O . MET B 1 168 ? -15.141 -20.094 -4.492 1 96.75 168 MET B O 1
ATOM 3203 N N . ILE B 1 169 ? -14.242 -19.312 -2.584 1 96.62 169 ILE B N 1
ATOM 3204 C CA . ILE B 1 169 ? -15.445 -19.609 -1.817 1 96.62 169 ILE B CA 1
ATOM 3205 C C . ILE B 1 169 ? -16.609 -18.75 -2.322 1 96.62 169 ILE B C 1
ATOM 3207 O O . ILE B 1 169 ? -17.703 -19.25 -2.541 1 96.62 169 ILE B O 1
ATOM 3211 N N . GLU B 1 170 ? -16.312 -17.484 -2.58 1 95.25 170 GLU B N 1
ATOM 3212 C CA . GLU B 1 170 ? -17.328 -16.531 -3.02 1 95.25 170 GLU B CA 1
ATOM 3213 C C . GLU B 1 170 ? -17.844 -16.875 -4.414 1 95.25 170 GLU B C 1
ATOM 3215 O O . GLU B 1 170 ? -19 -16.625 -4.73 1 95.25 170 GLU B O 1
ATOM 3220 N N . THR B 1 171 ? -17.016 -17.453 -5.168 1 95.06 171 THR B N 1
ATOM 3221 C CA . THR B 1 171 ? -17.359 -17.656 -6.57 1 95.06 171 THR B CA 1
ATOM 3222 C C . THR B 1 171 ? -17.672 -19.141 -6.836 1 95.06 171 THR B C 1
ATOM 3224 O O . THR B 1 171 ? -17.734 -19.562 -7.988 1 95.06 171 THR B O 1
ATOM 3227 N N . MET B 1 172 ? -17.875 -19.922 -5.836 1 95.44 172 MET B N 1
ATOM 3228 C CA . MET B 1 172 ? -18.141 -21.359 -5.973 1 95.44 172 MET B CA 1
ATOM 3229 C C . MET B 1 172 ? -19.516 -21.609 -6.586 1 95.44 172 MET B C 1
ATOM 3231 O O . MET B 1 172 ? -20.5 -21 -6.168 1 95.44 172 MET B O 1
ATOM 3235 N N . ASN B 1 173 ? -19.562 -22.328 -7.609 1 92.81 173 ASN B N 1
ATOM 3236 C CA . ASN B 1 173 ? -20.797 -22.734 -8.289 1 92.81 173 ASN B CA 1
ATOM 3237 C C . ASN B 1 173 ? -20.641 -24.109 -8.938 1 92.81 173 ASN B C 1
ATOM 3239 O O . ASN B 1 173 ? -19.672 -24.828 -8.672 1 92.81 173 ASN B O 1
ATOM 3243 N N . GLU B 1 174 ? -21.641 -24.484 -9.789 1 92.81 174 GLU B N 1
ATOM 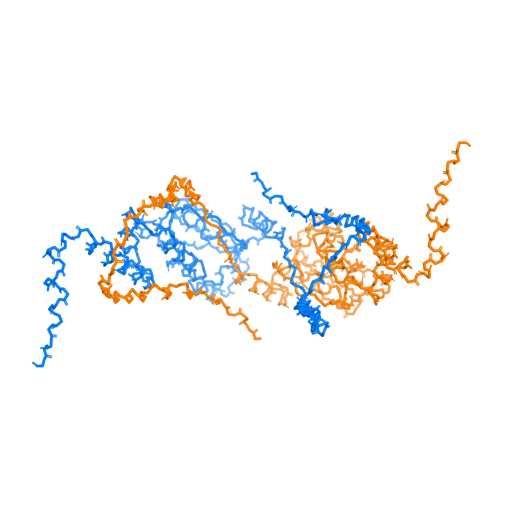3244 C CA . GLU B 1 174 ? -21.656 -25.812 -10.359 1 92.81 174 GLU B CA 1
ATOM 3245 C C . GLU B 1 174 ? -20.453 -26.047 -11.273 1 92.81 174 GLU B C 1
ATOM 3247 O O . GLU B 1 174 ? -19.938 -27.172 -11.359 1 92.81 174 GLU B O 1
ATOM 3252 N N . ASP B 1 175 ? -19.953 -25.016 -11.875 1 94.38 175 ASP B N 1
ATOM 3253 C CA . ASP B 1 175 ? -18.859 -25.141 -12.836 1 94.38 175 ASP B CA 1
ATOM 3254 C C . ASP B 1 175 ? -17.5 -25.094 -12.133 1 94.38 175 ASP B C 1
ATOM 3256 O O . ASP B 1 175 ? -16.516 -25.656 -12.633 1 94.38 175 ASP B O 1
ATOM 3260 N N . THR B 1 176 ? -17.5 -24.484 -10.914 1 96 176 THR B N 1
ATOM 3261 C CA . THR B 1 176 ? -16.188 -24.219 -10.312 1 96 176 THR B CA 1
ATOM 3262 C C . THR B 1 176 ? -15.945 -25.141 -9.125 1 96 176 THR B C 1
ATOM 3264 O O . THR B 1 176 ? -14.805 -25.328 -8.703 1 96 176 THR B O 1
ATOM 3267 N N . VAL B 1 177 ? -16.938 -25.734 -8.578 1 96.62 177 VAL B N 1
ATOM 3268 C CA . VAL B 1 177 ? -16.828 -26.453 -7.309 1 96.62 177 VAL B CA 1
ATOM 3269 C C . VAL B 1 177 ? -15.844 -27.609 -7.445 1 96.62 177 VAL B C 1
ATOM 3271 O O . VAL B 1 177 ? -15.008 -27.828 -6.57 1 96.62 177 VAL B O 1
ATOM 3274 N N . LEU B 1 178 ? -15.898 -28.312 -8.516 1 96.38 178 LEU B N 1
ATOM 3275 C CA . LEU B 1 178 ? -15.039 -29.484 -8.648 1 96.38 178 LEU B CA 1
ATOM 3276 C C . LEU B 1 178 ? -13.594 -29.078 -8.883 1 96.38 178 LEU B C 1
ATOM 3278 O O . LEU B 1 178 ? -12.688 -29.562 -8.195 1 96.38 178 LEU B O 1
ATOM 3282 N N . PRO B 1 179 ? -13.344 -28.172 -9.828 1 97.25 179 PRO B N 1
ATOM 3283 C CA . PRO B 1 179 ? -11.969 -27.688 -9.969 1 97.25 179 PRO B CA 1
ATOM 3284 C C . PRO B 1 179 ? -11.422 -27.094 -8.664 1 97.25 179 PRO B C 1
ATOM 3286 O O . PRO B 1 179 ? -10.242 -27.297 -8.344 1 97.25 179 PRO B O 1
ATOM 3289 N N . TYR B 1 180 ? -12.211 -26.469 -7.914 1 97.94 180 TYR B N 1
ATOM 3290 C CA . TYR B 1 180 ? -11.789 -25.844 -6.664 1 97.94 180 TYR B CA 1
ATOM 3291 C C . TYR B 1 180 ? -11.422 -26.891 -5.625 1 97.94 180 TYR B C 1
ATOM 3293 O O . TYR B 1 180 ? -10.383 -26.797 -4.973 1 97.94 180 TYR B O 1
ATOM 3301 N N . ILE B 1 181 ? -12.312 -27.781 -5.438 1 97.81 181 ILE B N 1
ATOM 3302 C CA . ILE B 1 181 ? -12.047 -28.781 -4.41 1 97.81 181 ILE B CA 1
ATOM 3303 C C . ILE B 1 181 ? -10.789 -29.578 -4.773 1 97.81 181 ILE B C 1
ATOM 3305 O O . ILE B 1 181 ? -9.984 -29.922 -3.904 1 97.81 181 ILE B O 1
ATOM 3309 N N . ASN B 1 182 ? -10.562 -29.969 -6.055 1 97.69 182 ASN B N 1
ATOM 3310 C CA . ASN B 1 182 ? -9.359 -30.656 -6.5 1 97.69 182 ASN B CA 1
ATOM 3311 C C . ASN B 1 182 ? -8.102 -29.844 -6.215 1 97.69 182 ASN B C 1
ATOM 3313 O O . ASN B 1 182 ? -7.125 -30.359 -5.676 1 97.69 182 ASN B O 1
ATOM 3317 N N . ALA B 1 183 ? -8.133 -28.594 -6.582 1 98.31 183 ALA B N 1
ATOM 3318 C CA . ALA B 1 183 ? -6.996 -27.703 -6.344 1 98.31 183 ALA B CA 1
ATOM 3319 C C . ALA B 1 183 ? -6.727 -27.547 -4.852 1 98.31 183 ALA B C 1
ATOM 3321 O O . ALA B 1 183 ? -5.582 -27.656 -4.406 1 98.31 183 ALA B O 1
ATOM 3322 N N . ALA B 1 184 ? -7.773 -27.328 -4.125 1 98.5 184 ALA B N 1
ATOM 3323 C CA . ALA B 1 184 ? -7.652 -27.094 -2.686 1 98.5 184 ALA B CA 1
ATOM 3324 C C . ALA B 1 184 ? -7.066 -28.328 -1.988 1 98.5 184 ALA B C 1
ATOM 3326 O O . ALA B 1 184 ? -6.27 -28.188 -1.055 1 98.5 184 ALA B O 1
ATOM 3327 N N . SER B 1 185 ? -7.469 -29.453 -2.418 1 97.88 185 SER B N 1
ATOM 3328 C CA . SER B 1 185 ? -6.93 -30.703 -1.861 1 97.88 185 SER B CA 1
ATOM 3329 C C . SER B 1 185 ? -5.453 -30.859 -2.213 1 97.88 185 SER B C 1
ATOM 3331 O O . SER B 1 185 ? -4.664 -31.328 -1.392 1 97.88 185 SER B O 1
ATOM 3333 N N . THR B 1 186 ? -5.133 -30.547 -3.367 1 97.75 186 THR B N 1
ATOM 3334 C CA . THR B 1 186 ? -3.768 -30.688 -3.855 1 97.75 186 THR B CA 1
ATOM 3335 C C . THR B 1 186 ? -2.836 -29.703 -3.154 1 97.75 186 THR B C 1
ATOM 3337 O O . THR B 1 186 ? -1.708 -30.047 -2.801 1 97.75 186 THR B O 1
ATOM 3340 N N . TYR B 1 187 ? -3.314 -28.469 -2.891 1 98.19 187 TYR B N 1
ATOM 3341 C CA . TYR B 1 187 ? -2.428 -27.406 -2.432 1 98.19 187 TYR B CA 1
ATOM 3342 C C . TYR B 1 187 ? -2.684 -27.062 -0.967 1 98.19 187 TYR B C 1
ATOM 3344 O O . TYR B 1 187 ? -2.133 -26.109 -0.436 1 98.19 187 TYR B O 1
ATOM 3352 N N . GLY B 1 188 ? -3.52 -27.75 -0.348 1 96.88 188 GLY B N 1
ATOM 3353 C CA . GLY B 1 188 ? -3.668 -27.672 1.098 1 96.88 188 GLY B CA 1
ATOM 3354 C C . GLY B 1 188 ? -4.539 -26.531 1.557 1 96.88 188 GLY B C 1
ATOM 3355 O O . GLY B 1 188 ? -4.223 -25.859 2.541 1 96.88 188 GLY B O 1
ATOM 3356 N N . SER B 1 189 ? -5.57 -26.234 0.898 1 97.25 189 SER B N 1
ATOM 3357 C CA . SER B 1 189 ? -6.539 -25.219 1.302 1 97.25 189 SER B CA 1
ATOM 3358 C C . SER B 1 189 ? -7.762 -25.859 1.956 1 97.25 189 SER B C 1
ATOM 3360 O O . SER B 1 189 ? -8.781 -26.078 1.298 1 97.25 189 SER B O 1
ATOM 3362 N N . PHE B 1 190 ? -7.766 -25.984 3.193 1 96.12 190 PHE B N 1
ATOM 3363 C CA . PHE B 1 190 ? -8.758 -26.781 3.912 1 96.12 190 PHE B CA 1
ATOM 3364 C C . PHE B 1 190 ? -10.102 -26.047 3.949 1 96.12 190 PHE B C 1
ATOM 3366 O O . PHE B 1 190 ? -11.156 -26.688 3.865 1 96.12 190 PHE B O 1
ATOM 3373 N N . SER B 1 191 ? -10.047 -24.766 4.078 1 96.94 191 SER B N 1
ATOM 3374 C CA . SER B 1 191 ? -11.297 -24 4.121 1 96.94 191 SER B CA 1
ATOM 3375 C C . SER B 1 191 ? -12.094 -24.172 2.832 1 96.94 191 SER B C 1
ATOM 3377 O O . SER B 1 191 ? -13.32 -24.312 2.865 1 96.94 191 SER B O 1
ATOM 3379 N N . VAL B 1 192 ? -11.414 -24.156 1.793 1 98.25 192 VAL B N 1
ATOM 3380 C CA . VAL B 1 192 ? -12.062 -24.312 0.497 1 98.25 192 VAL B CA 1
ATOM 3381 C C . VAL B 1 192 ? -12.602 -25.734 0.354 1 98.25 192 VAL B C 1
ATOM 3383 O O . VAL B 1 192 ? -13.711 -25.953 -0.138 1 98.25 192 VAL B O 1
ATOM 3386 N N . VAL B 1 193 ? -11.867 -26.734 0.775 1 98 193 VAL B N 1
ATOM 3387 C CA . VAL B 1 193 ? -12.305 -28.125 0.726 1 98 193 VAL B CA 1
ATOM 3388 C C . VAL B 1 193 ? -13.586 -28.281 1.538 1 98 193 VAL B C 1
ATOM 3390 O O . VAL B 1 193 ? -14.555 -28.875 1.062 1 98 193 VAL B O 1
ATOM 3393 N N . GLU B 1 194 ? -13.523 -27.75 2.662 1 97.62 194 GLU B N 1
ATOM 3394 C CA . GLU B 1 194 ? -14.672 -27.859 3.551 1 97.62 194 GLU B CA 1
ATOM 3395 C C . GLU B 1 194 ? -15.914 -27.219 2.934 1 97.62 194 GLU B C 1
ATOM 3397 O O . GLU B 1 194 ? -16.984 -27.828 2.879 1 97.62 194 GLU B O 1
ATOM 3402 N N . THR B 1 195 ? -15.766 -26.078 2.496 1 97.25 195 THR B N 1
ATOM 3403 C CA . THR B 1 195 ? -16.891 -25.344 1.914 1 97.25 195 THR B CA 1
ATOM 3404 C C . THR B 1 195 ? -17.391 -26.047 0.658 1 97.25 195 THR B C 1
ATOM 3406 O O . THR B 1 195 ? -18.609 -26.141 0.433 1 97.25 195 THR B O 1
ATOM 3409 N N . ALA B 1 196 ? -16.5 -26.531 -0.141 1 96.19 196 ALA B N 1
ATOM 3410 C CA . ALA B 1 196 ? -16.875 -27.234 -1.365 1 96.19 196 ALA B CA 1
ATOM 3411 C C . ALA B 1 196 ? -17.609 -28.531 -1.048 1 96.19 196 ALA B C 1
ATOM 3413 O O . ALA B 1 196 ? -18.594 -28.875 -1.705 1 96.19 196 ALA B O 1
ATOM 3414 N N . THR B 1 197 ? -17.109 -29.234 -0.071 1 95 197 THR B N 1
ATOM 3415 C CA . THR B 1 197 ? -17.766 -30.469 0.356 1 95 197 THR B CA 1
ATOM 3416 C C . THR B 1 197 ? -19.188 -30.203 0.833 1 95 197 THR B C 1
ATOM 3418 O O . THR B 1 197 ? -20.125 -30.906 0.463 1 95 197 THR B O 1
ATOM 3421 N N . ASP B 1 198 ? -19.297 -29.188 1.588 1 94.12 198 ASP B N 1
ATOM 3422 C CA . ASP B 1 198 ? -20.625 -28.797 2.062 1 94.12 198 ASP B CA 1
ATOM 3423 C C . ASP B 1 198 ? -21.531 -28.391 0.897 1 94.12 198 ASP B C 1
ATOM 3425 O O . ASP B 1 198 ? -22.703 -28.734 0.877 1 94.12 198 ASP B O 1
ATOM 3429 N N . TRP B 1 199 ? -21.016 -27.641 0.01 1 94.56 199 TRP B N 1
ATOM 3430 C CA . TRP B 1 199 ? -21.75 -27.203 -1.174 1 94.56 199 TRP B CA 1
ATOM 3431 C C . TRP B 1 199 ? -22.266 -28.406 -1.96 1 94.56 199 TRP B C 1
ATOM 3433 O O . TRP B 1 199 ? -23.422 -28.438 -2.375 1 94.56 199 TRP B O 1
ATOM 3443 N N . LEU B 1 200 ? -21.469 -29.391 -2.174 1 92.06 200 LEU B N 1
ATOM 3444 C CA . LEU B 1 200 ? -21.828 -30.594 -2.922 1 92.06 200 LEU B CA 1
ATOM 3445 C C . LEU B 1 200 ? -22.891 -31.391 -2.186 1 92.06 200 LEU B C 1
ATOM 3447 O O . LEU B 1 200 ? -23.844 -31.891 -2.803 1 92.06 200 LEU B O 1
ATOM 3451 N N . LYS B 1 201 ? -22.719 -31.516 -0.897 1 89.94 201 LYS B N 1
ATOM 3452 C CA . LYS B 1 201 ? -23.703 -32.219 -0.092 1 89.94 201 LYS B CA 1
ATOM 3453 C C . LYS B 1 201 ? -25.094 -31.594 -0.229 1 89.94 201 LYS B C 1
ATOM 3455 O O . LYS B 1 201 ? -26.078 -32.281 -0.433 1 89.94 201 LYS B O 1
ATOM 3460 N N . VAL B 1 202 ? -25.172 -30.359 -0.215 1 88.69 202 VAL B N 1
ATOM 3461 C CA . VAL B 1 202 ? -26.438 -29.625 -0.24 1 88.69 202 VAL B CA 1
ATOM 3462 C C . VAL B 1 202 ? -27.016 -29.672 -1.648 1 88.69 202 VAL B C 1
ATOM 3464 O O . VAL B 1 202 ? -28.234 -29.859 -1.819 1 88.69 202 VAL B O 1
ATOM 3467 N N . ASN B 1 203 ? -26.219 -29.531 -2.621 1 86.56 203 ASN B N 1
ATOM 3468 C CA . ASN B 1 203 ? -26.719 -29.422 -3.988 1 86.56 203 ASN B CA 1
ATOM 3469 C C . ASN B 1 203 ? -26.875 -30.781 -4.648 1 86.56 203 ASN B C 1
ATOM 3471 O O . ASN B 1 203 ? -27.734 -30.953 -5.523 1 86.56 203 ASN B O 1
ATOM 3475 N N . LEU B 1 204 ? -26.047 -31.719 -4.395 1 77.19 204 LEU B N 1
ATOM 3476 C CA . LEU B 1 204 ? -26.203 -33.062 -4.934 1 77.19 204 LEU B CA 1
ATOM 3477 C C . LEU B 1 204 ? -27.359 -33.781 -4.246 1 77.19 204 LEU B C 1
ATOM 3479 O O . LEU B 1 204 ? -28.109 -34.531 -4.891 1 77.19 204 LEU B O 1
ATOM 3483 N N . LEU B 1 205 ? -27.469 -33.594 -3 1 69.56 205 LEU B N 1
ATOM 3484 C CA . LEU B 1 205 ? -28.609 -34.156 -2.289 1 69.56 205 LEU B CA 1
ATOM 3485 C C . LEU B 1 205 ? -29.922 -33.594 -2.859 1 69.56 205 LEU B C 1
ATOM 3487 O O . LEU B 1 205 ? -30.906 -34.344 -2.945 1 69.56 205 LEU B O 1
ATOM 3491 N N . HIS B 1 206 ? -29.844 -32.375 -3.256 1 65.19 206 HIS B N 1
ATOM 3492 C CA . HIS B 1 206 ? -31.047 -31.766 -3.803 1 65.19 206 HIS B CA 1
ATOM 3493 C C . HIS B 1 206 ? -31.344 -32.312 -5.199 1 65.19 206 HIS B C 1
ATOM 3495 O O . HIS B 1 206 ? -32.5 -32.281 -5.645 1 65.19 206 HIS B O 1
ATOM 3501 N N . SER B 1 207 ? -30.328 -32.719 -5.891 1 62.19 207 SER B N 1
ATOM 3502 C CA . SER B 1 207 ? -30.547 -33.281 -7.223 1 62.19 207 SER B CA 1
ATOM 3503 C C . SER B 1 207 ? -30.953 -34.75 -7.152 1 62.19 207 SER B C 1
ATOM 3505 O O . SER B 1 207 ? -31.344 -35.312 -8.164 1 62.19 207 SER B O 1
ATOM 3507 N N . LEU B 1 208 ? -30.719 -35.438 -6.027 1 61.19 208 LEU B N 1
ATOM 3508 C CA . LEU B 1 208 ? -31.156 -36.812 -5.879 1 61.19 208 LEU B CA 1
ATOM 3509 C C . LEU B 1 208 ? -32.656 -36.906 -5.672 1 61.19 208 LEU B C 1
ATOM 3511 O O . LEU B 1 208 ? -33.25 -36.062 -4.992 1 61.19 208 LEU B O 1
ATOM 3515 N N . PRO B 1 209 ? -33.375 -37.719 -6.535 1 58.16 209 PRO B N 1
ATOM 3516 C CA . PRO B 1 209 ? -34.781 -37.906 -6.312 1 58.16 209 PRO B CA 1
ATOM 3517 C C . PRO B 1 209 ? -35.125 -38.156 -4.844 1 58.16 209 PRO B C 1
ATOM 3519 O O . PRO B 1 209 ? -34.312 -38.719 -4.102 1 58.16 209 PRO B O 1
ATOM 3522 N N . GLN B 1 210 ? -36.125 -37.312 -4.324 1 55 210 GLN B N 1
ATOM 3523 C CA . GLN B 1 210 ? -36.594 -37.438 -2.953 1 55 210 GLN B CA 1
ATOM 3524 C C . GLN B 1 210 ? -36.625 -38.875 -2.48 1 55 210 GLN B C 1
ATOM 3526 O O . GLN B 1 210 ? -36.375 -39.156 -1.301 1 55 210 GLN B O 1
ATOM 3531 N N . ASN B 1 211 ? -36.844 -39.688 -3.41 1 55.09 211 ASN B N 1
ATOM 3532 C CA . ASN B 1 211 ? -36.938 -41.094 -3.041 1 55.09 211 ASN B CA 1
ATOM 3533 C C . ASN B 1 211 ? -35.594 -41.688 -2.678 1 55.09 211 ASN B C 1
ATOM 3535 O O . ASN B 1 211 ? -35.5 -42.75 -2.064 1 55.09 211 ASN B O 1
ATOM 3539 N N . LEU B 1 212 ? -34.531 -41.125 -3.111 1 51.66 212 LEU B N 1
ATOM 3540 C CA . LEU B 1 212 ? -33.219 -41.688 -2.854 1 51.66 212 LEU B CA 1
ATOM 3541 C C . LEU B 1 212 ? -32.562 -41.031 -1.634 1 51.66 212 LEU B C 1
ATOM 3543 O O . LEU B 1 212 ? -31.609 -41.562 -1.064 1 51.66 212 LEU B O 1
ATOM 3547 N N . THR B 1 213 ? -32.938 -39.844 -1.36 1 52.59 213 THR B N 1
ATOM 3548 C CA . THR B 1 213 ? -32.281 -39.094 -0.293 1 52.59 213 THR B CA 1
ATOM 3549 C C . THR B 1 213 ? -32.656 -39.656 1.074 1 52.59 213 THR B C 1
ATOM 3551 O O . THR B 1 213 ? -31.953 -39.469 2.061 1 52.59 213 THR B O 1
ATOM 3554 N N . THR B 1 214 ? -33.812 -40.281 1.262 1 49.66 214 THR B N 1
ATOM 3555 C CA . THR B 1 214 ? -34.25 -40.781 2.568 1 49.66 214 THR B CA 1
ATOM 3556 C C . THR B 1 214 ? -33.312 -41.844 3.084 1 49.66 214 THR B C 1
ATOM 3558 O O . THR B 1 214 ? -32.969 -41.875 4.27 1 49.66 214 THR B O 1
ATOM 3561 N N . PRO B 1 215 ? -32.906 -42.812 2.238 1 46.34 215 PRO B N 1
ATOM 3562 C CA . PRO B 1 215 ? -32.125 -43.875 2.867 1 46.34 215 PRO B CA 1
ATOM 3563 C C . PRO B 1 215 ? -30.719 -43.469 3.25 1 46.34 215 PRO B C 1
ATOM 3565 O O . PRO B 1 215 ? -30.172 -43.938 4.246 1 46.34 215 PRO B O 1
ATOM 3568 N N . LEU B 1 216 ? -30.094 -42.594 2.486 1 46.34 216 LEU B N 1
ATOM 3569 C CA . LEU B 1 216 ? -28.656 -42.375 2.697 1 46.34 216 LEU B CA 1
ATOM 3570 C C . LEU B 1 216 ? -28.422 -41.625 4.004 1 46.34 216 LEU B C 1
ATOM 3572 O O . LEU B 1 216 ? -27.391 -41.844 4.66 1 46.34 216 LEU B O 1
ATOM 3576 N N . PHE B 1 217 ? -29.141 -40.625 4.344 1 44.88 217 PHE B N 1
ATOM 3577 C CA . PHE B 1 217 ? -28.922 -39.938 5.602 1 44.88 217 PHE B CA 1
ATOM 3578 C C . PHE B 1 217 ? -29.391 -40.781 6.781 1 44.88 217 PHE B C 1
ATOM 3580 O O . PHE B 1 217 ? -29.062 -40.5 7.934 1 44.88 217 PHE B O 1
ATOM 3587 N N . SER B 1 218 ? -30.234 -41.656 6.582 1 42.84 218 SER B N 1
ATOM 3588 C CA . SER B 1 218 ? -30.625 -42.469 7.734 1 42.84 218 SER B CA 1
ATOM 3589 C C . SER B 1 218 ? -29.5 -43.438 8.141 1 42.84 218 SER B C 1
ATOM 3591 O O . SER B 1 218 ? -29.625 -44.156 9.141 1 42.84 218 SER B O 1
ATOM 3593 N N . SER B 1 219 ? -28.547 -43.75 7.254 1 38.78 219 SER B N 1
ATOM 3594 C CA . SER B 1 219 ? -27.578 -44.719 7.766 1 38.78 219 SER B CA 1
ATOM 3595 C C . SER B 1 219 ? -26.578 -44.031 8.703 1 38.78 219 SER B C 1
ATOM 3597 O O . SER B 1 219 ? -25.391 -43.875 8.359 1 38.78 219 SER B O 1
ATOM 3599 N N . ASN B 1 220 ? -26.812 -42.969 9.422 1 41.22 220 ASN B N 1
ATOM 3600 C CA . ASN B 1 220 ? -25.984 -42.844 10.633 1 41.22 220 ASN B CA 1
ATOM 3601 C C . ASN B 1 220 ? -25.812 -44.188 11.328 1 41.22 220 ASN B C 1
ATOM 3603 O O . ASN B 1 220 ? -26.797 -44.812 11.766 1 41.22 220 ASN B O 1
ATOM 3607 N N . GLY B 1 221 ? -24.906 -45.125 10.797 1 36.56 221 GLY B N 1
ATOM 3608 C CA . GLY B 1 221 ? -24.281 -46.281 11.453 1 36.56 221 GLY B CA 1
ATOM 3609 C C . GLY B 1 221 ? -23.891 -46 12.891 1 36.56 221 GLY B C 1
ATOM 3610 O O . GLY B 1 221 ? -23.062 -45.156 13.156 1 36.56 221 GLY B O 1
ATOM 3611 N N . THR B 1 222 ? -24.766 -46.062 13.844 1 32.12 222 THR B N 1
ATOM 3612 C CA . THR B 1 222 ? -24.5 -46.5 15.211 1 32.12 222 THR B CA 1
ATOM 3613 C C . THR B 1 222 ? -23.688 -47.781 15.203 1 32.12 222 THR B C 1
ATOM 3615 O O . THR B 1 222 ? -24.219 -48.875 14.945 1 32.12 222 THR B O 1
ATOM 3618 N N . PHE B 1 223 ? -22.469 -47.812 14.531 1 28.58 223 PHE B N 1
ATOM 3619 C CA . PHE B 1 223 ? -21.531 -48.844 14.922 1 28.58 223 PHE B CA 1
ATOM 3620 C C . PHE B 1 223 ? -21.188 -48.75 16.406 1 28.58 223 PHE B C 1
ATOM 3622 O O . PHE B 1 223 ? -20.547 -47.781 16.828 1 28.58 223 PHE B O 1
ATOM 3629 N N . ASN B 1 224 ? -22.125 -49.062 17.328 1 23.25 224 ASN B N 1
ATOM 3630 C CA . ASN B 1 224 ? -21.719 -49.75 18.547 1 23.25 224 ASN B CA 1
ATOM 3631 C C . ASN B 1 224 ? -21.094 -51.094 18.234 1 23.25 224 ASN B C 1
ATOM 3633 O O . ASN B 1 224 ? -21.562 -51.812 17.344 1 23.25 224 ASN B O 1
#

Radius of gyration: 30.81 Å; Cα contacts (8 Å, |Δi|>4): 457; chains: 2; bounding box: 89×99×44 Å

Sequence (448 aa):
MSEDCRMLDVWRRRRLVNEQTSMTEMCGGEERKRKRIHEFDLTEYVNTRKRCKLRSTCDHIYGRLFLEGHNSDVVIRALDREWRLHKVYLEQSPYFQSMFSGSWIESSLETVELNIIDPLISSETLNTALSSLYRGEIDLEVDMLVPLLATVTLLQFHGLQLQIEALMIETMNEDTVLPYINAASTYGSFSVVETATDWLKVNLLHSLPQNLTTPLFSSNGTFNMSEDCRMLDVWRRRRLVNEQTSMTEMCGGEERKRKRIHEFDLTEYVNTRKRCKLRSTCDHIYGRLFLEGHNSDVVIRALDREWRLHKVYLEQSPYFQSMFSGSWIESSLETVELNIIDPLISSETLNTALSSLYRGEIDLEVDMLVPLLATVTLLQFHGLQLQIEALMIETMNEDTVLPYINAASTYGSFSVVETATDWLKVNLLHSLPQNLTTPLFSSNGTFN

Nearest PDB structures (foldseek):
  9etx-assembly1_B  TM=7.411E-01  e=9.700E-09  Homo sapiens
  9ety-assembly1_B  TM=7.666E-01  e=5.723E-08  Homo sapiens
  3i3n-assembly1_A  TM=7.821E-01  e=2.844E-07  Homo sapiens
  4apf-assembly1_A-2  TM=7.829E-01  e=7.971E-07  Homo sapiens
  4ap2-assembly1_A  TM=7.670E-01  e=5.914E-06  Homo sapiens